Protein AF-0000000083255206 (afdb_homodimer)

Radius of gyration: 26.6 Å; Cα contacts (8 Å, |Δi|>4): 584; chains: 2; bounding box: 67×95×52 Å

Organism: NCBI:txid582686

Sequence (410 aa):
MKLSWRPILSSVIIIAGASLPALPVSAHEHGGDAAAGSGLSPAAIQVSVGSAIFVVLIIAAFLWQTRAEGRRAGEMFGMMAAMTVAMGSSLVVGTIGGLFLNHLFFATAIGVLFGMLVGYAAGVNFSLLAAMDGMLAGLMGGMMGAMLGVMTIHEYPALTILFMDAVFAVCMFVLYRALDQELVAADRGVVTEQEDTLSIGQTMTMKLSWRPILSSVIIIAGASLPALPVSAHEHGGDAAAGSGLSPAAIQVSVGSAIFVVLIIAAFLWQTRAEGRRAGEMFGMMAAMTVAMGSSLVVGTIGGLFLNHLFFATAIGVLFGMLVGYAAGVNFSLLAAMDGMLAGLMGGMMGAMLGVMTIHEYPALTILFMDAVFAVCMFVLYRALDQELVAADRGVVTEQEDTLSIGQTMT

pLDDT: mean 75.15, std 25.18, range [20.83, 96.94]

Secondary structure (DSSP, 8-state):
------GGGGGGSTT--------------------------HHHHHHHHHHHHHHHHHHHHHHHHHHHHGGGS-HHHHHHHHHHHHHHHHHHHHHHHHHHH--HHHHHHHHHHHHHHHHHHHHHTT-HHHHHHHHHHHHHHHHHHHHHHHHTTTS-HHHHHHHHHHHHHHHHHHHHHHHHHHHHHHHHHHHHHHHHHHHHHHH--/-------GGGGGG----------------------------HHHHHHHHHHHHHHHHHHHHHHHHHHHHGGGS-HHHHHHHHHHHHHHHHHHHHHHHHHHH--HHHHHHHHHHHHHHHHHHHHHTT-HHHHHHHHHHHHHHHHHHHHHHHHTTTS-HHHHHHHHHHHHHHHHHHHHHHHHHHHHHHHHHHHHHHHHHHHHHHH--

Foldseek 3Di:
DPPPPPDPDPPDPDPDPPDPPDPPPPPPPPPPPPPPPLDDPPLLVVLLVVLLVVLVVLLVVLLVVCLVCVQLFDLVLLLVQLLLSLLLSLLLQLLSLLLGVLDLVVSLVVSLVSSLVSSLSSRVSHPVNSSVSSSVSSNVSNNNSNVNNNVCNPPCSSVVSVVSSVVSVVSSVVSVVVVVVRNVVSVVVVVVVVVVVVVVVVVVD/DPPCPPDPPPPPPDDDPDDPPDPPPDDDPPPDPPPPPLDDDPLLVVLLVVLLVVLVVLLVVLLVVCLVCVQLFDLVLLLVQLLLSLLLSLLLQLLSLLLVVLDLVVSLVVSLVSSLVSSQSSRVSHHVNSSVSSSVSSNVSNNNSNVNNNVCNPPCSSVVSVVSSVVSVVSSVVSVVVVVVRNVVSVVVVVVVVVVVVVVVVVVD

Nearest PDB structures (foldseek):
  2nq2-assembly1_B  TM=3.305E-01  e=1.427E+00  Haemophilus influenzae
  5f3q-assembly1_B  TM=2.620E-01  e=1.994E+00  Entamoeba histolytica
  2nq2-assembly1_B  TM=3.302E-01  e=1.355E+00  Haemophilus influenzae
  5f3q-assembly1_B  TM=2.709E-01  e=2.393E+00  Entamoeba histolytica
  8auw-assembly1_D  TM=2.451E-01  e=5.886E+00  Homo sapiens

Structure (mmCIF, N/CA/C/O backbone):
data_AF-0000000083255206-model_v1
#
loop_
_entity.id
_entity.type
_entity.pdbx_description
1 polymer 'Uncharacterized protein'
#
loop_
_atom_site.group_PDB
_atom_site.id
_atom_site.type_symbol
_atom_site.label_atom_id
_atom_site.label_alt_id
_atom_site.label_comp_id
_atom_site.label_asym_id
_atom_site.label_entity_id
_atom_site.label_seq_id
_atom_site.pdbx_PDB_ins_code
_atom_site.Cartn_x
_atom_site.Cartn_y
_atom_site.Cartn_z
_atom_site.occupancy
_atom_site.B_iso_or_equiv
_atom_site.auth_seq_id
_atom_site.auth_comp_id
_atom_site.auth_asym_id
_atom_site.auth_atom_id
_atom_site.pdbx_PDB_model_num
ATOM 1 N N . MET A 1 1 ? 38.562 -26.281 -17 1 22.3 1 MET A N 1
ATOM 2 C CA . MET A 1 1 ? 38.969 -25.453 -15.867 1 22.3 1 MET A CA 1
ATOM 3 C C . MET A 1 1 ? 37.812 -24.531 -15.445 1 22.3 1 MET A C 1
ATOM 5 O O . MET A 1 1 ? 37.375 -23.672 -16.219 1 22.3 1 MET A O 1
ATOM 9 N N . LYS A 1 2 ? 36.844 -24.984 -14.578 1 28.75 2 LYS A N 1
ATOM 10 C CA . LYS A 1 2 ? 35.562 -24.484 -14.156 1 28.75 2 LYS A CA 1
ATOM 11 C C . LYS A 1 2 ? 35.719 -23.188 -13.352 1 28.75 2 LYS A C 1
ATOM 13 O O . LYS A 1 2 ? 36.344 -23.188 -12.289 1 28.75 2 LYS A O 1
ATOM 18 N N . LEU A 1 3 ? 35.969 -21.984 -13.992 1 27.47 3 LEU A N 1
ATOM 19 C CA . LEU A 1 3 ? 36.188 -20.641 -13.484 1 27.47 3 LEU A CA 1
ATOM 20 C C . LEU A 1 3 ? 35.156 -20.266 -12.438 1 27.47 3 LEU A C 1
ATOM 22 O O . LEU A 1 3 ? 33.938 -20.188 -12.742 1 27.47 3 LEU A O 1
ATOM 26 N N . SER A 1 4 ? 35.438 -20.625 -11.102 1 24.45 4 SER A N 1
ATOM 27 C CA . SER A 1 4 ? 34.812 -20.375 -9.812 1 24.45 4 SER A CA 1
ATOM 28 C C . SER A 1 4 ? 34.594 -18.875 -9.586 1 24.45 4 SER A C 1
ATOM 30 O O . SER A 1 4 ? 35.562 -18.125 -9.453 1 24.45 4 SER A O 1
ATOM 32 N N . TRP A 1 5 ? 33.625 -18.109 -10.25 1 26.48 5 TRP A N 1
ATOM 33 C CA . TRP A 1 5 ? 33.188 -16.719 -10.234 1 26.48 5 TRP A CA 1
ATOM 34 C C . TRP A 1 5 ? 32.75 -16.312 -8.836 1 26.48 5 TRP A C 1
ATOM 36 O O . TRP A 1 5 ? 31.594 -15.914 -8.617 1 26.48 5 TRP A O 1
ATOM 46 N N . ARG A 1 6 ? 33.094 -16.969 -7.656 1 26.08 6 ARG A N 1
ATOM 47 C CA . ARG A 1 6 ? 32.375 -16.766 -6.41 1 26.08 6 ARG A CA 1
ATOM 48 C C . ARG A 1 6 ? 32.656 -15.391 -5.828 1 26.08 6 ARG A C 1
ATOM 50 O O . ARG A 1 6 ? 31.828 -14.836 -5.105 1 26.08 6 ARG A O 1
ATOM 57 N N . PRO A 1 7 ? 33.906 -14.68 -5.762 1 27.56 7 PRO A N 1
ATOM 58 C CA . PRO A 1 7 ? 34.281 -13.906 -4.574 1 27.56 7 PRO A CA 1
ATOM 59 C C . PRO A 1 7 ? 33.625 -12.531 -4.531 1 27.56 7 PRO A C 1
ATOM 61 O O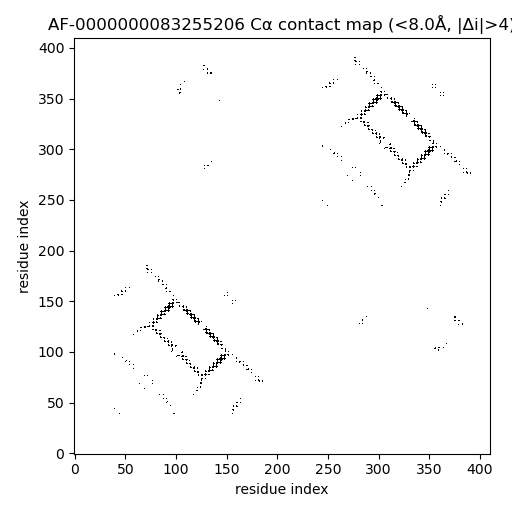 . PRO A 1 7 ? 33.938 -11.727 -3.65 1 27.56 7 PRO A O 1
ATOM 64 N N . ILE A 1 8 ? 33.031 -11.891 -5.527 1 27.33 8 ILE A N 1
ATOM 65 C CA . ILE A 1 8 ? 33.125 -10.438 -5.641 1 27.33 8 ILE A CA 1
ATOM 66 C C . ILE A 1 8 ? 32.312 -9.781 -4.531 1 27.33 8 ILE A C 1
ATOM 68 O O . ILE A 1 8 ? 32.375 -8.562 -4.352 1 27.33 8 ILE A O 1
ATOM 72 N N . LEU A 1 9 ? 31.312 -10.383 -3.855 1 28.17 9 LEU A N 1
ATOM 73 C CA . LEU A 1 9 ? 30.266 -9.555 -3.273 1 28.17 9 LEU A CA 1
ATOM 74 C C . LEU A 1 9 ? 30.734 -8.898 -1.979 1 28.17 9 LEU A C 1
ATOM 76 O O . LEU A 1 9 ? 30.016 -8.117 -1.37 1 28.17 9 LEU A O 1
ATOM 80 N N . SER A 1 10 ? 31.906 -9.281 -1.311 1 24.86 10 SER A N 1
ATOM 81 C CA . SER A 1 10 ? 32.031 -8.914 0.098 1 24.86 10 SER A CA 1
ATOM 82 C C . SER A 1 10 ? 32.406 -7.449 0.261 1 24.86 10 SER A C 1
ATOM 84 O O . SER A 1 10 ? 32.531 -6.949 1.384 1 24.86 10 SER A O 1
ATOM 86 N N . SER A 1 11 ? 33.031 -6.727 -0.704 1 26.27 11 SER A N 1
ATOM 87 C CA . SER A 1 11 ? 33.969 -5.676 -0.315 1 26.27 11 SER A CA 1
ATOM 88 C C . SER A 1 11 ? 33.219 -4.445 0.213 1 26.27 11 SER A C 1
ATOM 90 O O . SER A 1 11 ? 33.844 -3.404 0.449 1 26.27 11 SER A O 1
ATOM 92 N N . VAL A 1 12 ? 31.922 -4.266 0.159 1 25.33 12 VAL A N 1
ATOM 93 C CA . VAL A 1 12 ? 31.516 -2.861 0.141 1 25.33 12 VAL A CA 1
ATOM 94 C C . VAL A 1 12 ? 31.641 -2.271 1.545 1 25.33 12 VAL A C 1
ATOM 96 O O . VAL A 1 12 ? 31.359 -1.09 1.755 1 25.33 12 VAL A O 1
ATOM 99 N N . ILE A 1 13 ? 32.031 -3.027 2.664 1 24.89 13 ILE A N 1
ATOM 100 C CA . ILE A 1 13 ? 31.516 -2.482 3.92 1 24.89 13 ILE A CA 1
ATOM 101 C C . ILE A 1 13 ? 32.375 -1.287 4.344 1 24.89 13 ILE A C 1
ATOM 103 O O . ILE A 1 13 ? 31.859 -0.35 4.969 1 24.89 13 ILE A O 1
ATOM 107 N N . ILE A 1 14 ? 33.719 -1.177 4.156 1 24.77 14 ILE A N 1
ATOM 108 C CA . ILE A 1 14 ? 34.469 -0.683 5.305 1 24.77 14 ILE A CA 1
ATOM 109 C C . ILE A 1 14 ? 34.375 0.841 5.363 1 24.77 14 ILE A C 1
ATOM 111 O O . ILE A 1 14 ? 34.875 1.46 6.32 1 24.77 14 ILE A O 1
ATOM 115 N N . ILE A 1 15 ? 33.938 1.64 4.438 1 23.09 15 ILE A N 1
ATOM 116 C CA . ILE A 1 15 ? 34.688 2.883 4.348 1 23.09 15 ILE A CA 1
ATOM 117 C C . ILE A 1 15 ? 34.344 3.789 5.523 1 23.09 15 ILE A C 1
ATOM 119 O O . ILE A 1 15 ? 35.125 4.664 5.898 1 23.09 15 ILE A O 1
ATOM 123 N N . ALA A 1 16 ? 33.156 3.896 6.184 1 24.45 16 ALA A N 1
ATOM 124 C CA . ALA A 1 16 ? 32.75 5.242 6.555 1 24.45 16 ALA A CA 1
ATOM 125 C C . ALA A 1 16 ? 33.375 5.672 7.879 1 24.45 16 ALA A C 1
ATOM 127 O O . ALA A 1 16 ? 32.688 5.68 8.914 1 24.45 16 ALA A O 1
ATOM 128 N N . GLY A 1 17 ? 34.531 5.223 8.344 1 25.77 17 GLY A N 1
ATOM 129 C CA . GLY A 1 17 ? 34.906 5.617 9.695 1 25.77 17 GLY A CA 1
ATOM 130 C C . GLY A 1 17 ? 35.188 7.102 9.82 1 25.77 17 GLY A C 1
ATOM 131 O O . GLY A 1 17 ? 36.344 7.527 9.68 1 25.77 17 GLY A O 1
ATOM 132 N N . ALA A 1 18 ? 34.562 8.078 9.086 1 26 18 ALA A N 1
ATOM 133 C CA . ALA A 1 18 ? 35.062 9.445 9.234 1 26 18 ALA A CA 1
ATOM 134 C C . ALA A 1 18 ? 35.031 9.883 10.695 1 26 18 ALA A C 1
ATOM 136 O O . ALA A 1 18 ? 34.156 9.477 11.453 1 26 18 ALA A O 1
ATOM 137 N N . SER A 1 19 ? 36.156 10.398 11.25 1 24.64 19 SER A N 1
ATOM 138 C CA . SER A 1 19 ? 36.562 10.977 12.516 1 24.64 19 SER A CA 1
ATOM 139 C C . SER A 1 19 ? 35.625 12.094 12.969 1 24.64 19 SER A C 1
ATOM 141 O O . SER A 1 19 ? 35.438 13.07 12.242 1 24.64 19 SER A O 1
ATOM 143 N N . LEU A 1 20 ? 34.562 11.859 13.688 1 24.84 20 LEU A N 1
ATOM 144 C CA . LEU A 1 20 ? 33.75 12.859 14.367 1 24.84 20 LEU A CA 1
ATOM 145 C C . LEU A 1 20 ? 34.594 13.781 15.219 1 24.84 20 LEU A C 1
ATOM 147 O O . LEU A 1 20 ? 35.25 13.336 16.156 1 24.84 20 LEU A O 1
ATOM 151 N N . PRO A 1 21 ? 35.312 14.75 14.609 1 26.64 21 PRO A N 1
ATOM 152 C CA . PRO A 1 21 ? 36.062 15.656 15.492 1 26.64 21 PRO A CA 1
ATOM 153 C C . PRO A 1 21 ? 35.219 16.188 16.641 1 26.64 21 PRO A C 1
ATOM 155 O O . PRO A 1 21 ? 33.969 16.203 16.531 1 26.64 21 PRO A O 1
ATOM 158 N N . ALA A 1 22 ? 35.688 16.25 17.828 1 26.95 22 ALA A N 1
ATOM 159 C CA . ALA A 1 22 ? 35.25 16.75 19.125 1 26.95 22 ALA A CA 1
ATOM 160 C C . ALA A 1 22 ? 34.781 18.203 19.031 1 26.95 22 ALA A C 1
ATOM 162 O O . ALA A 1 22 ? 35.5 19.047 18.484 1 26.95 22 ALA A O 1
ATOM 163 N N . LEU A 1 23 ? 33.5 18.484 18.828 1 25.25 23 LEU A N 1
ATOM 164 C CA . LEU A 1 23 ? 32.875 19.797 18.828 1 25.25 23 LEU A CA 1
ATOM 165 C C . LEU A 1 23 ? 33.281 20.594 20.078 1 25.25 23 LEU A C 1
ATOM 167 O O . LEU A 1 23 ? 33.094 20.125 21.203 1 25.25 23 LEU A O 1
ATOM 171 N N . PRO A 1 24 ? 34.438 21.203 20.094 1 27.73 24 PRO A N 1
ATOM 172 C CA . PRO A 1 24 ? 34.656 22.094 21.234 1 27.73 24 PRO A CA 1
ATOM 173 C C . PRO A 1 24 ? 33.5 23.031 21.516 1 27.73 24 PRO A C 1
ATOM 175 O O . PRO A 1 24 ? 32.719 23.344 20.609 1 27.73 24 PRO A O 1
ATOM 178 N N . VAL A 1 25 ? 32.875 23.016 22.703 1 29.84 25 VAL A N 1
ATOM 179 C CA . VAL A 1 25 ? 31.812 23.766 23.344 1 29.84 25 VAL A CA 1
ATOM 180 C C . VAL A 1 25 ? 32.188 25.25 23.422 1 29.84 25 VAL A C 1
ATOM 182 O O . VAL A 1 25 ? 31.719 25.969 24.297 1 29.84 25 VAL A O 1
ATOM 185 N N . SER A 1 26 ? 33.125 25.844 22.625 1 28.62 26 SER A N 1
ATOM 186 C CA . SER A 1 26 ? 33.438 27.219 23.031 1 28.62 26 SER A CA 1
ATOM 187 C C . SER A 1 26 ? 32.156 28.062 23.047 1 28.62 26 SER A C 1
ATOM 189 O O . SER A 1 26 ? 31.344 28 22.125 1 28.62 26 SER A O 1
ATOM 191 N N . ALA A 1 27 ? 31.766 28.75 24.266 1 30.02 27 ALA A N 1
ATOM 192 C CA . ALA A 1 27 ? 30.75 29.656 24.781 1 30.02 27 ALA A CA 1
ATOM 193 C C . ALA A 1 27 ? 30.719 30.969 23.984 1 30.02 27 ALA A C 1
ATOM 195 O O . ALA A 1 27 ? 30.094 31.938 24.406 1 30.02 27 ALA A O 1
ATOM 196 N N . HIS A 1 28 ? 31.562 31.234 22.938 1 27.91 28 HIS A N 1
ATOM 197 C CA . HIS A 1 28 ? 31.562 32.625 22.531 1 27.91 28 HIS A CA 1
ATOM 198 C C . HIS A 1 28 ? 30.141 33.125 22.234 1 27.91 28 HIS A C 1
ATOM 200 O O . HIS A 1 28 ? 29.359 32.406 21.594 1 27.91 28 HIS A O 1
ATOM 206 N N . GLU A 1 29 ? 29.578 34.219 22.922 1 28.89 29 GLU A N 1
ATOM 207 C CA . GLU A 1 29 ? 28.344 35 22.969 1 28.89 29 GLU A CA 1
ATOM 208 C C . GLU A 1 29 ? 27.953 35.469 21.578 1 28.89 29 GLU A C 1
ATOM 210 O O . GLU A 1 29 ? 27.141 36.375 21.438 1 28.89 29 GLU A O 1
ATOM 215 N N . HIS A 1 30 ? 28.703 35.219 20.484 1 28.72 30 HIS A N 1
ATOM 216 C CA . HIS A 1 30 ? 28.422 36.031 19.297 1 28.72 30 HIS A CA 1
ATOM 217 C C . HIS A 1 30 ? 26.922 36.094 19.016 1 28.72 30 HIS A C 1
ATOM 219 O O . HIS A 1 30 ? 26.219 35.094 19.156 1 28.72 30 HIS A O 1
ATOM 225 N N . GLY A 1 31 ? 26.219 37.344 19.25 1 28.97 31 GLY A N 1
ATOM 226 C CA . GLY A 1 31 ? 24.906 37.844 18.844 1 28.97 31 GLY A CA 1
ATOM 227 C C . GLY A 1 31 ? 24.484 37.375 17.469 1 28.97 31 GLY A C 1
ATOM 228 O O . GLY A 1 31 ? 24.547 38.156 16.516 1 28.97 31 GLY A O 1
ATOM 229 N N . GLY A 1 32 ? 25 36.438 17 1 28.78 32 GLY A N 1
ATOM 230 C CA . GLY A 1 32 ? 24.844 36.062 15.602 1 28.78 32 GLY A CA 1
ATOM 231 C C . GLY A 1 32 ? 23.406 36.094 15.117 1 28.78 32 GLY A C 1
ATOM 232 O O . GLY A 1 32 ? 22.469 35.969 15.914 1 28.78 32 GLY A O 1
ATOM 233 N N . ASP A 1 33 ? 23.125 37.062 14.086 1 30 33 ASP A N 1
ATOM 234 C CA . ASP A 1 33 ? 21.938 37.344 13.281 1 30 33 ASP A CA 1
ATOM 235 C C . ASP A 1 33 ? 21.109 36.062 13.07 1 30 33 ASP A C 1
ATOM 237 O O . ASP A 1 33 ? 21.578 35.094 12.492 1 30 33 ASP A O 1
ATOM 241 N N . ALA A 1 34 ? 20.312 35.781 13.992 1 32.25 34 ALA A N 1
ATOM 242 C CA . ALA A 1 34 ? 19.219 34.812 13.922 1 32.25 34 ALA A CA 1
ATOM 243 C C . ALA A 1 34 ? 18.453 34.938 12.609 1 32.25 34 ALA A C 1
ATOM 245 O O . ALA A 1 34 ? 17.516 35.75 12.508 1 32.25 34 ALA A O 1
ATOM 246 N N . ALA A 1 35 ? 18.969 35.406 11.547 1 31.45 35 ALA A N 1
ATOM 247 C CA . ALA A 1 35 ? 18.156 35.406 10.328 1 31.45 35 ALA A CA 1
ATOM 248 C C . ALA A 1 35 ? 17.125 34.312 10.344 1 31.45 35 ALA A C 1
ATOM 250 O O . ALA A 1 35 ? 17.422 33.156 10.727 1 31.45 35 ALA A O 1
ATOM 251 N N . ALA A 1 36 ? 15.805 34.531 10.352 1 35.03 36 ALA A N 1
ATOM 252 C CA . ALA A 1 36 ? 14.438 34.031 10.273 1 35.03 36 ALA A CA 1
ATOM 253 C C . ALA A 1 36 ? 14.344 32.812 9.336 1 35.03 36 ALA A C 1
ATOM 255 O O . ALA A 1 36 ? 13.25 32.438 8.898 1 35.03 36 ALA A O 1
ATOM 256 N N . GLY A 1 37 ? 15.234 32.438 8.516 1 34.38 37 GLY A N 1
ATOM 257 C CA . GLY A 1 37 ? 15.031 31.422 7.492 1 34.38 37 GLY A CA 1
ATOM 258 C C . GLY A 1 37 ? 14.508 30.109 8.047 1 34.38 37 GLY A C 1
ATOM 259 O O . GLY A 1 37 ? 15.086 29.547 8.984 1 34.38 37 GLY A O 1
ATOM 260 N N . SER A 1 38 ? 13.258 29.797 8.336 1 43.97 38 SER A N 1
ATOM 261 C CA . SER A 1 38 ? 12.5 28.578 8.633 1 43.97 38 SER A CA 1
ATOM 262 C C . SER A 1 38 ? 13.289 27.328 8.25 1 43.97 38 SER A C 1
ATOM 264 O O . SER A 1 38 ? 12.734 26.234 8.219 1 43.97 38 SER A O 1
ATOM 266 N N . GLY A 1 39 ? 14.477 27.172 7.594 1 49.91 39 GLY A N 1
ATOM 267 C CA . GLY A 1 39 ? 15.445 26.438 6.789 1 49.91 39 GLY A CA 1
ATOM 268 C C . GLY A 1 39 ? 16.141 25.344 7.559 1 49.91 39 GLY A C 1
ATOM 269 O O . GLY A 1 39 ? 16.391 25.469 8.758 1 49.91 39 GLY A O 1
ATOM 270 N N . LEU A 1 40 ? 15.797 24.062 7.238 1 64.5 40 LEU A N 1
ATOM 271 C CA . LEU A 1 40 ? 16.562 22.906 7.711 1 64.5 40 LEU A CA 1
ATOM 272 C C . LEU A 1 40 ? 18.031 23.266 7.867 1 64.5 40 LEU A C 1
ATOM 274 O O . LEU A 1 40 ? 18.562 24.094 7.113 1 64.5 40 LEU A O 1
ATOM 278 N N . SER A 1 41 ? 18.688 23.156 9.109 1 71.94 41 SER A N 1
ATOM 279 C CA . SER A 1 41 ? 20.125 23.266 9.375 1 71.94 41 SER A CA 1
ATOM 280 C C . SER A 1 41 ? 20.938 22.641 8.25 1 71.94 41 SER A C 1
ATOM 282 O O . SER A 1 41 ? 20.484 21.703 7.586 1 71.94 41 SER A O 1
ATOM 284 N N . PRO A 1 42 ? 22.031 23.297 7.816 1 74.5 42 PRO A N 1
ATOM 285 C CA . PRO A 1 42 ? 22.906 22.719 6.793 1 74.5 42 PRO A CA 1
ATOM 286 C C . PRO A 1 42 ? 23.156 21.219 7.008 1 74.5 42 PRO A C 1
ATOM 288 O O . PRO A 1 42 ? 23.219 20.469 6.043 1 74.5 42 PRO A O 1
ATOM 291 N N . ALA A 1 43 ? 23.219 20.844 8.25 1 74.38 43 ALA A N 1
ATOM 292 C CA . ALA A 1 43 ? 23.391 19.422 8.547 1 74.38 43 ALA A CA 1
ATOM 293 C C . ALA A 1 43 ? 22.188 18.609 8.078 1 74.38 43 ALA A C 1
ATOM 295 O O . ALA A 1 43 ? 22.344 17.531 7.527 1 74.38 43 ALA A O 1
ATOM 296 N N . ALA A 1 44 ? 21.062 19.203 8.273 1 78.44 44 ALA A N 1
ATOM 297 C CA . ALA A 1 44 ? 19.844 18.516 7.871 1 78.44 44 ALA A CA 1
ATOM 298 C C . ALA A 1 44 ? 19.75 18.391 6.352 1 78.44 44 ALA A C 1
ATOM 300 O O . ALA A 1 44 ? 19.281 17.375 5.828 1 78.44 44 ALA A O 1
ATOM 301 N N . ILE A 1 45 ? 20.234 19.312 5.707 1 82.69 45 ILE A N 1
ATOM 302 C CA . ILE A 1 45 ? 20.203 19.312 4.25 1 82.69 45 ILE A CA 1
ATOM 303 C C . ILE A 1 45 ? 21.188 18.281 3.715 1 82.69 45 ILE A C 1
ATOM 305 O O . ILE A 1 45 ? 20.859 17.5 2.814 1 82.69 45 ILE A O 1
ATOM 309 N N . GLN A 1 46 ? 22.328 18.203 4.254 1 83.25 46 GLN A N 1
ATOM 310 C CA . GLN A 1 46 ? 23.344 17.25 3.814 1 83.25 46 GLN A CA 1
ATOM 311 C C . GLN A 1 46 ? 22.906 15.812 4.086 1 83.25 46 GLN A C 1
ATOM 313 O O . GLN A 1 46 ? 23.062 14.938 3.234 1 83.25 46 GLN A O 1
ATOM 318 N N . VAL A 1 47 ? 22.359 15.648 5.234 1 85.06 47 VAL A N 1
ATOM 319 C CA . VAL A 1 47 ? 21.906 14.32 5.621 1 85.06 47 VAL A CA 1
ATOM 320 C C . VAL A 1 47 ? 20.734 13.891 4.734 1 85.06 47 VAL A C 1
ATOM 322 O O . VAL A 1 47 ? 20.641 12.719 4.344 1 85.06 47 VAL A O 1
ATOM 325 N N . SER A 1 48 ? 19.906 14.766 4.418 1 89.69 48 SER A N 1
ATOM 326 C CA . SER A 1 48 ? 18.75 14.453 3.592 1 89.69 48 SER A CA 1
ATOM 327 C C . SER A 1 48 ? 19.172 14.055 2.178 1 89.69 48 SER A C 1
ATOM 329 O O . SER A 1 48 ? 18.625 13.109 1.608 1 89.69 48 SER A O 1
ATOM 331 N N . VAL A 1 49 ? 20.078 14.781 1.632 1 86.81 49 VAL A N 1
ATOM 332 C CA . VAL A 1 49 ? 20.562 14.469 0.29 1 86.81 49 VAL A CA 1
ATOM 333 C C . VAL A 1 49 ? 21.25 13.102 0.29 1 86.81 49 VAL A C 1
ATOM 335 O O . VAL A 1 49 ? 21.016 12.281 -0.599 1 86.81 49 VAL A O 1
ATOM 338 N N . GLY A 1 50 ? 22.078 12.953 1.276 1 89.12 50 GLY A N 1
ATOM 339 C CA . GLY A 1 50 ? 22.734 11.656 1.41 1 89.12 50 GLY A CA 1
ATOM 340 C C . GLY A 1 50 ? 21.75 10.508 1.559 1 89.12 50 GLY A C 1
ATOM 341 O O . GLY A 1 50 ? 21.953 9.445 0.96 1 89.12 50 GLY A O 1
ATOM 342 N N . SER A 1 51 ? 20.812 10.703 2.35 1 92 51 SER A N 1
ATOM 343 C CA . SER A 1 51 ? 19.797 9.688 2.574 1 92 51 SER A CA 1
ATOM 344 C C . SER A 1 51 ? 19.031 9.391 1.295 1 92 51 SER A C 1
ATOM 346 O O . SER A 1 51 ? 18.734 8.227 0.994 1 92 51 SER A O 1
ATOM 348 N N . ALA A 1 52 ? 18.656 10.422 0.565 1 90.69 52 ALA A N 1
ATOM 349 C CA . ALA A 1 52 ? 17.922 10.227 -0.683 1 90.69 52 ALA A CA 1
ATOM 350 C C . ALA A 1 52 ? 18.734 9.383 -1.666 1 90.69 52 ALA A C 1
ATOM 352 O O . ALA A 1 52 ? 18.188 8.461 -2.291 1 90.69 52 ALA A O 1
ATOM 353 N N . ILE A 1 53 ? 19.969 9.688 -1.767 1 91 53 ILE A N 1
ATOM 354 C CA . ILE A 1 53 ? 20.859 8.945 -2.652 1 91 53 ILE A CA 1
ATOM 355 C C . ILE A 1 53 ? 20.953 7.496 -2.174 1 91 53 ILE A C 1
ATOM 357 O O . ILE A 1 53 ? 20.875 6.562 -2.975 1 91 53 ILE A O 1
ATOM 361 N N . PHE A 1 54 ? 21.141 7.379 -0.913 1 91.06 54 PHE A N 1
ATOM 362 C CA . PHE A 1 54 ? 21.25 6.066 -0.292 1 91.06 54 PHE A CA 1
ATOM 363 C C . PHE A 1 54 ? 20 5.223 -0.589 1 91.06 54 PHE A C 1
ATOM 365 O O . PHE A 1 54 ? 20.125 4.074 -1.016 1 91.06 54 PHE A O 1
ATOM 372 N N . VAL A 1 55 ? 18.859 5.77 -0.436 1 91.5 55 VAL A N 1
ATOM 373 C CA . VAL A 1 55 ? 17.594 5.059 -0.635 1 91.5 55 VAL A CA 1
ATOM 374 C C . VAL A 1 55 ? 17.453 4.684 -2.107 1 91.5 55 VAL A C 1
ATOM 376 O O . VAL A 1 55 ? 17.094 3.547 -2.43 1 91.5 55 VAL A O 1
ATOM 379 N N . VAL A 1 56 ? 17.688 5.566 -2.992 1 91.44 56 VAL A N 1
ATOM 380 C CA . VAL A 1 56 ? 17.531 5.324 -4.422 1 91.44 56 VAL A CA 1
ATOM 381 C C . VAL A 1 56 ? 18.484 4.23 -4.879 1 91.44 56 VAL A C 1
ATOM 383 O O . VAL A 1 56 ? 18.109 3.355 -5.664 1 91.44 56 VAL A O 1
ATOM 386 N N . LEU A 1 57 ? 19.672 4.254 -4.363 1 91.75 57 LEU A N 1
ATOM 387 C CA . LEU A 1 57 ? 20.656 3.252 -4.734 1 91.75 57 LEU A CA 1
ATOM 388 C C . LEU A 1 57 ? 20.234 1.863 -4.27 1 91.75 57 LEU A C 1
ATOM 390 O O . LEU A 1 57 ? 20.344 0.893 -5.023 1 91.75 57 LEU A O 1
ATOM 394 N N . ILE A 1 58 ? 19.781 1.809 -3.082 1 92.19 58 ILE A N 1
ATOM 395 C CA . ILE A 1 58 ? 19.391 0.525 -2.514 1 92.19 58 ILE A CA 1
ATOM 396 C C . ILE A 1 58 ? 18.188 -0.028 -3.277 1 92.19 58 ILE A C 1
ATOM 398 O O . ILE A 1 58 ? 18.125 -1.223 -3.58 1 92.19 58 ILE A O 1
ATOM 402 N N . ILE A 1 59 ? 17.25 0.847 -3.646 1 92.69 59 ILE A N 1
ATOM 403 C CA . ILE A 1 59 ? 16.062 0.431 -4.395 1 92.69 59 ILE A CA 1
ATOM 404 C C . ILE A 1 59 ? 16.484 -0.07 -5.777 1 92.69 59 ILE A C 1
ATOM 406 O O . ILE A 1 59 ? 16.016 -1.123 -6.227 1 92.69 59 ILE A O 1
ATOM 410 N N . ALA A 1 60 ? 17.312 0.663 -6.434 1 91.25 60 ALA A N 1
ATOM 411 C CA . ALA A 1 60 ? 17.766 0.298 -7.773 1 91.25 60 ALA A CA 1
ATOM 412 C C . ALA A 1 60 ? 18.484 -1.043 -7.762 1 91.25 60 ALA A C 1
ATOM 414 O O . ALA A 1 60 ? 18.266 -1.886 -8.633 1 91.25 60 ALA A O 1
ATOM 415 N N . ALA A 1 61 ? 19.328 -1.19 -6.824 1 89.62 61 ALA A N 1
ATOM 416 C CA . ALA A 1 61 ? 20.062 -2.447 -6.695 1 89.62 61 ALA A CA 1
ATOM 417 C C . ALA A 1 61 ? 19.109 -3.617 -6.473 1 89.62 61 ALA A C 1
ATOM 419 O O . ALA A 1 61 ? 19.266 -4.68 -7.082 1 89.62 61 ALA A O 1
ATOM 420 N N . PHE A 1 62 ? 18.188 -3.365 -5.617 1 89.75 62 PHE A N 1
ATOM 421 C CA . PHE A 1 62 ? 17.234 -4.418 -5.309 1 89.75 62 PHE A CA 1
ATOM 422 C C . PHE A 1 62 ? 16.375 -4.746 -6.527 1 89.75 62 PHE A C 1
ATOM 424 O O . PHE A 1 62 ? 16.125 -5.918 -6.816 1 89.75 62 PHE A O 1
ATOM 431 N N . LEU A 1 63 ? 15.883 -3.729 -7.219 1 88.06 63 LEU A N 1
ATOM 432 C CA . LEU A 1 63 ? 15.055 -3.939 -8.398 1 88.06 63 LEU A CA 1
ATOM 433 C C . LEU A 1 63 ? 15.828 -4.68 -9.484 1 88.06 63 LEU A C 1
ATOM 435 O O . LEU A 1 63 ? 15.273 -5.539 -10.172 1 88.06 63 LEU A O 1
ATOM 439 N N . TRP A 1 64 ? 17.031 -4.359 -9.641 1 87.31 64 TRP A N 1
ATOM 440 C CA . TRP A 1 64 ? 17.875 -5.016 -10.633 1 87.31 64 TRP A CA 1
ATOM 441 C C . TRP A 1 64 ? 18.062 -6.492 -10.305 1 87.31 64 TRP A C 1
ATOM 443 O O . TRP A 1 64 ? 17.969 -7.348 -11.18 1 87.31 64 TRP A O 1
ATOM 453 N N . GLN A 1 65 ? 18.312 -6.77 -9.125 1 84.19 65 GLN A N 1
ATOM 454 C CA . GLN A 1 65 ? 18.547 -8.141 -8.688 1 84.19 65 GLN A CA 1
ATOM 455 C C . GLN A 1 65 ? 17.281 -8.977 -8.781 1 84.19 65 GLN A C 1
ATOM 457 O O . GLN A 1 65 ? 17.328 -10.141 -9.18 1 84.19 65 GLN A O 1
ATOM 462 N N . THR A 1 66 ? 16.219 -8.422 -8.406 1 84 66 THR A N 1
ATOM 463 C CA . THR A 1 66 ? 14.984 -9.18 -8.383 1 84 66 THR A CA 1
ATOM 464 C C . THR A 1 66 ? 14.438 -9.375 -9.797 1 84 66 THR A C 1
ATOM 466 O O . THR A 1 66 ? 13.672 -10.305 -10.055 1 84 66 THR A O 1
ATOM 469 N N . ARG A 1 67 ? 14.719 -8.531 -10.688 1 81.88 67 ARG A N 1
ATOM 470 C CA . ARG A 1 67 ? 14.312 -8.727 -12.078 1 81.88 67 ARG A CA 1
ATOM 471 C C . ARG A 1 67 ? 14.984 -9.953 -12.68 1 81.88 67 ARG A C 1
ATOM 473 O O . ARG A 1 67 ? 14.398 -10.641 -13.516 1 81.88 67 ARG A O 1
ATOM 480 N N . ALA A 1 68 ? 16.047 -10.242 -12.258 1 78.88 68 ALA A N 1
ATOM 481 C CA . ALA A 1 68 ? 16.828 -11.359 -12.781 1 78.88 68 ALA A CA 1
ATOM 482 C C . ALA A 1 68 ? 16.438 -12.672 -12.117 1 78.88 68 ALA A C 1
ATOM 484 O O . ALA A 1 68 ? 16.328 -13.703 -12.773 1 78.88 68 ALA A O 1
ATOM 485 N N . GLU A 1 69 ? 16.188 -12.484 -10.852 1 76.5 69 GLU A N 1
ATOM 486 C CA . GLU A 1 69 ? 16 -13.711 -10.086 1 76.5 69 GLU A CA 1
ATOM 487 C C . GLU A 1 69 ? 14.57 -13.852 -9.594 1 76.5 69 GLU A C 1
ATOM 489 O O . GLU A 1 69 ? 14.211 -14.852 -8.969 1 76.5 69 GLU A O 1
ATOM 494 N N . GLY A 1 70 ? 13.758 -12.891 -9.781 1 71.94 70 GLY A N 1
ATOM 495 C CA . GLY A 1 70 ? 12.43 -12.82 -9.203 1 71.94 70 GLY A CA 1
ATOM 496 C C . GLY A 1 70 ? 11.531 -13.977 -9.617 1 71.94 70 GLY A C 1
ATOM 497 O O . GLY A 1 70 ? 10.703 -14.438 -8.836 1 71.94 70 GLY A O 1
ATOM 498 N N . ARG A 1 71 ? 11.719 -14.547 -10.68 1 73.44 71 ARG A N 1
ATOM 499 C CA . ARG A 1 71 ? 10.867 -15.617 -11.18 1 73.44 71 ARG A CA 1
ATOM 500 C C . ARG A 1 71 ? 11.148 -16.922 -10.453 1 73.44 71 ARG A C 1
ATOM 502 O O . ARG A 1 71 ? 10.281 -17.797 -10.383 1 73.44 71 ARG A O 1
ATOM 509 N N . ARG A 1 72 ? 12.281 -16.953 -9.859 1 78.25 72 ARG A N 1
ATOM 510 C CA . ARG A 1 72 ? 12.672 -18.172 -9.156 1 78.25 72 ARG A CA 1
ATOM 511 C C . ARG A 1 72 ? 12.266 -18.094 -7.688 1 78.25 72 ARG A C 1
ATOM 513 O O . ARG A 1 72 ? 12.172 -19.125 -7.02 1 78.25 72 ARG A O 1
ATOM 520 N N . ALA A 1 73 ? 11.93 -16.859 -7.305 1 77.75 73 ALA A N 1
ATOM 521 C CA . ALA A 1 73 ? 11.586 -16.672 -5.898 1 77.75 73 ALA A CA 1
ATOM 522 C C . ALA A 1 73 ? 10.094 -16.906 -5.656 1 77.75 73 ALA A C 1
ATOM 524 O O . ALA A 1 73 ? 9.273 -16.672 -6.543 1 77.75 73 ALA A O 1
ATOM 525 N N . GLY A 1 74 ? 9.75 -17.484 -4.609 1 81.25 74 GLY A N 1
ATOM 526 C CA . GLY A 1 74 ? 8.367 -17.781 -4.258 1 81.25 74 GLY A CA 1
ATOM 527 C C . GLY A 1 74 ? 7.488 -16.547 -4.18 1 81.25 74 GLY A C 1
ATOM 528 O O . GLY A 1 74 ? 7.984 -15.438 -3.99 1 81.25 74 GLY A O 1
ATOM 529 N N . GLU A 1 75 ? 6.277 -16.766 -4.379 1 80.75 75 GLU A N 1
ATOM 530 C CA . GLU A 1 75 ? 5.293 -15.68 -4.371 1 80.75 75 GLU A CA 1
ATOM 531 C C . GLU A 1 75 ? 5.246 -14.984 -3.016 1 80.75 75 GLU A C 1
ATOM 533 O O . GLU A 1 75 ? 5.145 -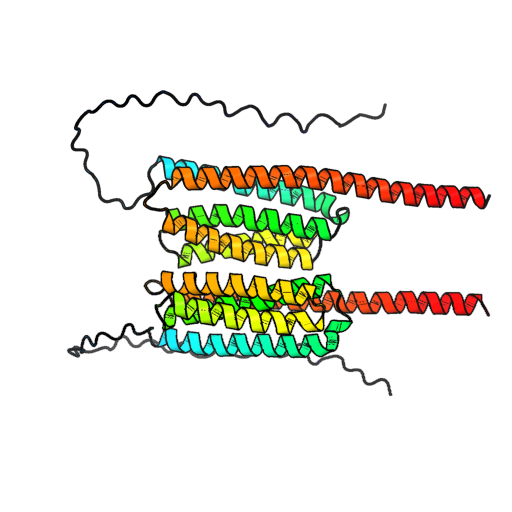13.758 -2.945 1 80.75 75 GLU A O 1
ATOM 538 N N . MET A 1 76 ? 5.316 -15.82 -1.981 1 83.19 76 MET A N 1
ATOM 539 C CA . MET A 1 76 ? 5.258 -15.258 -0.638 1 83.19 76 MET A CA 1
ATOM 540 C C . MET A 1 76 ? 6.457 -14.359 -0.372 1 83.19 76 MET A C 1
ATOM 542 O O . MET A 1 76 ? 6.32 -13.289 0.233 1 83.19 76 MET A O 1
ATOM 546 N N . PHE A 1 77 ? 7.594 -14.75 -0.776 1 84.81 77 PHE A N 1
ATOM 547 C CA . PHE A 1 77 ? 8.805 -13.945 -0.656 1 84.81 77 PHE A CA 1
ATOM 548 C C . PHE A 1 77 ? 8.664 -12.648 -1.44 1 84.81 77 PHE A C 1
ATOM 550 O O . PHE A 1 77 ? 9.055 -11.578 -0.957 1 84.81 77 PHE A O 1
ATOM 557 N N . GLY A 1 78 ? 8.109 -12.82 -2.598 1 88.31 78 GLY A N 1
ATOM 558 C CA . GLY A 1 78 ? 7.914 -11.633 -3.414 1 88.31 78 GLY A CA 1
ATOM 559 C C . GLY A 1 78 ? 7.043 -10.586 -2.746 1 88.31 78 GLY A C 1
ATOM 560 O O . GLY A 1 78 ? 7.336 -9.391 -2.811 1 88.31 78 GLY A O 1
ATOM 561 N N . MET A 1 79 ? 6.039 -11.008 -2.053 1 88.94 79 MET A N 1
ATOM 562 C CA . MET A 1 79 ? 5.141 -10.086 -1.356 1 88.94 79 MET A CA 1
ATOM 563 C C . MET A 1 79 ? 5.863 -9.383 -0.214 1 88.94 79 MET A C 1
ATOM 565 O O . MET A 1 79 ? 5.734 -8.164 -0.05 1 88.94 79 MET A O 1
ATOM 569 N N . MET A 1 80 ? 6.617 -10.117 0.545 1 90.19 80 MET A N 1
ATOM 570 C CA . MET A 1 80 ? 7.352 -9.555 1.677 1 90.19 80 MET A CA 1
ATOM 571 C C . MET A 1 80 ? 8.438 -8.602 1.2 1 90.19 80 MET A C 1
ATOM 573 O O . MET A 1 80 ? 8.672 -7.559 1.817 1 90.19 80 MET A O 1
ATOM 577 N N . ALA A 1 81 ? 9.039 -9.008 0.141 1 92.56 81 ALA A N 1
ATOM 578 C CA . ALA A 1 81 ? 10.094 -8.172 -0.427 1 92.56 81 ALA A CA 1
ATOM 579 C C . ALA A 1 81 ? 9.531 -6.844 -0.925 1 92.56 81 ALA A C 1
ATOM 581 O O . ALA A 1 81 ? 10.078 -5.781 -0.634 1 92.56 81 ALA A O 1
ATOM 582 N N . ALA A 1 82 ? 8.453 -6.953 -1.616 1 94.06 82 ALA A N 1
ATOM 583 C CA . ALA A 1 82 ? 7.797 -5.754 -2.135 1 94.06 82 ALA A CA 1
ATOM 584 C C . ALA A 1 82 ? 7.348 -4.84 -0.997 1 94.06 82 ALA A C 1
ATOM 586 O O . ALA A 1 82 ? 7.559 -3.625 -1.049 1 94.06 82 ALA A O 1
ATOM 587 N N . MET A 1 83 ? 6.766 -5.391 0.045 1 93.62 83 MET A N 1
ATOM 588 C CA . MET A 1 83 ? 6.305 -4.625 1.2 1 93.62 83 MET A CA 1
ATOM 589 C C . MET A 1 83 ? 7.477 -3.943 1.904 1 93.62 83 MET A C 1
ATOM 591 O O . MET A 1 83 ? 7.387 -2.773 2.277 1 93.62 83 MET A O 1
ATOM 595 N N . THR A 1 84 ? 8.57 -4.648 2.09 1 94.69 84 THR A N 1
ATOM 596 C CA . THR A 1 84 ? 9.734 -4.145 2.82 1 94.69 84 THR A CA 1
ATOM 597 C C . THR A 1 84 ? 10.383 -2.982 2.074 1 94.69 84 THR A C 1
ATOM 599 O O . THR A 1 84 ? 10.609 -1.919 2.652 1 94.69 84 THR A O 1
ATOM 602 N N . VAL A 1 85 ? 10.578 -3.172 0.845 1 95.06 85 VAL A N 1
ATOM 603 C CA . VAL A 1 85 ? 11.25 -2.152 0.043 1 95.06 85 VAL A CA 1
ATOM 604 C C . VAL A 1 85 ? 10.352 -0.925 -0.088 1 95.06 85 VAL A C 1
ATOM 606 O O . VAL A 1 85 ? 10.812 0.207 0.078 1 95.06 85 VAL A O 1
ATOM 609 N N . ALA A 1 86 ? 9.148 -1.155 -0.344 1 96.44 86 ALA A N 1
ATOM 610 C CA . ALA A 1 86 ? 8.203 -0.061 -0.543 1 96.44 86 ALA A CA 1
ATOM 611 C C . ALA A 1 86 ? 7.992 0.727 0.747 1 96.44 86 ALA A C 1
ATOM 613 O O . ALA A 1 86 ? 8.117 1.954 0.76 1 96.44 86 ALA A O 1
ATOM 614 N N . MET A 1 87 ? 7.645 0.034 1.825 1 95.12 87 MET A N 1
ATOM 615 C CA . MET A 1 87 ? 7.375 0.702 3.096 1 95.12 87 MET A CA 1
ATOM 616 C C . MET A 1 87 ? 8.633 1.384 3.629 1 95.12 87 MET A C 1
ATOM 618 O O . MET A 1 87 ? 8.586 2.543 4.043 1 95.12 87 MET A O 1
ATOM 622 N N . GLY A 1 88 ? 9.742 0.649 3.562 1 95.06 88 GLY A N 1
ATOM 623 C CA . GLY A 1 88 ? 10.984 1.211 4.062 1 95.06 88 GLY A CA 1
ATOM 624 C C . GLY A 1 88 ? 11.422 2.455 3.312 1 95.06 88 GLY A C 1
ATOM 625 O O . GLY A 1 88 ? 11.734 3.477 3.926 1 95.06 88 GLY A O 1
ATOM 626 N N . SER A 1 89 ? 11.422 2.402 2.021 1 95.81 89 SER A N 1
ATOM 627 C CA . SER A 1 89 ? 11.883 3.523 1.205 1 95.81 89 SER A CA 1
ATOM 628 C C . SER A 1 89 ? 10.922 4.703 1.303 1 95.81 89 SER A C 1
ATOM 630 O O . SER A 1 89 ? 11.352 5.855 1.403 1 95.81 89 SER A O 1
ATOM 632 N N . SER A 1 90 ? 9.68 4.434 1.246 1 96.88 90 SER A N 1
ATOM 633 C CA . SER A 1 90 ? 8.703 5.52 1.281 1 96.88 90 SER A CA 1
ATOM 634 C C . SER A 1 90 ? 8.672 6.188 2.652 1 96.88 90 SER A C 1
ATOM 636 O O . SER A 1 90 ? 8.383 7.379 2.76 1 96.88 90 SER A O 1
ATOM 638 N N . LEU A 1 91 ? 8.938 5.445 3.738 1 95.19 91 LEU A N 1
ATOM 639 C CA . LEU A 1 91 ? 9.055 6.035 5.066 1 95.19 91 LEU A CA 1
ATOM 640 C C . LEU A 1 91 ? 10.172 7.074 5.105 1 95.19 91 LEU A C 1
ATOM 642 O O . LEU A 1 91 ? 9.977 8.18 5.613 1 95.19 91 LEU A O 1
ATOM 646 N N . VAL A 1 92 ? 11.258 6.711 4.535 1 95.62 92 VAL A N 1
ATOM 647 C CA . VAL A 1 92 ? 12.406 7.613 4.52 1 95.62 92 VAL A CA 1
ATOM 648 C C . VAL A 1 92 ? 12.102 8.82 3.641 1 95.62 92 VAL A C 1
ATOM 650 O O . VAL A 1 92 ? 12.289 9.969 4.062 1 95.62 92 VAL A O 1
ATOM 653 N N . VAL A 1 93 ? 11.617 8.562 2.449 1 95.75 93 VAL A N 1
ATOM 654 C CA . VAL A 1 93 ? 11.32 9.633 1.501 1 95.75 93 VAL A CA 1
ATOM 655 C C . VAL A 1 93 ? 10.227 10.539 2.068 1 95.75 93 VAL A C 1
ATOM 657 O O . VAL A 1 93 ? 10.297 11.758 1.935 1 95.75 93 VAL A O 1
ATOM 660 N N . GLY A 1 94 ? 9.242 9.961 2.662 1 95.69 94 GLY A N 1
ATOM 661 C CA . GLY A 1 94 ? 8.203 10.742 3.316 1 95.69 94 GLY A CA 1
ATOM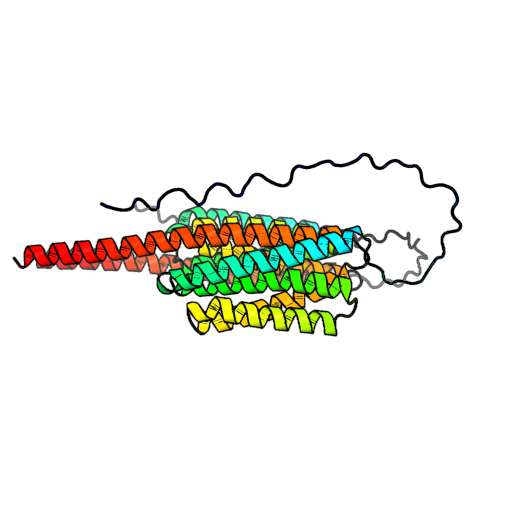 662 C C . GLY A 1 94 ? 8.734 11.617 4.438 1 95.69 94 GLY A C 1
ATOM 663 O O . GLY A 1 94 ? 8.312 12.766 4.59 1 95.69 94 GLY A O 1
ATOM 664 N N . THR A 1 95 ? 9.594 11.039 5.227 1 94.19 95 THR A N 1
ATOM 665 C CA . THR A 1 95 ? 10.18 11.789 6.328 1 94.19 95 THR A CA 1
ATOM 666 C C . THR A 1 95 ? 10.969 12.984 5.801 1 94.19 95 THR A C 1
ATOM 668 O O . THR A 1 95 ? 10.836 14.102 6.312 1 94.19 95 THR A O 1
ATOM 671 N N . ILE A 1 96 ? 11.75 12.75 4.793 1 93.94 96 ILE A N 1
ATOM 672 C CA . ILE A 1 96 ? 12.516 13.828 4.172 1 93.94 96 ILE A CA 1
ATOM 673 C C . ILE A 1 96 ? 11.57 14.883 3.621 1 93.94 96 ILE A C 1
ATOM 675 O O . ILE A 1 96 ? 11.797 16.078 3.799 1 93.94 96 ILE A O 1
ATOM 679 N N . GLY A 1 97 ? 10.523 14.438 2.949 1 93.12 97 GLY A N 1
ATOM 680 C CA . GLY A 1 97 ? 9.531 15.359 2.42 1 93.12 97 GLY A CA 1
ATOM 681 C C . GLY A 1 97 ? 8.867 16.203 3.492 1 93.12 97 GLY A C 1
ATOM 682 O O . GLY A 1 97 ? 8.68 17.406 3.318 1 93.12 97 GLY A O 1
ATOM 683 N N . GLY A 1 98 ? 8.469 15.57 4.582 1 92.75 98 GLY A N 1
ATOM 684 C CA . GLY A 1 98 ? 7.859 16.297 5.688 1 92.75 98 GLY A CA 1
ATOM 685 C C . GLY A 1 98 ? 8.773 17.328 6.301 1 92.75 98 GLY A C 1
ATOM 686 O O . GLY A 1 98 ? 8.32 18.422 6.668 1 92.75 98 GLY A O 1
ATOM 687 N N . LEU A 1 99 ? 10.008 17.078 6.375 1 89.81 99 LEU A N 1
ATOM 688 C CA . LEU A 1 99 ? 10.977 17.984 6.98 1 89.81 99 LEU A CA 1
ATOM 689 C C . LEU A 1 99 ? 11.258 19.156 6.062 1 89.81 99 LEU A C 1
ATOM 691 O O . LEU A 1 99 ? 11.422 20.297 6.531 1 89.81 99 LEU A O 1
ATOM 695 N N . PHE A 1 100 ? 11.242 18.875 4.793 1 89.25 100 PHE A N 1
ATOM 696 C CA . PHE A 1 100 ? 11.633 19.906 3.832 1 89.25 100 PHE A CA 1
ATOM 697 C C . PHE A 1 100 ? 10.43 20.766 3.443 1 89.25 100 PHE A C 1
ATOM 699 O O . PHE A 1 100 ? 10.547 21.969 3.275 1 89.25 100 PHE A O 1
ATOM 706 N N . LEU A 1 101 ? 9.336 20.219 3.25 1 87.25 101 LEU A N 1
ATOM 707 C CA . LEU A 1 101 ? 8.18 20.938 2.725 1 87.25 101 LEU A CA 1
ATOM 708 C C . LEU A 1 101 ? 7.371 21.562 3.854 1 87.25 101 LEU A C 1
ATOM 710 O O . LEU A 1 101 ? 6.688 22.562 3.646 1 87.25 101 LEU A O 1
ATOM 714 N N . ASN A 1 102 ? 7.496 21.141 5.031 1 82.5 102 ASN A N 1
ATOM 715 C CA . ASN A 1 102 ? 6.766 21.609 6.199 1 82.5 102 ASN A CA 1
ATOM 716 C C . ASN A 1 102 ? 5.258 21.609 5.961 1 82.5 102 ASN A C 1
ATOM 718 O O . ASN A 1 102 ? 4.523 22.359 6.598 1 82.5 102 ASN A O 1
ATOM 722 N N . HIS A 1 103 ? 4.812 21.078 4.852 1 87.62 103 HIS A N 1
ATOM 723 C CA . HIS A 1 103 ? 3.412 20.844 4.52 1 87.62 103 HIS A CA 1
ATOM 724 C C . HIS A 1 103 ? 3.123 19.344 4.391 1 87.62 103 HIS A C 1
ATOM 726 O O . HIS A 1 103 ? 3.795 18.641 3.635 1 87.62 103 HIS A O 1
ATOM 732 N N . LEU A 1 104 ? 2.143 19.031 5.227 1 90 104 LEU A N 1
ATOM 733 C CA . LEU A 1 104 ? 1.853 17.609 5.305 1 90 104 LEU A CA 1
ATOM 734 C C . LEU A 1 104 ? 1.285 17.094 3.986 1 90 104 LEU A C 1
ATOM 736 O O . LEU A 1 104 ? 1.596 15.977 3.564 1 90 104 LEU A O 1
ATOM 740 N N . PHE A 1 105 ? 0.457 17.875 3.359 1 90.19 105 PHE A N 1
ATOM 741 C CA . PHE A 1 105 ? -0.2 17.406 2.143 1 90.19 105 PHE A CA 1
ATOM 742 C C . PHE A 1 105 ? 0.827 17.078 1.066 1 90.19 105 PHE A C 1
ATOM 744 O O . PHE A 1 105 ? 0.814 15.977 0.509 1 90.19 105 PHE A O 1
ATOM 751 N N . PHE A 1 106 ? 1.647 18.016 0.763 1 91.44 106 PHE A N 1
ATOM 752 C CA . PHE A 1 106 ? 2.619 17.797 -0.305 1 91.44 106 PHE A CA 1
ATOM 753 C C . PHE A 1 106 ? 3.602 16.703 0.064 1 91.44 106 PHE A C 1
ATOM 755 O O . PHE A 1 106 ? 3.982 15.891 -0.786 1 91.44 106 PHE A O 1
ATOM 762 N N . ALA A 1 107 ? 3.994 16.656 1.341 1 93.81 107 ALA A N 1
ATOM 763 C CA . ALA A 1 107 ? 4.895 15.609 1.807 1 93.81 107 ALA A CA 1
ATOM 764 C C . ALA A 1 107 ? 4.25 14.234 1.662 1 93.81 107 ALA A C 1
ATOM 766 O O . ALA A 1 107 ? 4.902 13.273 1.24 1 93.81 107 ALA A O 1
ATOM 767 N N . THR A 1 108 ? 2.998 14.156 2.01 1 94.62 108 THR A N 1
ATOM 768 C CA . THR A 1 108 ? 2.268 12.898 1.896 1 94.62 108 THR A CA 1
ATOM 769 C C . THR A 1 108 ? 2.105 12.5 0.433 1 94.62 108 THR A C 1
ATOM 771 O O . THR A 1 108 ? 2.293 11.336 0.078 1 94.62 108 THR A O 1
ATOM 774 N N . ALA A 1 109 ? 1.742 13.43 -0.387 1 94.56 109 ALA A N 1
ATOM 775 C CA . ALA A 1 109 ? 1.547 13.148 -1.808 1 94.56 109 ALA A CA 1
ATOM 776 C C . ALA A 1 109 ? 2.818 12.586 -2.436 1 94.56 109 ALA A C 1
ATOM 778 O O . ALA A 1 109 ? 2.773 11.57 -3.139 1 94.56 109 ALA A O 1
ATOM 779 N N . ILE A 1 110 ? 3.924 13.148 -2.109 1 93.81 110 ILE A N 1
ATOM 780 C CA . ILE A 1 110 ? 5.199 12.719 -2.672 1 93.81 110 ILE A CA 1
ATOM 781 C C . ILE A 1 110 ? 5.574 11.352 -2.104 1 93.81 110 ILE A C 1
ATOM 783 O O . ILE A 1 110 ? 5.965 10.445 -2.85 1 93.81 110 ILE A O 1
ATOM 787 N N . GLY A 1 111 ? 5.469 11.281 -0.798 1 96.06 111 GLY A N 1
ATOM 788 C CA . GLY A 1 111 ? 5.812 10.023 -0.159 1 96.06 111 GLY A CA 1
ATOM 789 C C . GLY A 1 111 ? 4.961 8.859 -0.641 1 96.06 111 GLY A C 1
ATOM 790 O O . GLY A 1 111 ? 5.484 7.785 -0.935 1 96.06 111 GLY A O 1
ATOM 791 N N . VAL A 1 112 ? 3.705 9.055 -0.762 1 95.62 112 VAL A N 1
ATOM 792 C CA . VAL A 1 112 ? 2.764 8.008 -1.154 1 95.62 112 VAL A CA 1
ATOM 793 C C . VAL A 1 112 ? 2.988 7.637 -2.617 1 95.62 112 VAL A C 1
ATOM 795 O O . VAL A 1 112 ? 3.061 6.453 -2.957 1 95.62 112 VAL A O 1
ATOM 798 N N . LEU A 1 113 ? 3.084 8.625 -3.492 1 96.19 113 LEU A N 1
ATOM 799 C CA . LEU A 1 113 ? 3.279 8.359 -4.914 1 96.19 113 LEU A CA 1
ATOM 800 C C . LEU A 1 113 ? 4.598 7.629 -5.152 1 96.19 113 LEU A C 1
ATOM 802 O O . LEU A 1 113 ? 4.641 6.648 -5.898 1 96.19 113 LEU A O 1
ATOM 806 N N . PHE A 1 114 ? 5.625 8.109 -4.508 1 95.94 114 PHE A N 1
ATOM 807 C CA . PHE A 1 114 ? 6.914 7.434 -4.59 1 95.94 114 PHE A CA 1
ATOM 808 C C . PHE A 1 114 ? 6.805 5.996 -4.098 1 95.94 114 PHE A C 1
ATOM 810 O O . PHE A 1 114 ? 7.27 5.07 -4.762 1 95.94 114 PHE A O 1
ATOM 817 N N . GLY A 1 115 ? 6.215 5.879 -2.934 1 96.38 115 GLY A N 1
ATOM 818 C CA . GLY A 1 115 ? 6.055 4.555 -2.357 1 96.38 115 GLY A CA 1
ATOM 819 C C . GLY A 1 115 ? 5.238 3.617 -3.229 1 96.38 115 GLY A C 1
ATOM 820 O O . GLY A 1 115 ? 5.586 2.445 -3.383 1 96.38 115 GLY A O 1
ATOM 821 N N . MET A 1 116 ? 4.176 4.09 -3.752 1 96.31 116 MET A N 1
ATOM 822 C CA . MET A 1 116 ? 3.324 3.264 -4.605 1 96.31 116 MET A CA 1
ATOM 823 C C . MET A 1 116 ? 4.062 2.846 -5.871 1 96.31 116 MET A C 1
ATOM 825 O O . MET A 1 116 ? 3.941 1.703 -6.316 1 96.31 116 MET A O 1
ATOM 829 N N . LEU A 1 117 ? 4.793 3.717 -6.453 1 96.12 117 LEU A N 1
ATOM 830 C CA . LEU A 1 117 ? 5.547 3.414 -7.664 1 96.12 117 LEU A CA 1
ATOM 831 C C . LEU A 1 117 ? 6.621 2.369 -7.387 1 96.12 117 LEU A C 1
ATOM 833 O O . LEU A 1 117 ? 6.762 1.402 -8.141 1 96.12 117 LEU A O 1
ATOM 837 N N . VAL A 1 118 ? 7.348 2.588 -6.332 1 95.44 118 VAL A N 1
ATOM 838 C CA . VAL A 1 118 ? 8.398 1.65 -5.961 1 95.44 118 VAL A CA 1
ATOM 839 C C . VAL A 1 118 ? 7.789 0.295 -5.617 1 95.44 118 VAL A C 1
ATOM 841 O O . VAL A 1 118 ? 8.32 -0.75 -6.004 1 95.44 118 VAL A O 1
ATOM 844 N N . GLY A 1 119 ? 6.758 0.403 -4.84 1 95.81 119 GLY A N 1
ATOM 845 C CA . GLY A 1 119 ? 6.074 -0.831 -4.484 1 95.81 119 GLY A CA 1
ATOM 846 C C . GLY A 1 119 ? 5.59 -1.613 -5.691 1 95.81 119 GLY A C 1
ATOM 847 O O . GLY A 1 119 ? 5.754 -2.834 -5.754 1 95.81 119 GLY A O 1
ATOM 848 N N . TYR A 1 120 ? 5 -0.985 -6.609 1 94.94 120 TYR A N 1
ATOM 849 C CA . TYR A 1 120 ? 4.535 -1.638 -7.828 1 94.94 120 TYR A CA 1
ATOM 850 C C . TYR A 1 120 ? 5.703 -2.234 -8.609 1 94.94 120 TYR A C 1
ATOM 852 O O . TYR A 1 120 ? 5.637 -3.385 -9.047 1 94.94 120 TYR A O 1
ATOM 860 N N . ALA A 1 121 ? 6.688 -1.484 -8.75 1 93.69 121 ALA A N 1
ATOM 861 C CA . ALA A 1 121 ? 7.852 -1.931 -9.508 1 93.69 121 ALA A CA 1
ATOM 862 C C . ALA A 1 121 ? 8.516 -3.129 -8.836 1 93.69 121 ALA A C 1
ATOM 864 O O . ALA A 1 121 ? 8.969 -4.059 -9.516 1 93.69 121 ALA A O 1
ATOM 865 N N . ALA A 1 122 ? 8.57 -3.109 -7.582 1 92.75 122 ALA A N 1
ATOM 866 C CA . ALA A 1 122 ? 9.234 -4.176 -6.832 1 92.75 122 ALA A CA 1
ATOM 867 C C . ALA A 1 122 ? 8.383 -5.445 -6.824 1 92.75 122 ALA A C 1
ATOM 869 O O . ALA A 1 122 ? 8.922 -6.555 -6.754 1 92.75 122 ALA A O 1
ATOM 870 N N . GLY A 1 123 ? 7.133 -5.215 -6.871 1 92.56 123 GLY A N 1
ATOM 871 C CA . GLY A 1 123 ? 6.25 -6.359 -6.711 1 92.56 123 GLY A CA 1
ATOM 872 C C . GLY A 1 123 ? 5.844 -6.992 -8.031 1 92.56 123 GLY A C 1
ATOM 873 O O . GLY A 1 123 ? 5.543 -8.188 -8.086 1 92.56 123 GLY A O 1
ATOM 874 N N . VAL A 1 124 ? 5.875 -6.289 -9.102 1 89.44 124 VAL A N 1
ATOM 875 C CA . VAL A 1 124 ? 5.328 -6.746 -10.375 1 89.44 124 VAL A CA 1
ATOM 876 C C . VAL A 1 124 ? 6.199 -7.863 -10.945 1 89.44 124 VAL A C 1
ATOM 878 O O . VAL A 1 124 ? 5.719 -8.719 -11.695 1 89.44 124 VAL A O 1
ATOM 881 N N . ASN A 1 125 ? 7.426 -7.891 -10.641 1 85.75 125 ASN A N 1
ATOM 882 C CA . ASN A 1 125 ? 8.328 -8.93 -11.109 1 85.75 125 ASN A CA 1
ATOM 883 C C . ASN A 1 125 ? 8.008 -10.281 -10.484 1 85.75 125 ASN A C 1
ATOM 885 O O . ASN A 1 125 ? 8.453 -11.32 -10.977 1 85.75 125 ASN A O 1
ATOM 889 N N . PHE A 1 126 ? 7.242 -10.273 -9.422 1 86.5 126 PHE A N 1
ATOM 890 C CA . PHE A 1 126 ? 6.879 -11.516 -8.75 1 86.5 126 PHE A CA 1
ATOM 891 C C . PHE A 1 126 ? 5.43 -11.891 -9.039 1 86.5 126 PHE A C 1
ATOM 893 O O . PHE A 1 126 ? 5.152 -12.977 -9.547 1 86.5 126 PHE A O 1
ATOM 900 N N . SER A 1 127 ? 4.547 -11.102 -8.688 1 85.69 127 SER A N 1
ATOM 901 C CA . SER A 1 127 ? 3.117 -11.289 -8.914 1 85.69 127 SER A CA 1
ATOM 902 C C . SER A 1 127 ? 2.357 -9.977 -8.781 1 85.69 127 SER A C 1
ATOM 904 O O . SER A 1 127 ? 2.873 -9.008 -8.219 1 85.69 127 SER A O 1
ATOM 906 N N . LEU A 1 128 ? 1.182 -9.977 -9.25 1 87.62 128 LEU A N 1
ATOM 907 C CA . LEU A 1 128 ? 0.344 -8.789 -9.125 1 87.62 128 LEU A CA 1
ATOM 908 C C . LEU A 1 128 ? -0.084 -8.57 -7.68 1 87.62 128 LEU A C 1
ATOM 910 O O . LEU A 1 128 ? -0.27 -7.43 -7.25 1 87.62 128 LEU A O 1
ATOM 914 N N . LEU A 1 129 ? -0.24 -9.688 -6.988 1 87.56 129 LEU A N 1
ATOM 915 C CA . LEU A 1 129 ? -0.568 -9.586 -5.57 1 87.56 129 LEU A CA 1
ATOM 916 C C . LEU A 1 129 ? 0.571 -8.93 -4.793 1 87.56 129 LEU A C 1
ATOM 918 O O . LEU A 1 129 ? 0.332 -8.109 -3.904 1 87.56 129 LEU A O 1
ATOM 922 N N . ALA A 1 130 ? 1.706 -9.312 -5.207 1 90.75 130 ALA A N 1
ATOM 923 C CA . ALA A 1 130 ? 2.883 -8.703 -4.59 1 90.75 130 ALA A CA 1
ATOM 924 C C . ALA A 1 130 ? 2.979 -7.219 -4.926 1 90.75 130 ALA A C 1
ATOM 926 O O . ALA A 1 130 ? 3.336 -6.402 -4.074 1 90.75 130 ALA A O 1
ATOM 927 N N . ALA A 1 131 ? 2.637 -6.914 -6.102 1 92.94 131 ALA A N 1
ATOM 928 C CA . ALA A 1 131 ? 2.635 -5.52 -6.539 1 92.94 131 ALA A CA 1
ATOM 929 C C . ALA A 1 131 ? 1.613 -4.703 -5.754 1 92.94 131 ALA A C 1
ATOM 931 O O . ALA A 1 131 ? 1.906 -3.588 -5.316 1 92.94 131 ALA A O 1
ATOM 932 N N . MET A 1 132 ? 0.527 -5.238 -5.562 1 92.31 132 MET A N 1
ATOM 933 C CA . MET A 1 132 ? -0.518 -4.551 -4.809 1 92.31 132 MET A CA 1
ATOM 934 C C . MET A 1 132 ? -0.106 -4.363 -3.352 1 92.31 132 MET A C 1
ATOM 936 O O . MET A 1 132 ? -0.289 -3.285 -2.785 1 92.31 132 MET A O 1
ATOM 940 N N . ASP A 1 133 ? 0.392 -5.391 -2.807 1 92.94 133 ASP A N 1
ATOM 941 C CA . ASP A 1 133 ? 0.874 -5.32 -1.432 1 92.94 133 ASP A CA 1
ATOM 942 C C . ASP A 1 133 ? 1.941 -4.238 -1.278 1 92.94 133 ASP A C 1
ATOM 944 O O . ASP A 1 133 ? 1.931 -3.48 -0.306 1 92.94 133 ASP A O 1
ATOM 948 N N . GLY A 1 134 ? 2.869 -4.25 -2.227 1 94.88 134 GLY A N 1
ATOM 949 C CA . GLY A 1 134 ? 3.891 -3.215 -2.234 1 94.88 134 GLY A CA 1
ATOM 950 C C . GLY A 1 134 ? 3.318 -1.814 -2.346 1 94.88 134 GLY A C 1
ATOM 951 O O . GLY A 1 134 ? 3.764 -0.898 -1.651 1 94.88 134 GLY A O 1
ATOM 952 N N . MET A 1 135 ? 2.383 -1.644 -3.152 1 94.81 135 MET A N 1
ATOM 953 C CA . MET A 1 135 ? 1.755 -0.338 -3.332 1 94.81 135 MET A CA 1
ATOM 954 C C . MET A 1 135 ? 1.073 0.121 -2.047 1 94.81 135 MET A C 1
ATOM 956 O O . MET A 1 135 ? 1.22 1.275 -1.641 1 94.81 135 MET A O 1
ATOM 960 N N . LEU A 1 136 ? 0.363 -0.738 -1.394 1 94.44 136 LEU A N 1
ATOM 961 C CA . LEU A 1 136 ? -0.327 -0.413 -0.15 1 94.44 136 LEU A CA 1
ATOM 962 C C . LEU A 1 136 ? 0.672 -0.101 0.96 1 94.44 136 LEU A C 1
ATOM 964 O O . LEU A 1 136 ? 0.478 0.844 1.728 1 94.44 136 LEU A O 1
ATOM 968 N N . ALA A 1 137 ? 1.658 -0.949 1.028 1 95 137 ALA A N 1
ATOM 969 C CA . ALA A 1 137 ? 2.719 -0.709 2.004 1 95 137 ALA A CA 1
ATOM 970 C C . ALA A 1 137 ? 3.402 0.632 1.752 1 95 137 ALA A C 1
ATOM 972 O O . ALA A 1 137 ? 3.725 1.358 2.695 1 95 137 ALA A O 1
ATOM 973 N N . GLY A 1 138 ? 3.654 0.849 0.461 1 96.31 138 GLY A N 1
ATOM 974 C CA . GLY A 1 138 ? 4.215 2.137 0.086 1 96.31 138 GLY A CA 1
ATOM 975 C C . GLY A 1 138 ? 3.326 3.307 0.46 1 96.31 138 GLY A C 1
ATOM 976 O O . GLY A 1 138 ? 3.814 4.344 0.912 1 96.31 138 GLY A O 1
ATOM 977 N N . LEU A 1 139 ? 2.084 3.15 0.248 1 94.81 139 LEU A N 1
ATOM 978 C CA . LEU A 1 139 ? 1.104 4.152 0.657 1 94.81 139 LEU A CA 1
ATOM 979 C C . LEU A 1 139 ? 1.197 4.422 2.154 1 94.81 139 LEU A C 1
ATOM 981 O O . LEU A 1 139 ? 1.311 5.574 2.576 1 94.81 139 LEU A O 1
ATOM 985 N N . MET A 1 140 ? 1.182 3.41 2.904 1 94.19 140 MET A N 1
ATOM 986 C CA . MET A 1 140 ? 1.257 3.527 4.359 1 94.19 140 MET A CA 1
ATOM 987 C C . MET A 1 140 ? 2.578 4.156 4.785 1 94.19 140 MET A C 1
ATOM 989 O O . MET A 1 140 ? 2.596 5.062 5.621 1 94.19 140 MET A O 1
ATOM 993 N N . GLY A 1 141 ? 3.652 3.633 4.258 1 94.75 141 GLY A N 1
ATOM 994 C CA . GLY A 1 141 ? 4.961 4.18 4.582 1 94.75 141 GLY A CA 1
ATOM 995 C C . GLY A 1 141 ? 5.098 5.648 4.23 1 94.75 141 GLY A C 1
ATOM 996 O O . GLY A 1 141 ? 5.637 6.434 5.012 1 94.75 141 GLY A O 1
ATOM 997 N N . GLY A 1 142 ? 4.645 5.961 3.033 1 96.06 142 GLY A N 1
ATOM 998 C CA . GLY A 1 142 ? 4.699 7.348 2.6 1 96.06 142 GLY A CA 1
ATOM 999 C C . GLY A 1 142 ? 3.938 8.289 3.514 1 96.06 142 GLY A C 1
ATOM 1000 O O . GLY A 1 142 ? 4.438 9.359 3.871 1 96.06 142 GLY A O 1
ATOM 1001 N N . MET A 1 143 ? 2.752 7.918 3.893 1 93.75 143 MET A N 1
ATOM 1002 C CA . MET A 1 143 ? 1.926 8.734 4.773 1 93.75 143 MET A CA 1
ATOM 1003 C C . MET A 1 143 ? 2.549 8.844 6.16 1 93.75 143 MET A C 1
ATOM 1005 O O . MET A 1 143 ? 2.689 9.938 6.703 1 93.75 143 MET A O 1
ATOM 1009 N N . MET A 1 144 ? 2.949 7.723 6.695 1 93.62 144 MET A N 1
ATOM 1010 C CA . MET A 1 144 ? 3.557 7.699 8.023 1 93.62 144 MET A CA 1
ATOM 1011 C C . MET A 1 144 ? 4.867 8.477 8.031 1 93.62 144 MET A C 1
ATOM 1013 O O . MET A 1 144 ? 5.172 9.18 9 1 93.62 144 MET A O 1
ATOM 1017 N N . GLY A 1 145 ? 5.66 8.312 7.012 1 95.19 145 GLY A N 1
ATOM 1018 C CA . GLY A 1 145 ? 6.898 9.062 6.91 1 95.19 145 GLY A CA 1
ATOM 1019 C C . GLY A 1 145 ? 6.684 10.562 6.895 1 95.19 145 GLY A C 1
ATOM 1020 O O . GLY A 1 145 ? 7.383 11.305 7.59 1 95.19 145 GLY A O 1
ATOM 1021 N N . ALA A 1 146 ? 5.719 10.984 6.07 1 95.12 146 ALA A N 1
ATOM 1022 C CA . ALA A 1 146 ? 5.387 12.406 6 1 95.12 146 ALA A CA 1
ATOM 1023 C C . ALA A 1 146 ? 4.953 12.938 7.363 1 95.12 146 ALA A C 1
ATOM 1025 O O . ALA A 1 146 ? 5.371 14.023 7.77 1 95.12 146 ALA A O 1
ATOM 1026 N N . MET A 1 147 ? 4.133 12.242 8.055 1 92.56 147 MET A N 1
ATOM 1027 C CA . MET A 1 147 ? 3.674 12.641 9.375 1 92.56 147 MET A CA 1
ATOM 1028 C C . MET A 1 147 ? 4.844 12.75 10.352 1 92.56 147 MET A C 1
ATOM 1030 O O . MET A 1 147 ? 4.941 13.727 11.102 1 92.56 147 MET A O 1
ATOM 1034 N N . LEU A 1 148 ? 5.688 11.758 10.305 1 90.38 148 LEU A N 1
ATOM 1035 C CA . LEU A 1 148 ? 6.867 11.781 11.156 1 90.38 148 LEU A CA 1
ATOM 1036 C C . LEU A 1 148 ? 7.73 13 10.852 1 90.38 148 LEU A C 1
ATOM 1038 O O . LEU A 1 148 ? 8.188 13.695 11.766 1 90.38 148 LEU A O 1
ATOM 1042 N N . GLY A 1 149 ? 7.957 13.273 9.586 1 92.88 149 GLY A N 1
ATOM 1043 C CA . GLY A 1 149 ? 8.75 14.422 9.18 1 92.88 149 GLY A CA 1
ATOM 1044 C C . GLY A 1 149 ? 8.203 15.734 9.695 1 92.88 149 GLY A C 1
ATOM 1045 O O . GLY A 1 149 ? 8.93 16.531 10.297 1 92.88 149 GLY A O 1
ATOM 1046 N N . VAL A 1 150 ? 6.961 15.953 9.508 1 90.94 150 VAL A N 1
ATOM 1047 C CA . VAL A 1 150 ? 6.328 17.203 9.914 1 90.94 150 VAL A CA 1
ATOM 1048 C C . VAL A 1 150 ? 6.312 17.312 11.43 1 90.94 150 VAL A C 1
ATOM 1050 O O . VAL A 1 150 ? 6.5 18.406 11.984 1 90.94 150 VAL A O 1
ATOM 1053 N N . MET A 1 151 ? 6.137 16.25 12.117 1 89.38 151 MET A N 1
ATOM 1054 C CA . MET A 1 151 ? 6.055 16.266 13.57 1 89.38 151 MET A CA 1
ATOM 1055 C C . MET A 1 151 ? 7.43 16.469 14.195 1 89.38 151 MET A C 1
ATOM 1057 O O . MET A 1 151 ? 7.539 16.891 15.352 1 89.38 151 MET A O 1
ATOM 1061 N N . THR A 1 152 ? 8.414 16.219 13.477 1 89.25 152 THR A N 1
ATOM 1062 C CA . THR A 1 152 ? 9.742 16.281 14.078 1 89.25 152 THR A CA 1
ATOM 1063 C C . THR A 1 152 ? 10.523 17.484 13.531 1 89.25 152 THR A C 1
ATOM 1065 O O . THR A 1 152 ? 11.734 17.594 13.742 1 89.25 152 THR A O 1
ATOM 1068 N N . ILE A 1 153 ? 9.953 18.344 12.859 1 86.06 153 ILE A N 1
ATOM 1069 C CA . ILE A 1 153 ? 10.609 19.516 12.266 1 86.06 153 ILE A CA 1
ATOM 1070 C C . ILE A 1 153 ? 11.305 20.328 13.359 1 86.06 153 ILE A C 1
ATOM 1072 O O . ILE A 1 153 ? 12.414 20.828 13.156 1 86.06 153 ILE A O 1
ATOM 1076 N N . HIS A 1 154 ? 10.672 20.406 14.484 1 85.44 154 HIS A N 1
ATOM 1077 C CA . HIS A 1 154 ? 11.203 21.266 15.539 1 85.44 154 HIS A CA 1
ATOM 1078 C C . HIS A 1 154 ? 11.93 20.453 16.594 1 85.44 154 HIS A C 1
ATOM 1080 O O . HIS A 1 154 ? 12.172 20.953 17.703 1 85.44 154 HIS A O 1
ATOM 1086 N N . GLU A 1 155 ? 12.312 19.234 16.328 1 89.56 155 GLU A N 1
ATOM 1087 C CA . GLU A 1 155 ? 13.086 18.406 17.266 1 89.56 155 GLU A CA 1
ATOM 1088 C C . GLU A 1 155 ? 14.477 18.109 16.703 1 89.56 155 GLU A C 1
ATOM 1090 O O . GLU A 1 155 ? 15.312 19 16.594 1 89.56 155 GLU A O 1
ATOM 1095 N N . TYR A 1 156 ? 14.711 16.891 16.25 1 88.81 156 TYR A N 1
ATOM 1096 C CA . TYR A 1 156 ? 15.977 16.438 15.695 1 88.81 156 TYR A CA 1
ATOM 1097 C C . TYR A 1 156 ? 15.789 15.891 14.289 1 88.81 156 TYR A C 1
ATOM 1099 O O . TYR A 1 156 ? 15.812 14.672 14.086 1 88.81 156 TYR A O 1
ATOM 1107 N N . PRO A 1 157 ? 15.695 16.859 13.367 1 88.81 157 PRO A N 1
ATOM 1108 C CA . PRO A 1 157 ? 15.406 16.438 11.992 1 88.81 157 PRO A CA 1
ATOM 1109 C C . PRO A 1 157 ? 16.516 15.547 11.414 1 88.81 157 PRO A C 1
ATOM 1111 O O . PRO A 1 157 ? 16.219 14.531 10.781 1 88.81 157 PRO A O 1
ATOM 1114 N N . ALA A 1 158 ? 17.766 15.977 11.656 1 88.44 158 ALA A N 1
ATOM 1115 C CA . ALA A 1 158 ? 18.875 15.227 11.086 1 88.44 158 ALA A CA 1
ATOM 1116 C C . ALA A 1 158 ? 18.953 13.82 11.695 1 88.44 158 ALA A C 1
ATOM 1118 O O . ALA A 1 158 ? 19.172 12.844 10.977 1 88.44 158 ALA A O 1
ATOM 1119 N N . LEU A 1 159 ? 18.766 13.75 12.961 1 90.06 159 LEU A N 1
ATOM 1120 C CA . LEU A 1 159 ? 18.828 12.461 13.648 1 90.06 159 LEU A CA 1
ATOM 1121 C C . LEU A 1 159 ? 17.672 11.562 13.227 1 90.06 159 LEU A C 1
ATOM 1123 O O . LEU A 1 159 ? 17.828 10.344 13.148 1 90.06 159 LEU A O 1
ATOM 1127 N N . THR A 1 160 ? 16.531 12.188 13.016 1 92.06 160 THR A N 1
ATOM 1128 C CA . THR A 1 160 ? 15.375 11.414 12.586 1 92.06 160 THR A CA 1
ATOM 1129 C C . THR A 1 160 ? 15.633 10.75 11.234 1 92.06 160 THR A C 1
ATOM 1131 O O . THR A 1 160 ? 15.344 9.562 11.055 1 92.06 160 THR A O 1
ATOM 1134 N N . ILE A 1 161 ? 16.172 11.445 10.32 1 93 161 ILE A N 1
ATOM 1135 C CA . ILE A 1 161 ? 16.469 10.914 9 1 93 161 ILE A CA 1
ATOM 1136 C C . ILE A 1 161 ? 17.516 9.805 9.117 1 93 161 ILE A C 1
ATOM 1138 O O . ILE A 1 161 ? 17.375 8.742 8.508 1 93 161 ILE A O 1
ATOM 1142 N N . LEU A 1 162 ? 18.516 10.055 9.898 1 92.31 162 LEU A N 1
ATOM 1143 C CA . LEU A 1 162 ? 19.578 9.078 10.07 1 92.31 162 LEU A CA 1
ATOM 1144 C C . LEU A 1 162 ? 19.047 7.793 10.695 1 92.31 162 LEU A C 1
ATOM 1146 O O . LEU A 1 162 ? 19.438 6.695 10.297 1 92.31 162 LEU A O 1
ATOM 1150 N N . PHE A 1 163 ? 18.25 7.93 11.656 1 92.75 163 PHE A N 1
ATOM 1151 C CA . PHE A 1 163 ? 17.641 6.777 12.305 1 92.75 163 PHE A CA 1
ATOM 1152 C C . PHE A 1 163 ? 16.812 5.965 11.312 1 92.75 163 PHE A C 1
ATOM 1154 O O . PHE A 1 163 ? 16.922 4.738 11.273 1 92.75 163 PHE A O 1
ATOM 1161 N N . MET A 1 164 ? 15.969 6.625 10.57 1 94.44 164 MET A N 1
ATOM 1162 C CA . MET A 1 164 ? 15.125 5.938 9.594 1 94.44 164 MET A CA 1
ATOM 1163 C C . MET A 1 164 ? 15.977 5.234 8.547 1 94.44 164 MET A C 1
ATOM 1165 O O . MET A 1 164 ? 15.633 4.141 8.094 1 94.44 164 MET A O 1
ATOM 1169 N N . ASP A 1 165 ? 17.047 5.867 8.172 1 95 165 ASP A N 1
ATOM 1170 C CA . ASP A 1 165 ? 17.953 5.238 7.219 1 95 165 ASP A CA 1
ATOM 1171 C C . ASP A 1 165 ? 18.562 3.963 7.805 1 95 165 ASP A C 1
ATOM 1173 O O . ASP A 1 165 ? 18.719 2.965 7.098 1 95 165 ASP A O 1
ATOM 1177 N N . ALA A 1 166 ? 18.953 4.051 9.047 1 93.69 166 ALA A N 1
ATOM 1178 C CA . ALA A 1 166 ? 19.516 2.879 9.711 1 93.69 166 ALA A CA 1
ATOM 1179 C C . ALA A 1 166 ? 18.516 1.729 9.75 1 93.69 166 ALA A C 1
ATOM 1181 O O . ALA A 1 166 ? 18.875 0.581 9.469 1 93.69 166 ALA A O 1
ATOM 1182 N N . VAL A 1 167 ? 17.328 2.045 10.117 1 94.06 167 VAL A N 1
ATOM 1183 C CA . VAL A 1 167 ? 16.281 1.043 10.156 1 94.06 167 VAL A CA 1
ATOM 1184 C C . VAL A 1 167 ? 16.078 0.433 8.773 1 94.06 167 VAL A C 1
ATOM 1186 O O . VAL A 1 167 ? 15.977 -0.788 8.633 1 94.06 167 VAL A O 1
ATOM 1189 N N . PHE A 1 168 ? 16.031 1.294 7.777 1 96.06 168 PHE A N 1
ATOM 1190 C CA . PHE A 1 168 ? 15.867 0.827 6.406 1 96.06 168 PHE A CA 1
ATOM 1191 C C . PHE A 1 168 ? 17 -0.108 6.016 1 96.06 168 PHE A C 1
ATOM 1193 O O . PHE A 1 168 ? 16.781 -1.15 5.398 1 96.06 168 PHE A O 1
ATOM 1200 N N . ALA A 1 169 ? 18.156 0.228 6.379 1 93.38 169 ALA A N 1
ATOM 1201 C CA . ALA A 1 169 ? 19.328 -0.582 6.055 1 93.38 169 ALA A CA 1
ATOM 1202 C C . ALA A 1 169 ? 19.25 -1.956 6.711 1 93.38 169 ALA A C 1
ATOM 1204 O O . ALA A 1 169 ? 19.578 -2.971 6.086 1 93.38 169 ALA A O 1
ATOM 1205 N N . VAL A 1 170 ? 18.875 -1.972 7.961 1 94.5 170 VAL A N 1
ATOM 1206 C CA . VAL A 1 170 ? 18.766 -3.236 8.68 1 94.5 170 VAL A CA 1
ATOM 1207 C C . VAL A 1 170 ? 17.703 -4.113 8.008 1 94.5 170 VAL A C 1
ATOM 1209 O O . VAL A 1 170 ? 17.922 -5.309 7.801 1 94.5 170 VAL A O 1
ATOM 1212 N N . CYS A 1 171 ? 16.578 -3.518 7.652 1 94.62 171 CYS A N 1
ATOM 1213 C CA . CYS A 1 171 ? 15.516 -4.27 6.996 1 94.62 171 CYS A CA 1
ATOM 1214 C C . CYS A 1 171 ? 15.992 -4.832 5.66 1 94.62 171 CYS A C 1
ATOM 1216 O O . CYS A 1 171 ? 15.695 -5.98 5.328 1 94.62 171 CYS A O 1
ATOM 1218 N N . MET A 1 172 ? 16.703 -4.039 4.941 1 94.12 172 MET A N 1
ATOM 1219 C CA . MET A 1 172 ? 17.188 -4.488 3.641 1 94.12 172 MET A CA 1
ATOM 1220 C C . MET A 1 172 ? 18.219 -5.602 3.799 1 94.12 172 MET A C 1
ATOM 1222 O O . MET A 1 172 ? 18.266 -6.523 2.982 1 94.12 172 MET A O 1
ATOM 1226 N N . PHE A 1 173 ? 19.031 -5.523 4.832 1 92.44 173 PHE A N 1
ATOM 1227 C CA . PHE A 1 173 ? 20 -6.574 5.109 1 92.44 173 PHE A CA 1
ATOM 1228 C C . PHE A 1 173 ? 19.297 -7.906 5.352 1 92.44 173 PHE A C 1
ATOM 1230 O O . PHE A 1 173 ? 19.703 -8.93 4.797 1 92.44 173 PHE A O 1
ATOM 1237 N N . VAL A 1 174 ? 18.297 -7.887 6.168 1 92.81 174 VAL A N 1
ATOM 1238 C CA . VAL A 1 174 ? 17.531 -9.094 6.457 1 92.81 174 VAL A CA 1
ATOM 1239 C C . VAL A 1 174 ? 16.875 -9.602 5.18 1 92.81 174 VAL A C 1
ATOM 1241 O O . VAL A 1 174 ? 16.844 -10.812 4.926 1 92.81 174 VAL A O 1
ATOM 1244 N N . LEU A 1 175 ? 16.344 -8.703 4.363 1 91.88 175 LEU A N 1
ATOM 1245 C CA . LEU A 1 175 ? 15.688 -9.078 3.117 1 91.88 175 LEU A CA 1
ATOM 1246 C C . LEU A 1 175 ? 16.656 -9.766 2.17 1 91.88 175 LEU A C 1
ATOM 1248 O O . LEU A 1 175 ? 16.312 -10.758 1.521 1 91.88 175 LEU A O 1
ATOM 1252 N N . TYR A 1 176 ? 17.844 -9.312 2.047 1 89.69 176 TYR A N 1
ATOM 1253 C CA . TYR A 1 176 ? 18.828 -9.914 1.161 1 89.69 176 TYR A CA 1
ATOM 1254 C C . TYR A 1 176 ? 19.219 -11.305 1.632 1 89.69 176 TYR A C 1
ATOM 1256 O O . TYR A 1 176 ? 19.422 -12.211 0.817 1 89.69 176 TYR A O 1
ATOM 1264 N N . ARG A 1 177 ? 19.359 -11.453 2.906 1 89.5 177 ARG A N 1
ATOM 1265 C CA . ARG A 1 177 ? 19.641 -12.781 3.441 1 89.5 177 ARG A CA 1
ATOM 1266 C C . ARG A 1 177 ? 18.484 -13.742 3.141 1 89.5 177 ARG A C 1
ATOM 1268 O O . ARG A 1 177 ? 18.703 -14.914 2.84 1 89.5 177 ARG A O 1
ATOM 1275 N N . ALA A 1 178 ? 17.312 -13.195 3.275 1 88.56 178 ALA A N 1
ATOM 1276 C CA . ALA A 1 178 ? 16.141 -14.008 2.975 1 88.56 178 ALA A CA 1
ATOM 1277 C C . ALA A 1 178 ? 16.094 -14.375 1.496 1 88.56 178 ALA A C 1
ATOM 1279 O O . ALA A 1 178 ? 15.672 -15.477 1.139 1 88.56 178 ALA A O 1
ATOM 1280 N N . LEU A 1 179 ? 16.438 -13.516 0.627 1 85.19 179 LEU A N 1
ATOM 1281 C CA . LEU A 1 179 ? 16.484 -13.773 -0.809 1 85.19 179 LEU A CA 1
ATOM 1282 C C . LEU A 1 179 ? 17.469 -14.891 -1.133 1 85.19 179 LEU A C 1
ATOM 1284 O O . LEU A 1 179 ? 17.156 -15.781 -1.928 1 85.19 179 LEU A O 1
ATOM 1288 N N . ASP A 1 180 ? 18.531 -14.867 -0.505 1 85.44 180 ASP A N 1
ATOM 1289 C CA . ASP A 1 180 ? 19.547 -15.891 -0.714 1 85.44 180 ASP A CA 1
ATOM 1290 C C . ASP A 1 180 ? 19.016 -17.266 -0.301 1 85.44 180 ASP A C 1
ATOM 1292 O O . ASP A 1 180 ? 19.266 -18.266 -0.994 1 85.44 180 ASP A O 1
ATOM 1296 N N . GLN A 1 181 ? 18.406 -17.25 0.76 1 84.19 181 GLN A N 1
ATOM 1297 C CA . GLN A 1 181 ? 17.844 -18.516 1.243 1 84.19 181 GLN A CA 1
ATOM 1298 C C . GLN A 1 181 ? 16.781 -19.047 0.297 1 84.19 181 GLN A C 1
ATOM 1300 O O . GLN A 1 181 ? 16.688 -20.25 0.074 1 84.19 181 GLN A O 1
ATOM 1305 N N . GLU A 1 182 ? 15.984 -18.156 -0.197 1 82.5 182 GLU A N 1
ATOM 1306 C CA . GLU A 1 182 ? 14.914 -18.547 -1.106 1 82.5 182 GLU A CA 1
ATOM 1307 C C . GLU A 1 182 ? 15.477 -19.094 -2.418 1 82.5 182 GLU A C 1
ATOM 1309 O O . GLU A 1 182 ? 14.938 -20.047 -2.984 1 82.5 182 GLU A O 1
ATOM 1314 N N . LEU A 1 183 ? 16.516 -18.578 -2.912 1 80.06 183 LEU A N 1
ATOM 1315 C CA . LEU A 1 183 ? 17.125 -19.016 -4.164 1 80.06 183 LEU A CA 1
ATOM 1316 C C . LEU A 1 183 ? 17.797 -20.359 -3.99 1 80.06 183 LEU A C 1
ATOM 1318 O O . LEU A 1 183 ? 17.797 -21.188 -4.91 1 80.06 183 LEU A O 1
ATOM 1322 N N . VAL A 1 184 ? 18.344 -20.578 -2.873 1 76.25 184 VAL A N 1
ATOM 1323 C CA . VAL A 1 184 ? 18.953 -21.859 -2.588 1 76.25 184 VAL A CA 1
ATOM 1324 C C . VAL A 1 184 ? 17.875 -22.938 -2.506 1 76.25 184 VAL A C 1
ATOM 1326 O O . VAL A 1 184 ? 18.047 -24.047 -3.014 1 76.25 184 VAL A O 1
ATOM 1329 N N . ALA A 1 185 ? 16.797 -22.578 -1.88 1 76.56 185 ALA A N 1
ATOM 1330 C CA . ALA A 1 185 ? 15.68 -23.5 -1.77 1 76.56 185 ALA A CA 1
ATOM 1331 C C . ALA A 1 185 ? 15.109 -23.828 -3.143 1 76.56 185 ALA A C 1
ATOM 1333 O O . ALA A 1 185 ? 14.711 -24.969 -3.4 1 76.56 185 ALA A O 1
ATOM 1334 N N . ALA A 1 186 ? 14.992 -22.859 -3.982 1 74.25 186 ALA A N 1
ATOM 1335 C CA . ALA A 1 186 ? 14.484 -23.062 -5.336 1 74.25 186 ALA A CA 1
ATOM 1336 C C . ALA A 1 186 ? 15.414 -23.969 -6.145 1 74.25 186 ALA A C 1
ATOM 1338 O O . ALA A 1 186 ? 14.945 -24.781 -6.949 1 74.25 186 ALA A O 1
ATOM 1339 N N . ASP A 1 187 ? 16.656 -23.844 -5.977 1 74.5 187 ASP A N 1
ATOM 1340 C CA . ASP A 1 187 ? 17.625 -24.672 -6.664 1 74.5 187 ASP A CA 1
ATOM 1341 C C . ASP A 1 187 ? 17.562 -26.125 -6.184 1 74.5 187 ASP A C 1
ATOM 1343 O O . ASP A 1 187 ? 17.703 -27.047 -6.977 1 74.5 187 ASP A O 1
ATOM 1347 N N . ARG A 1 188 ? 17.266 -26.203 -4.938 1 68.31 188 ARG A N 1
ATOM 1348 C CA . ARG A 1 188 ? 17.188 -27.547 -4.371 1 68.31 188 ARG A CA 1
ATOM 1349 C C . ARG A 1 188 ? 15.945 -28.281 -4.887 1 68.31 188 ARG A C 1
ATOM 1351 O O . ARG A 1 188 ? 15.969 -29.5 -5.055 1 68.31 188 ARG A O 1
ATOM 1358 N N . GLY A 1 189 ? 14.82 -27.516 -4.988 1 62.78 189 GLY A N 1
ATOM 1359 C CA . GLY A 1 189 ? 13.625 -28.141 -5.539 1 62.78 189 GLY A CA 1
ATOM 1360 C C . GLY A 1 189 ? 13.805 -28.625 -6.965 1 62.78 189 GLY A C 1
ATOM 1361 O O . GLY A 1 189 ? 13.281 -29.672 -7.336 1 62.78 189 GLY A O 1
ATOM 1362 N N . VAL A 1 190 ? 14.461 -27.984 -7.785 1 60.5 190 VAL A N 1
ATOM 1363 C CA . VAL A 1 190 ? 14.75 -28.375 -9.164 1 60.5 190 VAL A CA 1
ATOM 1364 C C . VAL A 1 190 ? 15.656 -29.609 -9.172 1 60.5 190 VAL A C 1
ATOM 1366 O O . VAL A 1 190 ? 15.469 -30.516 -9.984 1 60.5 190 VAL A O 1
ATOM 1369 N N . VAL A 1 191 ? 16.516 -29.719 -8.258 1 59.22 191 VAL A N 1
ATOM 1370 C CA . VAL A 1 191 ? 17.438 -30.844 -8.203 1 59.22 191 VAL A CA 1
ATOM 1371 C C . VAL A 1 191 ? 16.703 -32.094 -7.766 1 59.22 191 VAL A C 1
ATOM 1373 O O . VAL A 1 191 ? 16.922 -33.188 -8.312 1 59.22 191 VAL A O 1
ATOM 1376 N N . THR A 1 192 ? 15.859 -31.828 -6.77 1 57.56 192 THR A N 1
ATOM 1377 C CA . THR A 1 192 ? 15.109 -33 -6.305 1 57.56 192 THR A CA 1
ATOM 1378 C C . THR A 1 192 ? 14.172 -33.5 -7.395 1 57.56 192 THR A C 1
ATOM 1380 O O . THR A 1 192 ? 13.969 -34.719 -7.539 1 57.56 192 THR A O 1
ATOM 1383 N N . GLU A 1 193 ? 13.562 -32.562 -8.117 1 57.94 193 GLU A N 1
ATOM 1384 C CA . GLU A 1 193 ? 12.711 -32.969 -9.227 1 57.94 193 GLU A CA 1
ATOM 1385 C C . GLU A 1 193 ? 13.523 -33.688 -10.312 1 57.94 193 GLU A C 1
ATOM 1387 O O . GLU A 1 193 ? 13.086 -34.688 -10.875 1 57.94 193 GLU A O 1
ATOM 1392 N N . GLN A 1 194 ? 14.625 -33.188 -10.516 1 57.28 194 GLN A N 1
ATOM 1393 C CA . GLN A 1 194 ? 15.516 -33.812 -11.5 1 57.28 194 GLN A CA 1
ATOM 1394 C C . GLN A 1 194 ? 16.016 -35.156 -11.016 1 57.28 194 GLN A C 1
ATOM 1396 O O . GLN A 1 194 ? 16.109 -36.125 -11.805 1 57.28 194 GLN A O 1
ATOM 1401 N N . GLU A 1 195 ? 16.344 -35.156 -9.797 1 58.84 195 GLU A N 1
ATOM 1402 C CA . GLU A 1 195 ? 16.812 -36.438 -9.234 1 58.84 195 GLU A CA 1
ATOM 1403 C C . GLU A 1 195 ? 15.68 -37.469 -9.227 1 58.84 195 GLU A C 1
ATOM 1405 O O . GLU A 1 195 ? 15.922 -38.656 -9.469 1 58.84 195 GLU A O 1
ATOM 1410 N N . ASP A 1 196 ? 14.562 -36.938 -8.914 1 58.47 196 ASP A N 1
ATOM 1411 C CA . ASP A 1 196 ? 13.422 -37.844 -8.953 1 58.47 196 ASP A CA 1
ATOM 1412 C C . ASP A 1 196 ? 13.164 -38.344 -10.375 1 58.47 196 ASP A C 1
ATOM 1414 O O . ASP A 1 196 ? 12.828 -39.5 -10.586 1 58.47 196 ASP A O 1
ATOM 1418 N N . THR A 1 197 ? 13.266 -37.469 -11.328 1 59.41 197 THR A N 1
ATOM 1419 C CA . THR A 1 197 ? 13.109 -37.844 -12.727 1 59.41 197 THR A CA 1
ATOM 1420 C C . THR A 1 197 ? 14.211 -38.812 -13.156 1 59.41 197 THR A C 1
ATOM 1422 O O . THR A 1 197 ? 13.953 -39.781 -13.883 1 59.41 197 THR A O 1
ATOM 1425 N N . LEU A 1 198 ? 15.297 -38.594 -12.672 1 60.91 198 LEU A N 1
ATOM 1426 C CA . LEU A 1 198 ? 16.422 -39.469 -12.984 1 60.91 198 LEU A CA 1
ATOM 1427 C C . LEU A 1 198 ? 16.25 -40.812 -12.289 1 60.91 198 LEU A C 1
ATOM 1429 O O . LEU A 1 198 ? 16.578 -41.875 -12.859 1 60.91 198 LEU A O 1
ATOM 1433 N N . SER A 1 199 ? 15.797 -40.719 -11.086 1 61.09 199 SER A N 1
ATOM 1434 C CA . SER A 1 199 ? 15.57 -41.969 -10.352 1 61.09 199 SER A CA 1
ATOM 1435 C C . SER A 1 199 ? 14.461 -42.781 -10.984 1 61.09 199 SER A C 1
ATOM 1437 O O . SER A 1 199 ? 14.562 -44 -11.086 1 61.09 199 SER A O 1
ATOM 1439 N N . ILE A 1 200 ? 13.445 -42.156 -11.438 1 59 200 ILE A N 1
ATOM 1440 C CA . ILE A 1 200 ? 12.375 -42.875 -12.148 1 59 200 ILE A CA 1
ATOM 1441 C C . ILE A 1 200 ? 12.891 -43.375 -13.492 1 59 200 ILE A C 1
ATOM 1443 O O . ILE A 1 200 ? 12.531 -44.469 -13.938 1 59 200 ILE A O 1
ATOM 1447 N N . GLY A 1 201 ? 13.672 -42.531 -14.078 1 58.5 201 GLY A N 1
ATOM 1448 C CA . GLY A 1 201 ? 14.281 -42.969 -15.328 1 58.5 201 GLY A CA 1
ATOM 1449 C C . GLY A 1 201 ? 15.148 -44.188 -15.164 1 58.5 201 GLY A C 1
ATOM 1450 O O . GLY A 1 201 ? 15.18 -45.062 -16.047 1 58.5 201 GLY A O 1
ATOM 1451 N N . GLN A 1 202 ? 15.742 -44.312 -14.117 1 59.59 202 GLN A N 1
ATOM 1452 C CA . GLN A 1 202 ? 16.594 -45.469 -13.883 1 59.59 202 GLN A CA 1
ATOM 1453 C C . GLN A 1 202 ? 15.781 -46.688 -13.508 1 59.59 202 GLN A C 1
ATOM 1455 O O . GLN A 1 202 ? 16.188 -47.812 -13.797 1 59.59 202 GLN A O 1
ATOM 1460 N N . THR A 1 203 ? 14.664 -46.375 -12.883 1 56 203 THR A N 1
ATOM 1461 C CA . THR A 1 203 ? 13.852 -47.531 -12.516 1 56 203 THR A CA 1
ATOM 1462 C C . THR A 1 203 ? 13.156 -48.125 -13.742 1 56 203 THR A C 1
ATOM 1464 O O . THR A 1 203 ? 12.766 -49.281 -13.742 1 56 203 THR A O 1
ATOM 1467 N N . MET A 1 204 ? 13.016 -47.219 -14.719 1 53.44 204 MET A N 1
ATOM 1468 C CA . MET A 1 204 ? 12.336 -47.75 -15.906 1 53.44 204 MET A CA 1
ATOM 1469 C C . MET A 1 204 ? 13.328 -48.375 -16.875 1 53.44 204 MET A C 1
ATOM 1471 O O . MET A 1 204 ? 12.938 -48.938 -17.891 1 53.44 204 MET A O 1
ATOM 1475 N N . THR A 1 205 ? 14.594 -48.25 -16.625 1 45.66 205 THR A N 1
ATOM 1476 C CA . THR A 1 205 ? 15.508 -49.062 -17.422 1 45.66 205 THR A CA 1
ATOM 1477 C C . THR A 1 205 ? 15.898 -50.344 -16.672 1 45.66 205 THR A C 1
ATOM 1479 O O . THR A 1 205 ? 16.125 -50.312 -15.461 1 45.66 205 THR A O 1
ATOM 1482 N N . MET B 1 1 ? -28.031 -24.203 -26.875 1 22.33 1 MET B N 1
ATOM 1483 C CA . MET B 1 1 ? -27.781 -22.828 -27.281 1 22.33 1 MET B CA 1
ATOM 1484 C C . MET B 1 1 ? -26.922 -22.109 -26.25 1 22.33 1 MET B C 1
ATOM 1486 O O . MET B 1 1 ? -27.328 -21.969 -25.094 1 22.33 1 MET B O 1
ATOM 1490 N N . LYS B 1 2 ? -25.547 -22.172 -26.312 1 29.58 2 LYS B N 1
ATOM 1491 C CA . LYS B 1 2 ? -24.422 -21.812 -25.438 1 29.58 2 LYS B CA 1
ATOM 1492 C C . LYS B 1 2 ? -24.344 -20.312 -25.234 1 29.58 2 LYS B C 1
ATOM 1494 O O . LYS B 1 2 ? -24.156 -19.562 -26.203 1 29.58 2 LYS B O 1
ATOM 1499 N N . LEU B 1 3 ? -25.188 -19.625 -24.344 1 27.03 3 LEU B N 1
ATOM 1500 C CA . LEU B 1 3 ? -25.391 -18.234 -23.984 1 27.03 3 LEU B CA 1
ATOM 1501 C C . LEU B 1 3 ? -24.062 -17.562 -23.672 1 27.03 3 LEU B C 1
ATOM 1503 O O . LEU B 1 3 ? -23.391 -17.922 -22.703 1 27.03 3 LEU B O 1
ATOM 1507 N N . SER B 1 4 ? -23.312 -17.016 -24.766 1 23.53 4 SER B N 1
ATOM 1508 C CA . SER B 1 4 ? -22.094 -16.234 -24.875 1 23.53 4 SER B CA 1
ATOM 1509 C C . SER B 1 4 ? -22.156 -14.961 -24.047 1 23.53 4 SER B C 1
ATOM 1511 O O . SER B 1 4 ? -22.922 -14.047 -24.375 1 23.53 4 SER B O 1
ATOM 1513 N N . TRP B 1 5 ? -22.141 -14.906 -22.672 1 25.88 5 TRP B N 1
ATOM 1514 C CA . TRP B 1 5 ? -22.172 -13.891 -21.625 1 25.88 5 TRP B CA 1
ATOM 1515 C C . TRP B 1 5 ? -20.984 -12.945 -21.75 1 25.88 5 TRP B C 1
ATOM 1517 O O . TRP B 1 5 ? -20 -13.07 -21.031 1 25.88 5 TRP B O 1
ATOM 1527 N N . ARG B 1 6 ? -20.391 -12.641 -22.984 1 25.08 6 ARG B N 1
ATOM 1528 C CA . ARG B 1 6 ? -19.094 -11.984 -23.062 1 25.08 6 ARG B CA 1
ATOM 1529 C C . ARG B 1 6 ? -19.172 -10.562 -22.516 1 25.08 6 ARG B C 1
ATOM 1531 O O . ARG B 1 6 ? -18.312 -10.156 -21.719 1 25.08 6 ARG B O 1
ATOM 1538 N N . PRO B 1 7 ? -19.719 -9.312 -23.219 1 26.84 7 PRO B N 1
ATOM 1539 C CA . PRO B 1 7 ? -19.047 -8.039 -23.484 1 26.84 7 PRO B CA 1
ATOM 1540 C C . PRO B 1 7 ? -19.234 -7.027 -22.359 1 26.84 7 PRO B C 1
ATOM 1542 O O . PRO B 1 7 ? -18.859 -5.859 -22.5 1 26.84 7 PRO B O 1
ATOM 1545 N N . ILE B 1 8 ? -19.984 -7.129 -21.281 1 27.19 8 ILE B N 1
ATOM 1546 C CA . ILE B 1 8 ? -20.594 -5.934 -20.703 1 27.19 8 ILE B CA 1
ATOM 1547 C C . ILE B 1 8 ? -19.516 -5.051 -20.094 1 27.19 8 ILE B C 1
ATOM 1549 O O . ILE B 1 8 ? -19.812 -3.967 -19.578 1 27.19 8 ILE B O 1
ATOM 1553 N N . LEU B 1 9 ? -18.266 -5.426 -19.797 1 27.73 9 LEU B N 1
ATOM 1554 C CA . LEU B 1 9 ? -17.531 -4.723 -18.75 1 27.73 9 LEU B CA 1
ATOM 1555 C C . LEU B 1 9 ? -17.031 -3.379 -19.25 1 27.73 9 LEU B C 1
ATOM 1557 O O . LEU B 1 9 ? -16.375 -2.637 -18.516 1 27.73 9 LEU B O 1
ATOM 1561 N N . SER B 1 10 ? -16.953 -2.986 -20.641 1 24.16 10 SER B N 1
ATOM 1562 C CA . SER B 1 10 ? -16.031 -1.917 -21 1 24.16 10 SER B CA 1
ATOM 1563 C C . SER B 1 10 ? -16.609 -0.548 -20.656 1 24.16 10 SER B C 1
ATOM 1565 O O . SER B 1 10 ? -15.945 0.473 -20.828 1 24.16 10 SER B O 1
ATOM 1567 N N . SER B 1 11 ? -17.922 -0.244 -20.547 1 24.52 11 SER B N 1
ATOM 1568 C CA . SER B 1 11 ? -18.422 1.052 -20.984 1 24.52 11 SER B CA 1
ATOM 1569 C C . SER B 1 11 ? -18.109 2.143 -19.969 1 24.52 11 SER B C 1
ATOM 1571 O O . SER B 1 11 ? -18.562 3.281 -20.109 1 24.52 11 SER B O 1
ATOM 1573 N N . VAL B 1 12 ? -17.641 1.95 -18.75 1 24.61 12 VAL B N 1
ATOM 1574 C CA . VAL B 1 12 ? -18.031 2.998 -17.828 1 24.61 12 VAL B CA 1
ATOM 1575 C C . VAL B 1 12 ? -17.172 4.242 -18.047 1 24.61 12 VAL B C 1
ATOM 1577 O O . VAL B 1 12 ? -17.156 5.145 -17.203 1 24.61 12 VAL B O 1
ATOM 1580 N N . ILE B 1 13 ? -16.391 4.473 -19.188 1 24.11 13 ILE B N 1
ATOM 1581 C CA . ILE B 1 13 ? -15.375 5.504 -19.062 1 24.11 13 ILE B CA 1
ATOM 1582 C C . ILE B 1 13 ? -16.016 6.883 -19.188 1 24.11 13 ILE B C 1
ATOM 1584 O O . ILE B 1 13 ? -15.406 7.895 -18.828 1 24.11 13 ILE B O 1
ATOM 1588 N N . ILE B 1 14 ? -17.219 7.168 -19.75 1 22.92 14 ILE B N 1
ATOM 1589 C CA . ILE B 1 14 ? -17.281 8.391 -20.547 1 22.92 14 ILE B CA 1
ATOM 1590 C C . ILE B 1 14 ? -17.344 9.602 -19.609 1 22.92 14 ILE B C 1
ATOM 1592 O O . ILE B 1 14 ? -17.062 10.727 -20.031 1 22.92 14 ILE B O 1
ATOM 1596 N N . ILE B 1 15 ? -17.766 9.625 -18.375 1 20.83 15 ILE B N 1
ATOM 1597 C CA . ILE B 1 15 ? -18.672 10.742 -18.109 1 20.83 15 ILE B CA 1
ATOM 1598 C C . ILE B 1 15 ? -17.891 12.047 -18.094 1 20.83 15 ILE B C 1
ATOM 1600 O O . ILE B 1 15 ? -18.312 13.039 -18.703 1 20.83 15 ILE B O 1
ATOM 1604 N N . ALA B 1 16 ? -16.938 12.477 -17.156 1 23.47 16 ALA B N 1
ATOM 1605 C CA . ALA B 1 16 ? -17.109 13.695 -16.359 1 23.47 16 ALA B CA 1
ATOM 1606 C C . ALA B 1 16 ? -16.438 14.883 -17.031 1 23.47 16 ALA B C 1
ATOM 1608 O O . ALA B 1 16 ? -15.297 15.227 -16.703 1 23.47 16 ALA B O 1
ATOM 1609 N N . GLY B 1 17 ? -16.391 15.086 -18.344 1 24.36 17 GLY B N 1
ATOM 1610 C CA . GLY B 1 17 ? -15.555 16.172 -18.828 1 24.36 17 GLY B CA 1
ATOM 1611 C C . GLY B 1 17 ? -16.094 17.547 -18.453 1 24.36 17 GLY B C 1
ATOM 1612 O O . GLY B 1 17 ? -15.602 18.562 -18.938 1 24.36 17 GLY B O 1
ATOM 1613 N N . ALA B 1 18 ? -17.344 17.734 -17.922 1 21.81 18 ALA B N 1
ATOM 1614 C CA . ALA B 1 18 ? -17.953 19 -18.328 1 21.81 18 ALA B CA 1
ATOM 1615 C C . ALA B 1 18 ? -17.078 20.188 -17.938 1 21.81 18 ALA B C 1
ATOM 1617 O O . ALA B 1 18 ? -16.172 20.047 -17.109 1 21.81 18 ALA B O 1
ATOM 1618 N N . SER B 1 19 ? -17.656 21.609 -17.828 1 22.64 19 SER B N 1
ATOM 1619 C CA . SER B 1 19 ? -17.594 23.016 -18.172 1 22.64 19 SER B CA 1
ATOM 1620 C C . SER B 1 19 ? -16.891 23.812 -17.078 1 22.64 19 SER B C 1
ATOM 1622 O O . SER B 1 19 ? -17.344 23.844 -15.938 1 22.64 19 SER B O 1
ATOM 1624 N N . LEU B 1 20 ? -15.617 23.953 -17.016 1 23.47 20 LEU B N 1
ATOM 1625 C CA . LEU B 1 20 ? -14.898 24.875 -16.141 1 23.47 20 LEU B CA 1
ATOM 1626 C C . LEU B 1 20 ? -15.406 26.297 -16.312 1 23.47 20 LEU B C 1
ATOM 1628 O O . LEU B 1 20 ? -15.25 26.891 -17.375 1 23.47 20 LEU B O 1
ATOM 1632 N N . PRO B 1 21 ? -16.641 26.656 -15.859 1 24.73 21 PRO B N 1
ATOM 1633 C CA . PRO B 1 21 ? -17.047 28.047 -16.062 1 24.73 21 PRO B CA 1
ATOM 1634 C C . PRO B 1 21 ? -16 29.047 -15.594 1 24.73 21 PRO B C 1
ATOM 1636 O O . PRO B 1 21 ? -15.164 28.719 -14.742 1 24.73 21 PRO B O 1
ATOM 1639 N N . ALA B 1 22 ? -15.758 30.109 -16.312 1 28.11 22 ALA B N 1
ATOM 1640 C CA . ALA B 1 22 ? -14.914 31.297 -16.203 1 28.11 22 ALA B CA 1
ATOM 1641 C C . ALA B 1 22 ? -15.188 32.062 -14.898 1 28.11 22 ALA B C 1
ATOM 1643 O O . ALA B 1 22 ? -16.344 32.281 -14.531 1 28.11 22 ALA B O 1
ATOM 1644 N N . LEU B 1 23 ? -14.383 31.953 -13.906 1 25.03 23 LEU B N 1
ATOM 1645 C CA . LEU B 1 23 ? -14.461 32.625 -12.617 1 25.03 23 LEU B CA 1
ATOM 1646 C C . LEU B 1 23 ? -14.555 34.156 -12.805 1 25.03 23 LEU B C 1
ATOM 1648 O O . LEU B 1 23 ? -13.664 34.75 -13.391 1 25.03 23 LEU B O 1
ATOM 1652 N N . PRO B 1 24 ? -15.688 34.656 -13.148 1 26.92 24 PRO B N 1
ATOM 1653 C CA . PRO B 1 24 ? -15.719 36.125 -13.172 1 26.92 24 PRO B CA 1
ATOM 1654 C C . PRO B 1 24 ? -15.227 36.75 -11.867 1 26.92 24 PRO B C 1
ATOM 1656 O O . PRO B 1 24 ? -15.32 36.125 -10.805 1 26.92 24 PRO B O 1
ATOM 1659 N N . VAL B 1 25 ? -14.211 37.594 -11.836 1 29.33 25 VAL B N 1
ATOM 1660 C CA . VAL B 1 25 ? -13.523 38.438 -10.844 1 29.33 25 VAL B CA 1
ATOM 1661 C C . VAL B 1 25 ? -14.484 39.469 -10.258 1 29.33 25 VAL B C 1
ATOM 1663 O O . VAL B 1 25 ? -14.07 40.375 -9.547 1 29.33 25 VAL B O 1
ATOM 1666 N N . SER B 1 26 ? -15.82 39.344 -10.312 1 26.62 26 SER B N 1
ATOM 1667 C CA . SER B 1 26 ? -16.516 40.594 -10 1 26.62 26 SER B CA 1
ATOM 1668 C C . SER B 1 26 ? -16.375 40.938 -8.523 1 26.62 26 SER B C 1
ATOM 1670 O O . SER B 1 26 ? -16.812 42.031 -8.094 1 26.62 26 SER B O 1
ATOM 1672 N N . ALA B 1 27 ? -16.094 40.281 -7.387 1 27 27 ALA B N 1
ATOM 1673 C CA . ALA B 1 27 ? -16.719 40.719 -6.141 1 27 27 ALA B CA 1
ATOM 1674 C C . ALA B 1 27 ? -16.359 42.188 -5.828 1 27 27 ALA B C 1
ATOM 1676 O O . ALA B 1 27 ? -15.211 42.594 -5.984 1 27 27 ALA B O 1
ATOM 1677 N N . HIS B 1 28 ? -17.25 43.188 -5.664 1 26.19 28 HIS B N 1
ATOM 1678 C CA . HIS B 1 28 ? -17.797 44.344 -4.98 1 26.19 28 HIS B CA 1
ATOM 1679 C C . HIS B 1 28 ? -17.375 44.375 -3.518 1 26.19 28 HIS B C 1
ATOM 1681 O O . HIS B 1 28 ? -17.031 43.344 -2.939 1 26.19 28 HIS B O 1
ATOM 1687 N N . GLU B 1 29 ? -17.438 45.562 -2.676 1 28.44 29 GLU B N 1
ATOM 1688 C CA . GLU B 1 29 ? -17.078 46.125 -1.379 1 28.44 29 GLU B CA 1
ATOM 1689 C C . GLU B 1 29 ? -17.719 45.344 -0.238 1 28.44 29 GLU B C 1
ATOM 1691 O O . GLU B 1 29 ? -17.672 45.75 0.917 1 28.44 29 GLU B O 1
ATOM 1696 N N . HIS B 1 30 ? -18.609 44.281 -0.384 1 27.05 30 HIS B N 1
ATOM 1697 C CA . HIS B 1 30 ? -19.5 43.969 0.725 1 27.05 30 HIS B CA 1
ATOM 1698 C C . HIS B 1 30 ? -18.719 43.75 2.02 1 27.05 30 HIS B C 1
ATOM 1700 O O . HIS B 1 30 ? -17.594 43.25 2.002 1 27.05 30 HIS B O 1
ATOM 1706 N N . GLY B 1 31 ? -18.906 44.594 3.193 1 28.77 31 GLY B N 1
ATOM 1707 C CA . GLY B 1 31 ? -18.672 44.531 4.629 1 28.77 31 GLY B CA 1
ATOM 1708 C C . GLY B 1 31 ? -18.812 43.125 5.18 1 28.77 31 GLY B C 1
ATOM 1709 O O . GLY B 1 31 ? -19.891 42.719 5.605 1 28.77 31 GLY B O 1
ATOM 1710 N N . GLY B 1 32 ? -18.469 42.188 4.652 1 27.67 32 GLY B N 1
ATOM 1711 C CA . GLY B 1 32 ? -18.812 40.781 4.77 1 27.67 32 GLY B CA 1
ATOM 1712 C C . GLY B 1 32 ? -18.516 40.188 6.145 1 27.67 32 GLY B C 1
ATOM 1713 O O . GLY B 1 32 ? -17.453 40.406 6.703 1 27.67 32 GLY B O 1
ATOM 1714 N N . ASP B 1 33 ? -19.531 40.094 7.137 1 30.73 33 ASP B N 1
ATOM 1715 C CA . ASP B 1 33 ? -19.656 39.469 8.461 1 30.73 33 ASP B CA 1
ATOM 1716 C C . ASP B 1 33 ? -18.719 38.281 8.617 1 30.73 33 ASP B C 1
ATOM 1718 O O . ASP B 1 33 ? -18.703 37.375 7.781 1 30.73 33 ASP B O 1
ATOM 1722 N N . ALA B 1 34 ? -17.594 38.438 9.273 1 33.94 34 ALA B N 1
ATOM 1723 C CA . ALA B 1 34 ? -16.609 37.531 9.844 1 33.94 34 ALA B CA 1
ATOM 1724 C C . ALA B 1 34 ? -17.297 36.344 10.523 1 33.94 34 ALA B C 1
ATOM 1726 O O . ALA B 1 34 ? -17.484 36.344 11.742 1 33.94 34 ALA B O 1
ATOM 1727 N N . ALA B 1 35 ? -18.531 36 10.5 1 32.69 35 ALA B N 1
ATOM 1728 C CA . ALA B 1 35 ? -19.047 34.844 11.234 1 32.69 35 ALA B CA 1
ATOM 1729 C C . ALA B 1 35 ? -18.031 33.688 11.281 1 32.69 35 ALA B C 1
ATOM 1731 O O . ALA B 1 35 ? -17.391 33.406 10.273 1 32.69 35 ALA B O 1
ATOM 1732 N N . ALA B 1 36 ? -17.484 33.188 12.43 1 35.66 36 ALA B N 1
ATOM 1733 C CA . ALA B 1 36 ? -16.672 32.25 13.18 1 35.66 36 ALA B CA 1
ATOM 1734 C C . ALA B 1 36 ? -16.734 30.844 12.57 1 35.66 36 ALA B C 1
ATOM 1736 O O . ALA B 1 36 ? -16.406 29.859 13.227 1 35.66 36 ALA B O 1
ATOM 1737 N N . GLY B 1 37 ? -17.562 30.344 11.703 1 35.84 37 GLY B N 1
ATOM 1738 C CA . GLY B 1 37 ? -17.859 28.984 11.266 1 35.84 37 GLY B CA 1
ATOM 1739 C C . GLY B 1 37 ? -16.625 28.203 10.836 1 35.84 37 GLY B C 1
ATOM 1740 O O . GLY B 1 37 ? -15.805 28.719 10.07 1 35.84 37 GLY B O 1
ATOM 1741 N N . SER B 1 38 ? -15.82 27.391 11.609 1 44 38 SER B N 1
ATOM 1742 C CA . SER B 1 38 ? -14.742 26.438 11.398 1 44 38 SER B CA 1
ATOM 1743 C C . SER B 1 38 ? -14.734 25.906 9.969 1 44 38 SER B C 1
ATOM 1745 O O . SER B 1 38 ? -15.016 24.734 9.742 1 44 38 SER B O 1
ATOM 1747 N N . GLY B 1 39 ? -15.469 26.188 8.914 1 50.25 39 GLY B N 1
ATOM 1748 C CA . GLY B 1 39 ? -16.312 25.953 7.75 1 50.25 39 GLY B CA 1
ATOM 1749 C C . GLY B 1 39 ? -15.523 25.531 6.52 1 50.25 39 GLY B C 1
ATOM 1750 O O . GLY B 1 39 ? -14.648 26.266 6.059 1 50.25 39 GLY B O 1
ATOM 1751 N N . LEU B 1 40 ? -15.242 24.156 6.352 1 64.25 40 LEU B N 1
ATOM 1752 C CA . LEU B 1 40 ? -14.758 23.656 5.07 1 64.25 40 LEU B CA 1
ATOM 1753 C C . LEU B 1 40 ? -15.344 24.469 3.918 1 64.25 40 LEU B C 1
ATOM 1755 O O . LEU B 1 40 ? -16.469 24.953 4.004 1 64.25 40 LEU B O 1
ATOM 1759 N N . SER B 1 41 ? -14.508 25.125 3.109 1 72.62 41 SER B N 1
ATOM 1760 C CA . SER B 1 41 ? -14.898 25.781 1.864 1 72.62 41 SER B CA 1
ATOM 1761 C C . SER B 1 41 ? -15.961 24.969 1.125 1 72.62 41 SER B C 1
ATOM 1763 O O . SER B 1 41 ? -16.031 23.734 1.266 1 72.62 41 SER B O 1
ATOM 1765 N N . PRO B 1 42 ? -16.984 25.625 0.56 1 74.94 42 PRO B N 1
ATOM 1766 C CA . PRO B 1 42 ? -17.984 24.906 -0.23 1 74.94 42 PRO B CA 1
ATOM 1767 C C . PRO B 1 42 ? -17.375 23.844 -1.143 1 74.94 42 PRO B C 1
ATOM 1769 O O . PRO B 1 42 ? -17.969 22.781 -1.322 1 74.94 42 PRO B O 1
ATOM 1772 N N . ALA B 1 43 ? -16.203 24.109 -1.619 1 76.31 43 ALA B N 1
ATOM 1773 C CA . ALA B 1 43 ? -15.523 23.125 -2.455 1 76.31 43 ALA B CA 1
ATOM 1774 C C . ALA B 1 43 ? -15.172 21.875 -1.656 1 76.31 43 ALA B C 1
ATOM 1776 O O . ALA B 1 43 ? -15.328 20.75 -2.148 1 76.31 43 ALA B O 1
ATOM 1777 N N . ALA B 1 44 ? -14.789 22.125 -0.42 1 80.06 44 ALA B N 1
ATOM 1778 C CA . ALA B 1 44 ? -14.438 21 0.429 1 80.06 44 ALA B CA 1
ATOM 1779 C C . ALA B 1 44 ? -15.664 20.156 0.769 1 80.06 44 ALA B C 1
ATOM 1781 O O . ALA B 1 44 ? -15.586 18.922 0.839 1 80.06 44 ALA B O 1
ATOM 1782 N N . ILE B 1 45 ? -16.766 20.797 0.874 1 82.56 45 ILE B N 1
ATOM 1783 C CA . ILE B 1 45 ? -18 20.094 1.212 1 82.56 45 ILE B CA 1
ATOM 1784 C C . ILE B 1 45 ? -18.469 19.281 0.01 1 82.56 45 ILE B C 1
ATOM 1786 O O . ILE B 1 45 ? -18.828 18.109 0.148 1 82.56 45 ILE B O 1
ATOM 1790 N N . GLN B 1 46 ? -18.438 19.797 -1.154 1 84.62 46 GLN B N 1
ATOM 1791 C CA . GLN B 1 46 ? -18.844 19.094 -2.367 1 84.62 46 GLN B CA 1
ATOM 1792 C C . GLN B 1 46 ? -17.938 17.906 -2.662 1 84.62 46 GLN B C 1
ATOM 1794 O O . GLN B 1 46 ? -18.406 16.828 -3.016 1 84.62 46 GLN B O 1
ATOM 1799 N N . VAL B 1 47 ? -16.672 18.172 -2.488 1 86.19 47 VAL B N 1
ATOM 1800 C CA . VAL B 1 47 ? -15.703 17.109 -2.762 1 86.19 47 VAL B CA 1
ATOM 1801 C C . VAL B 1 47 ? -15.859 15.984 -1.748 1 86.19 47 VAL B C 1
ATOM 1803 O O . VAL B 1 47 ? -15.734 14.805 -2.096 1 86.19 47 VAL B O 1
ATOM 1806 N N . SER B 1 48 ? -16.141 16.344 -0.53 1 90 48 SER B N 1
ATOM 1807 C CA . SER B 1 48 ? -16.297 15.336 0.517 1 90 48 SER B CA 1
ATOM 1808 C C . SER B 1 48 ? -17.516 14.461 0.271 1 90 48 SER B C 1
ATOM 1810 O O . SER B 1 48 ? -17.453 13.242 0.447 1 90 48 SER B O 1
ATOM 1812 N N . VAL B 1 49 ? -18.578 15.102 -0.11 1 87.19 49 VAL B N 1
ATOM 1813 C CA . VAL B 1 49 ? -19.797 14.352 -0.396 1 87.19 49 VAL B CA 1
ATOM 1814 C C . VAL B 1 49 ? -19.578 13.438 -1.599 1 87.19 49 VAL B C 1
ATOM 1816 O O . VAL B 1 49 ? -19.938 12.266 -1.571 1 87.19 49 VAL B O 1
ATOM 1819 N N . GLY B 1 50 ? -19.016 14 -2.623 1 89.75 50 GLY B N 1
ATOM 1820 C CA . GLY B 1 50 ? -18.688 13.203 -3.795 1 89.75 50 GLY B CA 1
ATOM 1821 C C . GLY B 1 50 ? -17.766 12.039 -3.484 1 89.75 50 GLY B C 1
ATOM 1822 O O . GLY B 1 50 ? -17.969 10.938 -4.004 1 89.75 50 GLY B O 1
ATOM 1823 N N . SER B 1 51 ? -16.859 12.289 -2.678 1 91.94 51 SER B N 1
ATOM 1824 C CA . SER B 1 51 ? -15.906 11.25 -2.287 1 91.94 51 SER B CA 1
ATOM 1825 C C . SER B 1 51 ? -16.594 10.148 -1.479 1 91.94 51 SER B C 1
ATOM 1827 O O . SER B 1 51 ? -16.328 8.961 -1.679 1 91.94 51 SER B O 1
ATOM 1829 N N . ALA B 1 52 ? -17.438 10.547 -0.534 1 90.56 52 ALA B N 1
ATOM 1830 C CA . ALA B 1 52 ? -18.156 9.57 0.277 1 90.56 52 ALA B CA 1
ATOM 1831 C C . ALA B 1 52 ? -19 8.641 -0.599 1 90.56 52 ALA B C 1
ATOM 1833 O O . ALA B 1 52 ? -19 7.422 -0.408 1 90.56 52 ALA B O 1
ATOM 1834 N N . ILE B 1 53 ? -19.656 9.234 -1.53 1 91.5 53 ILE B N 1
ATOM 1835 C CA . ILE B 1 53 ? -20.484 8.453 -2.451 1 91.5 53 ILE B CA 1
ATOM 1836 C C . ILE B 1 53 ? -19.594 7.535 -3.283 1 91.5 53 ILE B C 1
ATOM 1838 O O . ILE B 1 53 ? -19.922 6.359 -3.475 1 91.5 53 ILE B O 1
ATOM 1842 N N . PHE B 1 54 ? -18.531 8.109 -3.76 1 91.94 54 PHE B N 1
ATOM 1843 C CA . PHE B 1 54 ? -17.562 7.359 -4.566 1 91.94 54 PHE B CA 1
ATOM 1844 C C . PHE B 1 54 ? -17.047 6.148 -3.801 1 91.94 54 PHE B C 1
ATOM 1846 O O . PHE B 1 54 ? -17.031 5.035 -4.324 1 91.94 54 PHE B O 1
ATOM 1853 N N . VAL B 1 55 ? -16.688 6.297 -2.539 1 91.75 55 VAL B N 1
ATOM 1854 C CA . VAL B 1 55 ? -16.109 5.234 -1.719 1 91.75 55 VAL B CA 1
ATOM 1855 C C . VAL B 1 55 ? -17.172 4.168 -1.44 1 91.75 55 VAL B C 1
ATOM 1857 O O . VAL B 1 55 ? -16.906 2.971 -1.571 1 91.75 55 VAL B O 1
ATOM 1860 N N . VAL B 1 56 ? -18.359 4.574 -1.095 1 91.25 56 VAL B N 1
ATOM 1861 C CA . VAL B 1 56 ? -19.438 3.637 -0.761 1 91.25 56 VAL B CA 1
ATOM 1862 C C . VAL B 1 56 ? -19.797 2.814 -1.993 1 91.25 56 VAL B C 1
ATOM 1864 O O . VAL B 1 56 ? -20.016 1.604 -1.899 1 91.25 56 VAL B O 1
ATOM 1867 N N . LEU B 1 57 ? -19.828 3.439 -3.129 1 92.31 57 LEU B N 1
ATOM 1868 C CA . LEU B 1 57 ? -20.172 2.744 -4.363 1 92.31 57 LEU B CA 1
ATOM 1869 C C . LEU B 1 57 ? -19.109 1.699 -4.711 1 92.31 57 LEU B C 1
ATOM 1871 O O . LEU B 1 57 ? -19.438 0.578 -5.102 1 92.31 57 LEU B O 1
ATOM 1875 N N . ILE B 1 58 ? -17.891 2.076 -4.574 1 92.12 58 ILE B N 1
ATOM 1876 C CA . ILE B 1 58 ? -16.797 1.178 -4.926 1 92.12 58 ILE B CA 1
ATOM 1877 C C . ILE B 1 58 ? -16.797 -0.018 -3.975 1 92.12 58 ILE B C 1
ATOM 1879 O O . ILE B 1 58 ? -16.609 -1.158 -4.402 1 92.12 58 ILE B O 1
ATOM 1883 N N . ILE B 1 59 ? -17.047 0.251 -2.662 1 92.31 59 ILE B N 1
ATOM 1884 C CA . ILE B 1 59 ? -17.094 -0.817 -1.67 1 92.31 59 ILE B CA 1
ATOM 1885 C C . ILE B 1 59 ? -18.25 -1.766 -1.979 1 92.31 59 ILE B C 1
ATOM 1887 O O . ILE B 1 59 ? -18.078 -2.986 -1.964 1 92.31 59 ILE B O 1
ATOM 1891 N N . ALA B 1 60 ? -19.406 -1.236 -2.24 1 91.44 60 ALA B N 1
ATOM 1892 C CA . ALA B 1 60 ? -20.594 -2.043 -2.525 1 91.44 60 ALA B CA 1
ATOM 1893 C C . ALA B 1 60 ? -20.375 -2.906 -3.766 1 91.44 60 ALA B C 1
ATOM 1895 O O . ALA B 1 60 ? -20.734 -4.09 -3.773 1 91.44 60 ALA B O 1
ATOM 1896 N N . ALA B 1 61 ? -19.844 -2.295 -4.773 1 89.88 61 ALA B N 1
ATOM 1897 C CA . ALA B 1 61 ? -19.562 -3.029 -6.004 1 89.88 61 ALA B CA 1
ATOM 1898 C C . ALA B 1 61 ? -18.594 -4.172 -5.754 1 89.88 61 ALA B C 1
ATOM 1900 O O . ALA B 1 61 ? -18.781 -5.281 -6.258 1 89.88 61 ALA B O 1
ATOM 1901 N N . PHE B 1 62 ? -17.609 -3.877 -5.027 1 89.44 62 PHE B N 1
ATOM 1902 C CA . PHE B 1 62 ? -16.594 -4.887 -4.738 1 89.44 62 PHE B CA 1
ATOM 1903 C C . PHE B 1 62 ? -17.172 -6.016 -3.898 1 89.44 62 PHE B C 1
ATOM 1905 O O . PHE B 1 62 ? -16.906 -7.191 -4.156 1 89.44 62 PHE B O 1
ATOM 1912 N N . LEU B 1 63 ? -17.922 -5.688 -2.852 1 87.94 63 LEU B N 1
ATOM 1913 C CA . LEU B 1 63 ? -18.516 -6.695 -1.986 1 87.94 63 LEU B CA 1
ATOM 1914 C C . LEU B 1 63 ? -19.484 -7.578 -2.77 1 87.94 63 LEU B C 1
ATOM 1916 O O . LEU B 1 63 ? -19.547 -8.789 -2.549 1 87.94 63 LEU B O 1
ATOM 1920 N N . TRP B 1 64 ? -20.219 -6.973 -3.635 1 87.06 64 TRP B N 1
ATOM 1921 C CA . TRP B 1 64 ? -21.156 -7.727 -4.449 1 87.06 64 TRP B CA 1
ATOM 1922 C C . TRP B 1 64 ? -20.422 -8.711 -5.363 1 87.06 64 TRP B C 1
ATOM 1924 O O . TRP B 1 64 ? -20.828 -9.867 -5.484 1 87.06 64 TRP B O 1
ATOM 1934 N N . GLN B 1 65 ? -19.391 -8.273 -5.973 1 84.88 65 GLN B N 1
ATOM 1935 C CA . GLN B 1 65 ? -18.625 -9.094 -6.902 1 84.88 65 GLN B CA 1
ATOM 1936 C C . GLN B 1 65 ? -17.906 -10.227 -6.168 1 84.88 65 GLN B C 1
ATOM 1938 O O . GLN B 1 65 ? -17.844 -11.352 -6.668 1 84.88 65 GLN B O 1
ATOM 1943 N N . THR B 1 66 ? -17.375 -9.953 -5.07 1 83.25 66 THR B N 1
ATOM 1944 C CA . THR B 1 66 ? -16.609 -10.953 -4.348 1 83.25 66 THR B CA 1
ATOM 1945 C C . THR B 1 66 ? -17.516 -11.977 -3.691 1 83.25 66 THR B C 1
ATOM 1947 O O . THR B 1 66 ? -17.109 -13.109 -3.42 1 83.25 66 THR B O 1
ATOM 1950 N N . ARG B 1 67 ? -18.703 -11.664 -3.365 1 81.06 67 ARG B N 1
ATOM 1951 C CA . ARG B 1 67 ? -19.656 -12.633 -2.836 1 81.06 67 ARG B CA 1
ATOM 1952 C C . ARG B 1 67 ? -20 -13.695 -3.877 1 81.06 67 ARG B C 1
ATOM 1954 O O . ARG B 1 67 ? -20.219 -14.859 -3.535 1 81.06 67 ARG B O 1
ATOM 1961 N N . ALA B 1 68 ? -19.906 -13.336 -5.031 1 78.12 68 ALA B N 1
ATOM 1962 C CA . ALA B 1 68 ? -20.25 -14.242 -6.125 1 78.12 68 ALA B CA 1
ATOM 1963 C C . ALA B 1 68 ? -19.062 -15.109 -6.523 1 78.12 68 ALA B C 1
ATOM 1965 O O . ALA B 1 68 ? -19.219 -16.297 -6.797 1 78.12 68 ALA B O 1
ATOM 1966 N N . GLU B 1 69 ? -17.969 -14.422 -6.477 1 76.56 69 GLU B N 1
ATOM 1967 C CA . GLU B 1 69 ? -16.812 -15.109 -7.027 1 76.56 69 GLU B CA 1
ATOM 1968 C C . GLU B 1 69 ? -15.789 -15.43 -5.941 1 76.56 69 GLU B C 1
ATOM 1970 O O . GLU B 1 69 ? -14.75 -16.031 -6.215 1 76.56 69 GLU B O 1
ATOM 1975 N N . GLY B 1 70 ? -16.016 -14.992 -4.754 1 70.94 70 GLY B N 1
ATOM 1976 C CA . GLY B 1 70 ? -15.039 -15.086 -3.68 1 70.94 70 GLY B CA 1
ATOM 1977 C C . GLY B 1 70 ? -14.609 -16.5 -3.377 1 70.94 70 GLY B C 1
ATOM 1978 O O . GLY B 1 70 ? -13.453 -16.75 -3.021 1 70.94 70 GLY B O 1
ATOM 1979 N N . ARG B 1 71 ? -15.352 -17.453 -3.564 1 72.44 71 ARG B N 1
ATOM 1980 C CA . ARG B 1 71 ? -15.039 -18.844 -3.232 1 72.44 71 ARG B CA 1
ATOM 1981 C C . ARG B 1 71 ? -14.055 -19.438 -4.23 1 72.44 71 ARG B C 1
ATOM 1983 O O . ARG B 1 71 ? -13.336 -20.391 -3.906 1 72.44 71 ARG B O 1
ATOM 1990 N N . ARG B 1 72 ? -14.016 -18.812 -5.32 1 78.06 72 ARG B N 1
ATOM 1991 C CA . ARG B 1 72 ? -13.125 -19.312 -6.363 1 78.06 72 ARG B CA 1
ATOM 1992 C C . ARG B 1 72 ? -11.75 -18.656 -6.281 1 78.06 72 ARG B C 1
ATOM 1994 O O . ARG B 1 72 ? -10.773 -19.188 -6.801 1 78.06 72 ARG B O 1
ATOM 2001 N N . ALA B 1 73 ? -11.805 -17.562 -5.52 1 79.06 73 ALA B N 1
ATOM 2002 C CA . ALA B 1 73 ? -10.547 -16.828 -5.418 1 79.06 73 ALA B CA 1
ATOM 2003 C C . ALA B 1 73 ? -9.672 -17.375 -4.297 1 79.06 73 ALA B C 1
ATOM 2005 O O . ALA B 1 73 ? -10.18 -17.891 -3.303 1 79.06 73 ALA B O 1
ATOM 2006 N N . GLY B 1 74 ? -8.422 -17.438 -4.402 1 82.19 74 GLY B N 1
ATOM 2007 C CA . GLY B 1 74 ? -7.488 -17.953 -3.416 1 82.19 74 GLY B CA 1
ATOM 2008 C C . GLY B 1 74 ? -7.523 -17.188 -2.105 1 82.19 74 GLY B C 1
ATOM 2009 O O . GLY B 1 74 ? -7.938 -16.031 -2.07 1 82.19 74 GLY B O 1
ATOM 2010 N N . GLU B 1 75 ? -7.176 -17.859 -1.093 1 82.56 75 GLU B N 1
ATOM 2011 C CA . GLU B 1 75 ? -7.172 -17.281 0.249 1 82.56 75 GLU B CA 1
ATOM 2012 C C . GLU B 1 75 ? -6.238 -16.078 0.328 1 82.56 75 GLU B C 1
ATOM 2014 O O . GLU B 1 75 ? -6.559 -15.07 0.974 1 82.56 75 GLU B O 1
ATOM 2019 N N . MET B 1 76 ? -5.082 -16.219 -0.364 1 83.88 76 MET B N 1
ATOM 2020 C CA . MET B 1 76 ? -4.109 -15.133 -0.327 1 83.88 76 MET B CA 1
ATOM 2021 C C . MET B 1 76 ? -4.664 -13.891 -1.011 1 83.88 76 MET B C 1
ATOM 2023 O O . MET B 1 76 ? -4.465 -12.773 -0.53 1 83.88 76 MET B O 1
ATOM 2027 N N . PHE B 1 77 ? -5.348 -14.07 -2.018 1 85.81 77 PHE B N 1
ATOM 2028 C CA . PHE B 1 77 ? -6 -12.977 -2.719 1 85.81 77 PHE B CA 1
ATOM 2029 C C . PHE B 1 77 ? -7.074 -12.336 -1.845 1 85.81 77 PHE B C 1
ATOM 2031 O O . PHE B 1 77 ? -7.188 -11.109 -1.788 1 85.81 77 PHE B O 1
ATOM 2038 N N . GLY B 1 78 ? -7.809 -13.234 -1.199 1 88.25 78 GLY B N 1
ATOM 2039 C CA . GLY B 1 78 ? -8.844 -12.719 -0.316 1 88.25 78 GLY B CA 1
ATOM 2040 C C . GLY B 1 78 ? -8.305 -11.82 0.778 1 88.25 78 GLY B C 1
ATOM 2041 O O . GLY B 1 78 ? -8.891 -10.781 1.084 1 88.25 78 GLY B O 1
ATOM 2042 N N . MET B 1 79 ? -7.191 -12.156 1.338 1 89 79 MET B N 1
ATOM 2043 C CA . MET B 1 79 ? -6.574 -11.375 2.4 1 89 79 MET B CA 1
ATOM 2044 C C . MET B 1 79 ? -6.145 -10 1.882 1 89 79 MET B C 1
ATOM 2046 O O . MET B 1 79 ? -6.395 -8.984 2.527 1 89 79 MET B O 1
ATOM 2050 N N . MET B 1 80 ? -5.57 -9.984 0.755 1 90.62 80 MET B N 1
ATOM 2051 C CA . MET B 1 80 ? -5.09 -8.742 0.159 1 90.62 80 MET B CA 1
ATOM 2052 C C . MET B 1 80 ? -6.254 -7.859 -0.273 1 90.62 80 MET B C 1
ATOM 2054 O O . MET B 1 80 ? -6.195 -6.637 -0.141 1 90.62 80 MET B O 1
ATOM 2058 N N . ALA B 1 81 ? -7.23 -8.5 -0.779 1 92.31 81 ALA B N 1
ATOM 2059 C CA . ALA B 1 81 ? -8.422 -7.762 -1.197 1 92.31 81 ALA B CA 1
ATOM 2060 C C . ALA B 1 81 ? -9.094 -7.09 -0.006 1 92.31 81 ALA B C 1
ATOM 2062 O O . ALA B 1 81 ? -9.445 -5.91 -0.066 1 92.31 81 ALA B O 1
ATOM 2063 N N . ALA B 1 82 ? -9.195 -7.844 1.03 1 94 82 ALA B N 1
ATOM 2064 C CA . ALA B 1 82 ? -9.789 -7.312 2.254 1 94 82 ALA B CA 1
ATOM 2065 C C . ALA B 1 82 ? -8.961 -6.156 2.811 1 94 82 ALA B C 1
ATOM 2067 O O . ALA B 1 82 ? -9.516 -5.121 3.195 1 94 82 ALA B O 1
ATOM 2068 N N . MET B 1 83 ? -7.695 -6.316 2.842 1 93.88 83 MET B N 1
ATOM 2069 C CA . MET B 1 83 ? -6.797 -5.281 3.346 1 93.88 83 MET B CA 1
ATOM 2070 C C . MET B 1 83 ? -6.887 -4.023 2.492 1 93.88 83 MET B C 1
ATOM 2072 O O . MET B 1 83 ? -6.949 -2.912 3.021 1 93.88 83 MET B O 1
ATOM 2076 N N . THR B 1 84 ? -6.949 -4.164 1.208 1 95 84 THR B N 1
ATOM 2077 C CA . THR B 1 84 ? -6.953 -3.039 0.28 1 95 84 THR B CA 1
ATOM 2078 C C . THR B 1 84 ? -8.25 -2.242 0.4 1 95 84 THR B C 1
ATOM 2080 O O . THR B 1 84 ? -8.219 -1.019 0.558 1 95 84 THR B O 1
ATOM 2083 N N . VAL B 1 85 ? -9.312 -2.926 0.392 1 94.81 85 VAL B N 1
ATOM 2084 C CA . VAL B 1 85 ? -10.617 -2.27 0.434 1 94.81 85 VAL B CA 1
ATOM 2085 C C . VAL B 1 85 ? -10.812 -1.604 1.793 1 94.81 85 VAL B C 1
ATOM 2087 O O . VAL B 1 85 ? -11.25 -0.454 1.87 1 94.81 85 VAL B O 1
ATOM 2090 N N . ALA B 1 86 ? -10.445 -2.293 2.816 1 96 86 ALA B N 1
ATOM 2091 C CA . ALA B 1 86 ? -10.625 -1.773 4.168 1 96 86 ALA B CA 1
ATOM 2092 C C . ALA B 1 86 ? -9.711 -0.574 4.422 1 96 86 ALA B C 1
ATOM 2094 O O . ALA B 1 86 ? -10.18 0.48 4.863 1 96 86 ALA B O 1
ATOM 2095 N N . MET B 1 87 ? -8.445 -0.754 4.16 1 94.75 87 MET B N 1
ATOM 2096 C CA . MET B 1 87 ? -7.48 0.312 4.414 1 94.75 87 MET B CA 1
ATOM 2097 C C . MET B 1 87 ? -7.758 1.521 3.525 1 94.75 87 MET B C 1
ATOM 2099 O O . MET B 1 87 ? -7.793 2.654 4.004 1 94.75 87 MET B O 1
ATOM 2103 N N . GLY B 1 88 ? -8.023 1.249 2.268 1 95.56 88 GLY B N 1
ATOM 2104 C CA . GLY B 1 88 ? -8.281 2.336 1.335 1 95.56 88 GLY B CA 1
ATOM 2105 C C . GLY B 1 88 ? -9.531 3.127 1.671 1 95.56 88 GLY B C 1
ATOM 2106 O O . GLY B 1 88 ? -9.5 4.359 1.712 1 95.56 88 GLY B O 1
ATOM 2107 N N . SER B 1 89 ? -10.602 2.451 1.919 1 95.62 89 SER B N 1
ATOM 2108 C CA . SER B 1 89 ? -11.875 3.119 2.193 1 95.62 89 SER B CA 1
ATOM 2109 C C . SER B 1 89 ? -11.836 3.852 3.529 1 95.62 89 SER B C 1
ATOM 2111 O O . SER B 1 89 ? -12.32 4.98 3.641 1 95.62 89 SER B O 1
ATOM 2113 N N . SER B 1 90 ? -11.281 3.207 4.496 1 96.31 90 SER B N 1
ATOM 2114 C CA . SER B 1 90 ? -11.258 3.828 5.816 1 96.31 90 SER B CA 1
ATOM 2115 C C . SER B 1 90 ? -10.297 5.016 5.852 1 96.31 90 SER B C 1
ATOM 2117 O O . SER B 1 90 ? -10.508 5.965 6.609 1 96.31 90 SER B O 1
ATOM 2119 N N . LEU B 1 91 ? -9.242 5 5.086 1 95.38 91 LEU B N 1
ATOM 2120 C CA . LEU B 1 91 ? -8.359 6.152 4.957 1 95.38 91 LEU B CA 1
ATOM 2121 C C . LEU B 1 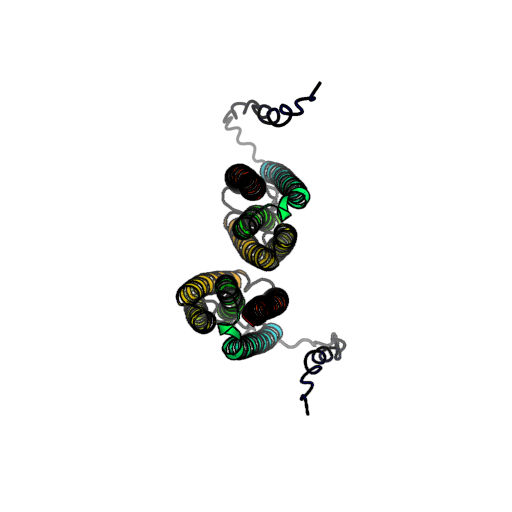91 ? -9.117 7.367 4.445 1 95.38 91 LEU B C 1
ATOM 2123 O O . LEU B 1 91 ? -8.992 8.461 5.004 1 95.38 91 LEU B O 1
ATOM 2127 N N . VAL B 1 92 ? -9.945 7.152 3.438 1 95.56 92 VAL B N 1
ATOM 2128 C CA . VAL B 1 92 ? -10.711 8.242 2.838 1 95.56 92 VAL B CA 1
ATOM 2129 C C . VAL B 1 92 ? -11.773 8.734 3.824 1 95.56 92 VAL B C 1
ATOM 2131 O O . VAL B 1 92 ? -11.883 9.93 4.078 1 95.56 92 VAL B O 1
ATOM 2134 N N . VAL B 1 93 ? -12.484 7.801 4.391 1 95.62 93 VAL B N 1
ATOM 2135 C CA . VAL B 1 93 ? -13.547 8.141 5.324 1 95.62 93 VAL B CA 1
ATOM 2136 C C . VAL B 1 93 ? -12.961 8.828 6.555 1 95.62 93 VAL B C 1
ATOM 2138 O O . VAL B 1 93 ? -13.523 9.797 7.062 1 95.62 93 VAL B O 1
ATOM 2141 N N . GLY B 1 94 ? -11.875 8.297 7.027 1 95.25 94 GLY B N 1
ATOM 2142 C CA . GLY B 1 94 ? -11.195 8.945 8.141 1 95.25 94 GLY B CA 1
ATOM 2143 C C . GLY B 1 94 ? -10.734 10.352 7.824 1 95.25 94 GLY B C 1
ATOM 2144 O O . GLY B 1 94 ? -10.836 11.25 8.664 1 95.25 94 GLY B O 1
ATOM 2145 N N . THR B 1 95 ? -10.18 10.516 6.672 1 94.88 95 THR B N 1
ATOM 2146 C CA . THR B 1 95 ? -9.727 11.836 6.25 1 94.88 95 THR B CA 1
ATOM 2147 C C . THR B 1 95 ? -10.898 12.82 6.203 1 94.88 95 THR B C 1
ATOM 2149 O O . THR B 1 95 ? -10.789 13.945 6.695 1 94.88 95 THR B O 1
ATOM 2152 N N . ILE B 1 96 ? -12.016 12.398 5.609 1 93.81 96 ILE B N 1
ATOM 2153 C CA . ILE B 1 96 ? -13.211 13.227 5.543 1 93.81 96 ILE B CA 1
ATOM 2154 C C . ILE B 1 96 ? -13.688 13.555 6.953 1 93.81 96 ILE B C 1
ATOM 2156 O O . ILE B 1 96 ? -14.031 14.703 7.25 1 93.81 96 ILE B O 1
ATOM 2160 N N . GLY B 1 97 ? -13.703 12.539 7.805 1 92.94 97 GLY B N 1
ATOM 2161 C CA . GLY B 1 97 ? -14.086 12.758 9.188 1 92.94 97 GLY B CA 1
ATOM 2162 C C . GLY B 1 97 ? -13.195 13.758 9.906 1 92.94 97 GLY B C 1
ATOM 2163 O O . GLY B 1 97 ? -13.688 14.617 10.648 1 92.94 97 GLY B O 1
ATOM 2164 N N . GLY B 1 98 ? -11.898 13.609 9.742 1 92.69 98 GLY B N 1
ATOM 2165 C CA . GLY B 1 98 ? -10.961 14.539 10.359 1 92.69 98 GLY B CA 1
ATOM 2166 C C . GLY B 1 98 ? -11.148 15.969 9.891 1 92.69 98 GLY B C 1
ATOM 2167 O O . GLY B 1 98 ? -11.047 16.906 10.688 1 92.69 98 GLY B O 1
ATOM 2168 N N . LEU B 1 99 ? -11.445 16.156 8.672 1 90.38 99 LEU B N 1
ATOM 2169 C CA . LEU B 1 99 ? -11.617 17.484 8.094 1 90.38 99 LEU B CA 1
ATOM 2170 C C . LEU B 1 99 ? -12.922 18.125 8.57 1 90.38 99 LEU B C 1
ATOM 2172 O O . LEU B 1 99 ? -12.969 19.328 8.812 1 90.38 99 LEU B O 1
ATOM 2176 N N . PHE B 1 100 ? -13.953 17.312 8.758 1 89.38 100 PHE B N 1
ATOM 2177 C CA . PHE B 1 100 ? -15.273 17.828 9.086 1 89.38 100 PHE B CA 1
ATOM 2178 C C . PHE B 1 100 ? -15.43 17.984 10.594 1 89.38 100 PHE B C 1
ATOM 2180 O O . PHE B 1 100 ? -16.031 18.953 11.062 1 89.38 100 PHE B O 1
ATOM 2187 N N . LEU B 1 101 ? -14.992 17.094 11.281 1 87.81 101 LEU B N 1
ATOM 2188 C CA . LEU B 1 101 ? -15.219 17.094 12.727 1 87.81 101 LEU B CA 1
ATOM 2189 C C . LEU B 1 101 ? -14.148 17.906 13.445 1 87.81 101 LEU B C 1
ATOM 2191 O O . LEU B 1 101 ? -14.391 18.453 14.531 1 87.81 101 LEU B O 1
ATOM 2195 N N . ASN B 1 102 ? -13.047 18.109 12.844 1 84.88 102 ASN B N 1
ATOM 2196 C CA . ASN B 1 102 ? -11.914 18.844 13.414 1 84.88 102 ASN B CA 1
ATOM 2197 C C . ASN B 1 102 ? -11.523 18.281 14.781 1 84.88 102 ASN B C 1
ATOM 2199 O O . ASN B 1 102 ? -10.977 19.016 15.617 1 84.88 102 ASN B O 1
ATOM 2203 N N . HIS B 1 103 ? -12.086 17.234 15.203 1 88.12 103 HIS B N 1
ATOM 2204 C CA . HIS B 1 103 ? -11.727 16.5 16.406 1 88.12 103 HIS B CA 1
ATOM 2205 C C . HIS B 1 103 ? -11.195 15.109 16.078 1 88.12 103 HIS B C 1
ATOM 2207 O O . HIS B 1 103 ? -11.891 14.32 15.422 1 88.12 103 HIS B O 1
ATOM 2213 N N . LEU B 1 104 ? -9.984 14.859 16.641 1 90.94 104 LEU B N 1
ATOM 2214 C CA . LEU B 1 104 ? -9.281 13.641 16.25 1 90.94 104 LEU B CA 1
ATOM 2215 C C . LEU B 1 104 ? -10 12.406 16.797 1 90.94 104 LEU B C 1
ATOM 2217 O O . LEU B 1 104 ? -10.102 11.391 16.109 1 90.94 104 LEU B O 1
ATOM 2221 N N . PHE B 1 105 ? -10.453 12.484 18.047 1 92.19 105 PHE B N 1
ATOM 2222 C CA . PHE B 1 105 ? -11.062 11.312 18.672 1 92.19 105 PHE B CA 1
ATOM 2223 C C . PHE B 1 105 ? -12.281 10.852 17.891 1 92.19 105 PHE B C 1
ATOM 2225 O O . PHE B 1 105 ? -12.375 9.68 17.516 1 92.19 105 PHE B O 1
ATOM 2232 N N . PHE B 1 106 ? -13.195 11.758 17.656 1 92.56 106 PHE B N 1
ATOM 2233 C CA . PHE B 1 106 ? -14.422 11.383 16.969 1 92.56 106 PHE B CA 1
ATOM 2234 C C . PHE B 1 106 ? -14.141 10.969 15.531 1 92.56 106 PHE B C 1
ATOM 2236 O O . PHE B 1 106 ? -14.742 10.016 15.031 1 92.56 106 PHE B O 1
ATOM 2243 N N . ALA B 1 107 ? -13.281 11.633 14.867 1 94.25 107 ALA B N 1
ATOM 2244 C CA . ALA B 1 107 ? -12.891 11.266 13.516 1 94.25 107 ALA B CA 1
ATOM 2245 C C . ALA B 1 107 ? -12.273 9.875 13.477 1 94.25 107 ALA B C 1
ATOM 2247 O O . ALA B 1 107 ? -12.562 9.086 12.578 1 94.25 107 ALA B O 1
ATOM 2248 N N . THR B 1 108 ? -11.43 9.586 14.516 1 94.56 108 THR B N 1
ATOM 2249 C CA . THR B 1 108 ? -10.781 8.281 14.586 1 94.56 108 THR B CA 1
ATOM 2250 C C . THR B 1 108 ? -11.812 7.188 14.883 1 94.56 108 THR B C 1
ATOM 2252 O O . THR B 1 108 ? -11.773 6.117 14.273 1 94.56 108 THR B O 1
ATOM 2255 N N . ALA B 1 109 ? -12.656 7.492 15.766 1 95.56 109 ALA B N 1
ATOM 2256 C CA . ALA B 1 109 ? -13.68 6.52 16.141 1 95.56 109 ALA B CA 1
ATOM 2257 C C . ALA B 1 109 ? -14.531 6.141 14.93 1 95.56 109 ALA B C 1
ATOM 2259 O O . ALA B 1 109 ? -14.766 4.957 14.672 1 95.56 109 ALA B O 1
ATOM 2260 N N . ILE B 1 110 ? -14.938 7.055 14.172 1 94.19 110 ILE B N 1
ATOM 2261 C CA . ILE B 1 110 ? -15.773 6.82 13 1 94.19 110 ILE B CA 1
ATOM 2262 C C . ILE B 1 110 ? -14.977 6.078 11.93 1 94.19 110 ILE B C 1
ATOM 2264 O O . ILE B 1 110 ? -15.461 5.102 11.352 1 94.19 110 ILE B O 1
ATOM 2268 N N . GLY B 1 111 ? -13.781 6.598 11.68 1 96.31 111 GLY B N 1
ATOM 2269 C CA . GLY B 1 111 ? -12.945 5.961 10.672 1 96.31 111 GLY B CA 1
ATOM 2270 C C . GLY B 1 111 ? -12.609 4.52 11 1 96.31 111 GLY B C 1
ATOM 2271 O O . GLY B 1 111 ? -12.695 3.645 10.133 1 96.31 111 GLY B O 1
ATOM 2272 N N . VAL B 1 112 ? -12.289 4.242 12.242 1 95.88 112 VAL B N 1
ATOM 2273 C CA . VAL B 1 112 ? -11.875 2.91 12.672 1 95.88 112 VAL B CA 1
ATOM 2274 C C . VAL B 1 112 ? -13.078 1.967 12.648 1 95.88 112 VAL B C 1
ATOM 2276 O O . VAL B 1 112 ? -12.984 0.846 12.141 1 95.88 112 VAL B O 1
ATOM 2279 N N . LEU B 1 113 ? -14.172 2.424 13.148 1 96.88 113 LEU B N 1
ATOM 2280 C CA . LEU B 1 113 ? -15.367 1.582 13.164 1 96.88 113 LEU B CA 1
ATOM 2281 C C . LEU B 1 113 ? -15.828 1.265 11.75 1 96.88 113 LEU B C 1
ATOM 2283 O O . LEU B 1 113 ? -16.141 0.114 11.438 1 96.88 113 LEU B O 1
ATOM 2287 N N . PHE B 1 114 ? -15.898 2.238 10.953 1 95.81 114 PHE B N 1
ATOM 2288 C CA . PHE B 1 114 ? -16.25 2.033 9.547 1 95.81 114 PHE B CA 1
ATOM 2289 C C . PHE B 1 114 ? -15.281 1.053 8.891 1 95.81 114 PHE B C 1
ATOM 2291 O O . PHE B 1 114 ? -15.703 0.116 8.211 1 95.81 114 PHE B O 1
ATOM 2298 N N . GLY B 1 115 ? -14 1.301 9.086 1 96.94 115 GLY B N 1
ATOM 2299 C CA . GLY B 1 115 ? -12.984 0.442 8.5 1 96.94 115 GLY B CA 1
ATOM 2300 C C . GLY B 1 115 ? -13.086 -1 8.961 1 96.94 115 GLY B C 1
ATOM 2301 O O . GLY B 1 115 ? -12.93 -1.925 8.164 1 96.94 115 GLY B O 1
ATOM 2302 N N . MET B 1 116 ? -13.273 -1.165 10.219 1 96.75 116 MET B N 1
ATOM 2303 C CA . MET B 1 116 ? -13.375 -2.518 10.758 1 96.75 116 MET B CA 1
ATOM 2304 C C . MET B 1 116 ? -14.594 -3.244 10.203 1 96.75 116 MET B C 1
ATOM 2306 O O . MET B 1 116 ? -14.516 -4.43 9.875 1 96.75 116 MET B O 1
ATOM 2310 N N . LEU B 1 117 ? -15.656 -2.578 10.062 1 96.62 117 LEU B N 1
ATOM 2311 C CA . LEU B 1 117 ? -16.875 -3.178 9.516 1 96.62 117 LEU B CA 1
ATOM 2312 C C . LEU B 1 117 ? -16.688 -3.561 8.055 1 96.62 117 LEU B C 1
ATOM 2314 O O . LEU B 1 117 ? -17.031 -4.672 7.648 1 96.62 117 LEU B O 1
ATOM 2318 N N . VAL B 1 118 ? -16.156 -2.664 7.289 1 96 118 VAL B N 1
ATOM 2319 C CA . VAL B 1 118 ? -15.922 -2.922 5.875 1 96 118 VAL B CA 1
ATOM 2320 C C . VAL B 1 118 ? -14.914 -4.055 5.719 1 96 118 VAL B C 1
ATOM 2322 O O . VAL B 1 118 ? -15.07 -4.93 4.863 1 96 118 VAL B O 1
ATOM 2325 N N . GLY B 1 119 ? -13.883 -3.932 6.566 1 96 119 GLY B N 1
ATOM 2326 C CA . GLY B 1 119 ? -12.883 -4.988 6.523 1 96 119 GLY B CA 1
ATOM 2327 C C . GLY B 1 119 ? -13.453 -6.359 6.82 1 96 119 GLY B C 1
ATOM 2328 O O . GLY B 1 119 ? -13.117 -7.336 6.145 1 96 119 GLY B O 1
ATOM 2329 N N . TYR B 1 120 ? -14.25 -6.473 7.777 1 95.06 120 TYR B N 1
ATOM 2330 C CA . TYR B 1 120 ? -14.883 -7.742 8.117 1 95.06 120 TYR B CA 1
ATOM 2331 C C . TYR B 1 120 ? -15.766 -8.234 6.973 1 95.06 120 TYR B C 1
ATOM 2333 O O . TYR B 1 120 ? -15.703 -9.398 6.586 1 95.06 120 TYR B O 1
ATOM 2341 N N . ALA B 1 121 ? -16.547 -7.422 6.496 1 94 121 ALA B N 1
ATOM 2342 C CA . ALA B 1 121 ? -17.484 -7.777 5.426 1 94 121 ALA B CA 1
ATOM 2343 C C . ALA B 1 121 ? -16.734 -8.211 4.168 1 94 121 ALA B C 1
ATOM 2345 O O . ALA B 1 121 ? -17.156 -9.141 3.477 1 94 121 ALA B O 1
ATOM 2346 N N . ALA B 1 122 ? -15.656 -7.559 3.855 1 93.25 122 ALA B N 1
ATOM 2347 C CA . ALA B 1 122 ? -14.891 -7.855 2.645 1 93.25 122 ALA B CA 1
ATOM 2348 C C . ALA B 1 122 ? -14.102 -9.148 2.797 1 93.25 122 ALA B C 1
ATOM 2350 O O . ALA B 1 122 ? -13.859 -9.852 1.812 1 93.25 122 ALA B O 1
ATOM 2351 N N . GLY B 1 123 ? -13.742 -9.422 4.023 1 92.5 123 GLY B N 1
ATOM 2352 C CA . GLY B 1 123 ? -12.867 -10.562 4.23 1 92.5 123 GLY B CA 1
ATOM 2353 C C . GLY B 1 123 ? -13.609 -11.836 4.57 1 92.5 123 GLY B C 1
ATOM 2354 O O . GLY B 1 123 ? -13.125 -12.938 4.309 1 92.5 123 GLY B O 1
ATOM 2355 N N . VAL B 1 124 ? -14.797 -11.797 5.062 1 90.62 124 VAL B N 1
ATOM 2356 C CA . VAL B 1 124 ? -15.516 -12.953 5.59 1 90.62 124 VAL B CA 1
ATOM 2357 C C . VAL B 1 124 ? -15.914 -13.883 4.449 1 90.62 124 VAL B C 1
ATOM 2359 O O . VAL B 1 124 ? -16.047 -15.094 4.641 1 90.62 124 VAL B O 1
ATOM 2362 N N . ASN B 1 125 ? -16.109 -13.414 3.309 1 86.75 125 ASN B N 1
ATOM 2363 C CA . ASN B 1 125 ? -16.484 -14.219 2.156 1 86.75 125 ASN B CA 1
ATOM 2364 C C . ASN B 1 125 ? -15.336 -15.109 1.698 1 86.75 125 ASN B C 1
ATOM 2366 O O . ASN B 1 125 ? -15.547 -16.062 0.944 1 86.75 125 ASN B O 1
ATOM 2370 N N . PHE B 1 126 ? -14.156 -14.781 2.137 1 88.44 126 PHE B N 1
ATOM 2371 C CA . PHE B 1 126 ? -13 -15.578 1.74 1 88.44 126 PHE B CA 1
ATOM 2372 C C . PHE B 1 126 ? -12.539 -16.469 2.887 1 88.44 126 PHE B C 1
ATOM 2374 O O . PHE B 1 126 ? -12.453 -17.688 2.734 1 88.44 126 PHE B O 1
ATOM 2381 N N . SER B 1 127 ? -12.195 -15.922 3.996 1 88.38 127 SER B N 1
ATOM 2382 C CA . SER B 1 127 ? -11.742 -16.625 5.191 1 88.38 127 SER B CA 1
ATOM 2383 C C . SER B 1 127 ? -11.805 -15.727 6.422 1 88.38 127 SER B C 1
ATOM 2385 O O . SER B 1 127 ? -11.875 -14.5 6.297 1 88.38 127 SER B O 1
ATOM 2387 N N . LEU B 1 128 ? -11.734 -16.328 7.57 1 90.38 128 LEU B N 1
ATOM 2388 C CA . LEU B 1 128 ? -11.727 -15.578 8.82 1 90.38 128 LEU B CA 1
ATOM 2389 C C . LEU B 1 128 ? -10.414 -14.805 8.969 1 90.38 128 LEU B C 1
ATOM 2391 O O . LEU B 1 128 ? -10.391 -13.719 9.555 1 90.38 128 LEU B O 1
ATOM 2395 N N . LEU B 1 129 ? -9.312 -15.43 8.461 1 89.88 129 LEU B N 1
ATOM 2396 C CA . LEU B 1 129 ? -8.023 -14.742 8.484 1 89.88 129 LEU B CA 1
ATOM 2397 C C . LEU B 1 129 ? -8.062 -13.477 7.641 1 89.88 129 LEU B C 1
ATOM 2399 O O . LEU B 1 129 ? -7.512 -12.445 8.039 1 89.88 129 LEU B O 1
ATOM 2403 N N . ALA B 1 130 ? -8.695 -13.633 6.527 1 91.75 130 ALA B N 1
ATOM 2404 C CA . ALA B 1 130 ? -8.867 -12.477 5.656 1 91.75 130 ALA B CA 1
ATOM 2405 C C . ALA B 1 130 ? -9.727 -11.406 6.324 1 91.75 130 ALA B C 1
ATOM 2407 O O . ALA B 1 130 ? -9.438 -10.211 6.215 1 91.75 130 ALA B O 1
ATOM 2408 N N . ALA B 1 131 ? -10.719 -11.867 7.027 1 93.25 131 ALA B N 1
ATOM 2409 C CA . ALA B 1 131 ? -11.586 -10.945 7.762 1 93.25 131 ALA B CA 1
ATOM 2410 C C . ALA B 1 131 ? -10.812 -10.227 8.859 1 93.25 131 ALA B C 1
ATOM 2412 O O . ALA B 1 131 ? -10.969 -9.016 9.047 1 93.25 131 ALA B O 1
ATOM 2413 N N . MET B 1 132 ? -10.031 -10.898 9.594 1 93.56 132 MET B N 1
ATOM 2414 C CA . MET B 1 132 ? -9.227 -10.305 10.656 1 93.56 132 MET B CA 1
ATOM 2415 C C . MET B 1 132 ? -8.219 -9.305 10.086 1 93.56 132 MET B C 1
ATOM 2417 O O . MET B 1 132 ? -8.062 -8.211 10.625 1 93.56 132 MET B O 1
ATOM 2421 N N . ASP B 1 133 ? -7.59 -9.711 9.055 1 93.94 133 ASP B N 1
ATOM 2422 C CA . ASP B 1 133 ? -6.637 -8.82 8.391 1 93.94 133 ASP B CA 1
ATOM 2423 C C . ASP B 1 133 ? -7.32 -7.543 7.906 1 93.94 133 ASP B C 1
ATOM 2425 O O . ASP B 1 133 ? -6.773 -6.449 8.055 1 93.94 133 ASP B O 1
ATOM 2429 N N . GLY B 1 134 ? -8.492 -7.719 7.324 1 94.69 134 GLY B N 1
ATOM 2430 C CA . GLY B 1 134 ? -9.273 -6.57 6.895 1 94.69 134 GLY B CA 1
ATOM 2431 C C . GLY B 1 134 ? -9.648 -5.645 8.039 1 94.69 134 GLY B C 1
ATOM 2432 O O . GLY B 1 134 ? -9.555 -4.422 7.906 1 94.69 134 GLY B O 1
ATOM 2433 N N . MET B 1 135 ? -9.977 -6.188 9.086 1 95.06 135 MET B N 1
ATOM 2434 C CA . MET B 1 135 ? -10.344 -5.387 10.25 1 95.06 135 MET B CA 1
ATOM 2435 C C . MET B 1 135 ? -9.156 -4.594 10.766 1 95.06 135 MET B C 1
ATOM 2437 O O . MET B 1 135 ? -9.281 -3.406 11.07 1 95.06 135 MET B O 1
ATOM 2441 N N . LEU B 1 136 ? -8.047 -5.184 10.852 1 94.06 136 LEU B N 1
ATOM 2442 C CA . LEU B 1 136 ? -6.836 -4.527 11.328 1 94.06 136 LEU B CA 1
ATOM 2443 C C . LEU B 1 136 ? -6.391 -3.43 10.367 1 94.06 136 LEU B C 1
ATOM 2445 O O . LEU B 1 136 ? -5.992 -2.346 10.797 1 94.06 136 LEU B O 1
ATOM 2449 N N . ALA B 1 137 ? -6.488 -3.779 9.102 1 95.12 137 ALA B N 1
ATOM 2450 C CA . ALA B 1 137 ? -6.152 -2.789 8.086 1 95.12 137 ALA B CA 1
ATOM 2451 C C . ALA B 1 137 ? -7.109 -1.601 8.133 1 95.12 137 ALA B C 1
ATOM 2453 O O . ALA B 1 137 ? -6.691 -0.451 7.977 1 95.12 137 ALA B O 1
ATOM 2454 N N . GLY B 1 138 ? -8.359 -1.948 8.367 1 95.62 138 GLY B N 1
ATOM 2455 C CA . GLY B 1 138 ? -9.352 -0.896 8.539 1 95.62 138 GLY B CA 1
ATOM 2456 C C . GLY B 1 138 ? -9.094 -0.018 9.742 1 95.62 138 GLY B C 1
ATOM 2457 O O . GLY B 1 138 ? -9.266 1.201 9.68 1 95.62 138 GLY B O 1
ATOM 2458 N N . LEU B 1 139 ? -8.648 -0.637 10.773 1 93.88 139 LEU B N 1
ATOM 2459 C CA . LEU B 1 139 ? -8.266 0.09 11.977 1 93.88 139 LEU B CA 1
ATOM 2460 C C . LEU B 1 139 ? -7.121 1.053 11.695 1 93.88 139 LEU B C 1
ATOM 2462 O O . LEU B 1 139 ? -7.211 2.242 12.008 1 93.88 139 LEU B O 1
ATOM 2466 N N . MET B 1 140 ? -6.191 0.575 11.07 1 93.31 140 MET B N 1
ATOM 2467 C CA . MET B 1 140 ? -5.016 1.381 10.758 1 93.31 140 MET B CA 1
ATOM 2468 C C . MET B 1 140 ? -5.371 2.502 9.781 1 93.31 140 MET B C 1
ATOM 2470 O O . MET B 1 140 ? -4.996 3.656 10 1 93.31 140 MET B O 1
ATOM 2474 N N . GLY B 1 141 ? -6.09 2.17 8.781 1 94.88 141 GLY B N 1
ATOM 2475 C CA . GLY B 1 141 ? -6.512 3.164 7.812 1 94.88 141 GLY B CA 1
ATOM 2476 C C . GLY B 1 141 ? -7.387 4.25 8.406 1 94.88 141 GLY B C 1
ATOM 2477 O O . GLY B 1 141 ? -7.215 5.43 8.102 1 94.88 141 GLY B O 1
ATOM 2478 N N . GLY B 1 142 ? -8.273 3.807 9.227 1 95.56 142 GLY B N 1
ATOM 2479 C CA . GLY B 1 142 ? -9.156 4.766 9.867 1 95.56 142 GLY B CA 1
ATOM 2480 C C . GLY B 1 142 ? -8.414 5.762 10.742 1 95.56 142 GLY B C 1
ATOM 2481 O O . GLY B 1 142 ? -8.672 6.965 10.672 1 95.56 142 GLY B O 1
ATOM 2482 N N . MET B 1 143 ? -7.477 5.258 11.484 1 93.38 143 MET B N 1
ATOM 2483 C CA . MET B 1 143 ? -6.699 6.113 12.375 1 93.38 143 MET B CA 1
ATOM 2484 C C . MET B 1 143 ? -5.789 7.043 11.586 1 93.38 143 MET B C 1
ATOM 2486 O O . MET B 1 143 ? -5.758 8.25 11.836 1 93.38 143 MET B O 1
ATOM 2490 N N . MET B 1 144 ? -5.141 6.492 10.609 1 93.94 144 MET B N 1
ATOM 2491 C CA . MET B 1 144 ? -4.223 7.281 9.789 1 93.94 144 MET B CA 1
ATOM 2492 C C . MET B 1 144 ? -4.98 8.328 8.977 1 93.94 144 MET B C 1
ATOM 2494 O O . MET B 1 144 ? -4.504 9.453 8.805 1 93.94 144 MET B O 1
ATOM 2498 N N . GLY B 1 145 ? -6.137 7.934 8.484 1 95.31 145 GLY B N 1
ATOM 2499 C CA . GLY B 1 145 ? -6.961 8.883 7.746 1 95.31 145 GLY B CA 1
ATOM 2500 C C . GLY B 1 145 ? -7.426 10.047 8.594 1 95.31 145 GLY B C 1
ATOM 2501 O O . GLY B 1 145 ? -7.355 11.203 8.164 1 95.31 145 GLY B O 1
ATOM 2502 N N . ALA B 1 146 ? -7.848 9.758 9.773 1 94.31 146 ALA B N 1
ATOM 2503 C CA . ALA B 1 146 ? -8.289 10.797 10.703 1 94.31 146 ALA B CA 1
ATOM 2504 C C . ALA B 1 146 ? -7.156 11.766 11.023 1 94.31 146 ALA B C 1
ATOM 2506 O O . ALA B 1 146 ? -7.352 12.984 11.039 1 94.31 146 ALA B O 1
ATOM 2507 N N . MET B 1 147 ? -6.016 11.188 11.312 1 92.56 147 MET B N 1
ATOM 2508 C CA . MET B 1 147 ? -4.844 12 11.609 1 92.56 147 MET B CA 1
ATOM 2509 C C . MET B 1 147 ? -4.492 12.898 10.43 1 92.56 147 MET B C 1
ATOM 2511 O O . MET B 1 147 ? -4.227 14.094 10.602 1 92.56 147 MET B O 1
ATOM 2515 N N . LEU B 1 148 ? -4.555 12.391 9.242 1 91.94 148 LEU B N 1
ATOM 2516 C CA . LEU B 1 148 ? -4.281 13.172 8.047 1 91.94 148 LEU B CA 1
ATOM 2517 C C . LEU B 1 148 ? -5.297 14.297 7.887 1 91.94 148 LEU B C 1
ATOM 2519 O O . LEU B 1 148 ? -4.93 15.438 7.59 1 91.94 148 LEU B O 1
ATOM 2523 N N . GLY B 1 149 ? -6.531 13.977 8.094 1 93.31 149 GLY B N 1
ATOM 2524 C CA . GLY B 1 149 ? -7.586 14.969 7.973 1 93.31 149 GLY B CA 1
ATOM 2525 C C . GLY B 1 149 ? -7.41 16.141 8.914 1 93.31 149 GLY B C 1
ATOM 2526 O O . GLY B 1 149 ? -7.453 17.297 8.492 1 93.31 149 GLY B O 1
ATOM 2527 N N . VAL B 1 150 ? -7.152 15.867 10.133 1 91 150 VAL B N 1
ATOM 2528 C CA . VAL B 1 150 ? -7.043 16.906 11.141 1 91 150 VAL B CA 1
ATOM 2529 C C . VAL B 1 150 ? -5.781 17.734 10.891 1 91 150 VAL B C 1
ATOM 2531 O O . VAL B 1 150 ? -5.789 18.953 11.078 1 91 150 VAL B O 1
ATOM 2534 N N . MET B 1 151 ? -4.758 17.141 10.43 1 89.31 151 MET B N 1
ATOM 2535 C CA . MET B 1 151 ? -3.486 17.828 10.258 1 89.31 151 MET B CA 1
ATOM 2536 C C . MET B 1 151 ? -3.492 18.656 8.969 1 89.31 151 MET B C 1
ATOM 2538 O O . MET B 1 151 ? -2.668 19.547 8.805 1 89.31 151 MET B O 1
ATOM 2542 N N . THR B 1 152 ? -4.418 18.391 8.172 1 89.56 152 THR B N 1
ATOM 2543 C CA . THR B 1 152 ? -4.414 19.109 6.902 1 89.56 152 THR B CA 1
ATOM 2544 C C . THR B 1 152 ? -5.594 20.062 6.824 1 89.56 152 THR B C 1
ATOM 2546 O O . THR B 1 152 ? -5.902 20.594 5.754 1 89.56 152 THR B O 1
ATOM 2549 N N . ILE B 1 153 ? -6.281 20.312 7.883 1 85.25 153 ILE B N 1
ATOM 2550 C CA . ILE B 1 153 ? -7.449 21.188 7.922 1 85.25 153 ILE B CA 1
ATOM 2551 C C . ILE B 1 153 ? -7.066 22.578 7.438 1 85.25 153 ILE B C 1
ATOM 2553 O O . ILE B 1 153 ? -7.832 23.234 6.719 1 85.25 153 ILE B O 1
ATOM 2557 N N . HIS B 1 154 ? -5.855 23 7.746 1 84.38 154 HIS B N 1
ATOM 2558 C CA . HIS B 1 154 ? -5.445 24.375 7.434 1 84.38 154 HIS B CA 1
ATOM 2559 C C . HIS B 1 154 ? -4.547 24.406 6.203 1 84.38 154 HIS B C 1
ATOM 2561 O O . HIS B 1 154 ? -3.865 25.406 5.957 1 84.38 154 HIS B O 1
ATOM 2567 N N . GLU B 1 155 ? -4.582 23.375 5.422 1 88.38 155 GLU B N 1
ATOM 2568 C CA . GLU B 1 155 ? -3.824 23.328 4.172 1 88.38 155 GLU B CA 1
ATOM 2569 C C . GLU B 1 155 ? -4.754 23.234 2.967 1 88.38 155 GLU B C 1
ATOM 2571 O O . GLU B 1 155 ? -5.52 24.156 2.689 1 88.38 155 GLU B O 1
ATOM 2576 N N . TYR B 1 156 ? -4.738 22.078 2.295 1 86.81 156 TYR B N 1
ATOM 2577 C CA . TYR B 1 156 ? -5.539 21.812 1.105 1 86.81 156 TYR B CA 1
ATOM 2578 C C . TYR B 1 156 ? -6.496 20.656 1.341 1 86.81 156 TYR B C 1
ATOM 2580 O O . TYR B 1 156 ? -6.281 19.547 0.83 1 86.81 156 TYR B O 1
ATOM 2588 N N . PRO B 1 157 ? -7.633 21.062 2.105 1 88 157 PRO B N 1
ATOM 2589 C CA . PRO B 1 157 ? -8.547 19.969 2.463 1 88 157 PRO B CA 1
ATOM 2590 C C . PRO B 1 157 ? -9.164 19.297 1.24 1 88 157 PRO B C 1
ATOM 2592 O O . PRO B 1 157 ? -9.242 18.062 1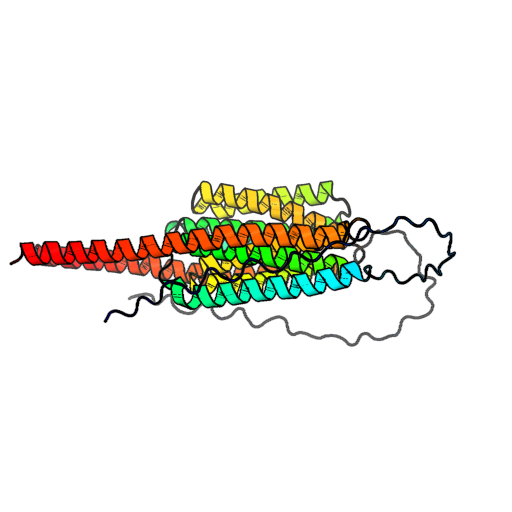.18 1 88 157 PRO B O 1
ATOM 2595 N N . ALA B 1 158 ? -9.602 20.156 0.292 1 87.31 158 ALA B N 1
ATOM 2596 C CA . ALA B 1 158 ? -10.25 19.594 -0.893 1 87.31 158 ALA B CA 1
ATOM 2597 C C . ALA B 1 158 ? -9.273 18.75 -1.701 1 87.31 158 ALA B C 1
ATOM 2599 O O . ALA B 1 158 ? -9.625 17.672 -2.178 1 87.31 158 ALA B O 1
ATOM 2600 N N . LEU B 1 159 ? -8.078 19.234 -1.829 1 89.94 159 LEU B N 1
ATOM 2601 C CA . LEU B 1 159 ? -7.07 18.516 -2.6 1 89.94 159 LEU B CA 1
ATOM 2602 C C . LEU B 1 159 ? -6.664 17.234 -1.893 1 89.94 159 LEU B C 1
ATOM 2604 O O . LEU B 1 159 ? -6.363 16.234 -2.545 1 89.94 159 LEU B O 1
ATOM 2608 N N . THR B 1 160 ? -6.605 17.297 -0.553 1 91.94 160 THR B N 1
ATOM 2609 C CA . THR B 1 160 ? -6.25 16.109 0.215 1 91.94 160 THR B CA 1
ATOM 2610 C C . THR B 1 160 ? -7.266 14.992 -0.015 1 91.94 160 THR B C 1
ATOM 2612 O O . THR B 1 160 ? -6.891 13.844 -0.243 1 91.94 160 THR B O 1
ATOM 2615 N N . ILE B 1 161 ? -8.516 15.297 -0.015 1 92.88 161 ILE B N 1
ATOM 2616 C CA . ILE B 1 161 ? -9.57 14.312 -0.231 1 92.88 161 ILE B CA 1
ATOM 2617 C C . ILE B 1 161 ? -9.484 13.766 -1.654 1 92.88 161 ILE B C 1
ATOM 2619 O O . ILE B 1 161 ? -9.562 12.555 -1.867 1 92.88 161 ILE B O 1
ATOM 2623 N N . LEU B 1 162 ? -9.328 14.648 -2.576 1 92.31 162 LEU B N 1
ATOM 2624 C CA . LEU B 1 162 ? -9.25 14.242 -3.975 1 92.31 162 LEU B CA 1
ATOM 2625 C C . LEU B 1 162 ? -8.047 13.336 -4.207 1 92.31 162 LEU B C 1
ATOM 2627 O O . LEU B 1 162 ? -8.133 12.359 -4.957 1 92.31 162 LEU B O 1
ATOM 2631 N N . PHE B 1 163 ? -7.004 13.672 -3.58 1 93.5 163 PHE B N 1
ATOM 2632 C CA . PHE B 1 163 ? -5.793 12.867 -3.703 1 93.5 163 PHE B CA 1
ATOM 2633 C C . PHE B 1 163 ? -6.008 11.477 -3.127 1 93.5 163 PHE B C 1
ATOM 2635 O O . PHE B 1 163 ? -5.633 10.477 -3.744 1 93.5 163 PHE B O 1
ATOM 2642 N N . MET B 1 164 ? -6.523 11.43 -1.955 1 94.69 164 MET B N 1
ATOM 2643 C CA . MET B 1 164 ? -6.77 10.141 -1.327 1 94.69 164 MET B CA 1
ATOM 2644 C C . MET B 1 164 ? -7.738 9.305 -2.16 1 94.69 164 MET B C 1
ATOM 2646 O O . MET B 1 164 ? -7.598 8.086 -2.246 1 94.69 164 MET B O 1
ATOM 2650 N N . ASP B 1 165 ? -8.734 9.992 -2.74 1 94.75 165 ASP B N 1
ATOM 2651 C CA . ASP B 1 165 ? -9.672 9.297 -3.615 1 94.75 165 ASP B CA 1
ATOM 2652 C C . ASP B 1 165 ? -8.953 8.719 -4.836 1 94.75 165 ASP B C 1
ATOM 2654 O O . ASP B 1 165 ? -9.266 7.613 -5.281 1 94.75 165 ASP B O 1
ATOM 2658 N N . ALA B 1 166 ? -8.047 9.5 -5.387 1 93.56 166 ALA B N 1
ATOM 2659 C CA . ALA B 1 166 ? -7.281 9.039 -6.543 1 93.56 166 ALA B CA 1
ATOM 2660 C C . ALA B 1 166 ? -6.438 7.82 -6.191 1 93.56 166 ALA B C 1
ATOM 2662 O O . ALA B 1 166 ? -6.387 6.852 -6.953 1 93.56 166 ALA B O 1
ATOM 2663 N N . VAL B 1 167 ? -5.797 7.914 -5.07 1 93.69 167 VAL B N 1
ATOM 2664 C CA . VAL B 1 167 ? -4.984 6.801 -4.598 1 93.69 167 VAL B CA 1
ATOM 2665 C C . VAL B 1 167 ? -5.859 5.559 -4.426 1 93.69 167 VAL B C 1
ATOM 2667 O O . VAL B 1 167 ? -5.484 4.465 -4.852 1 93.69 167 VAL B O 1
ATOM 2670 N N . PHE B 1 168 ? -6.996 5.738 -3.768 1 94.75 168 PHE B N 1
ATOM 2671 C CA . PHE B 1 168 ? -7.926 4.633 -3.559 1 94.75 168 PHE B CA 1
ATOM 2672 C C . PHE B 1 168 ? -8.367 4.035 -4.891 1 94.75 168 PHE B C 1
ATOM 2674 O O . PHE B 1 168 ? -8.422 2.812 -5.035 1 94.75 168 PHE B O 1
ATOM 2681 N N . ALA B 1 169 ? -8.648 4.859 -5.844 1 93.56 169 ALA B N 1
ATOM 2682 C CA . ALA B 1 169 ? -9.086 4.398 -7.16 1 93.56 169 ALA B CA 1
ATOM 2683 C C . ALA B 1 169 ? -8 3.578 -7.844 1 93.56 169 ALA B C 1
ATOM 2685 O O . ALA B 1 169 ? -8.281 2.547 -8.461 1 93.56 169 ALA B O 1
ATOM 2686 N N . VAL B 1 170 ? -6.809 4.066 -7.77 1 93.38 170 VAL B N 1
ATOM 2687 C CA . VAL B 1 170 ? -5.691 3.352 -8.383 1 93.38 170 VAL B CA 1
ATOM 2688 C C . VAL B 1 170 ? -5.535 1.98 -7.727 1 93.38 170 VAL B C 1
ATOM 2690 O O . VAL B 1 170 ? -5.367 0.972 -8.414 1 93.38 170 VAL B O 1
ATOM 2693 N N . CYS B 1 171 ? -5.582 1.937 -6.387 1 93.81 171 CYS B N 1
ATOM 2694 C CA . CYS B 1 171 ? -5.461 0.672 -5.668 1 93.81 171 CYS B CA 1
ATOM 2695 C C . CYS B 1 171 ? -6.578 -0.287 -6.062 1 93.81 171 CYS B C 1
ATOM 2697 O O . CYS B 1 171 ? -6.34 -1.483 -6.242 1 93.81 171 CYS B O 1
ATOM 2699 N N . MET B 1 172 ? -7.746 0.245 -6.184 1 93.44 172 MET B N 1
ATOM 2700 C CA . MET B 1 172 ? -8.883 -0.594 -6.559 1 93.44 172 MET B CA 1
ATOM 2701 C C . MET B 1 172 ? -8.727 -1.11 -7.988 1 93.44 172 MET B C 1
ATOM 2703 O O . MET B 1 172 ? -9.117 -2.242 -8.289 1 93.44 172 MET B O 1
ATOM 2707 N N . PHE B 1 173 ? -8.25 -0.25 -8.867 1 92.19 173 PHE B N 1
ATOM 2708 C CA . PHE B 1 173 ? -8.008 -0.668 -10.242 1 92.19 173 PHE B CA 1
ATOM 2709 C C . PHE B 1 173 ? -7.047 -1.85 -10.289 1 92.19 173 PHE B C 1
ATOM 2711 O O . PHE B 1 173 ? -7.297 -2.832 -10.992 1 92.19 173 PHE B O 1
ATOM 2718 N N . VAL B 1 174 ? -5.988 -1.784 -9.516 1 90.75 174 VAL B N 1
ATOM 2719 C CA . VAL B 1 174 ? -5.012 -2.867 -9.477 1 90.75 174 VAL B CA 1
ATOM 2720 C C . VAL B 1 174 ? -5.648 -4.113 -8.859 1 90.75 174 VAL B C 1
ATOM 2722 O O . VAL B 1 174 ? -5.414 -5.23 -9.328 1 90.75 174 VAL B O 1
ATOM 2725 N N . LEU B 1 175 ? -6.453 -3.963 -7.863 1 91.12 175 LEU B N 1
ATOM 2726 C CA . LEU B 1 175 ? -7.133 -5.078 -7.211 1 91.12 175 LEU B CA 1
ATOM 2727 C C . LEU B 1 175 ? -8.047 -5.801 -8.188 1 91.12 175 LEU B C 1
ATOM 2729 O O . LEU B 1 175 ? -8.102 -7.035 -8.203 1 91.12 175 LEU B O 1
ATOM 2733 N N . TYR B 1 176 ? -8.742 -5.074 -9.008 1 89.56 176 TYR B N 1
ATOM 2734 C CA . TYR B 1 176 ? -9.648 -5.688 -9.977 1 89.56 176 TYR B CA 1
ATOM 2735 C C . TYR B 1 176 ? -8.875 -6.469 -11.031 1 89.56 176 TYR B C 1
ATOM 2737 O O . TYR B 1 176 ? -9.32 -7.535 -11.469 1 89.56 176 TYR B O 1
ATOM 2745 N N . ARG B 1 177 ? -7.812 -5.914 -11.422 1 88.25 177 ARG B N 1
ATOM 2746 C CA . ARG B 1 177 ? -6.965 -6.648 -12.359 1 88.25 177 ARG B CA 1
ATOM 2747 C C . ARG B 1 177 ? -6.438 -7.934 -11.734 1 88.25 177 ARG B C 1
ATOM 2749 O O . ARG B 1 177 ? -6.332 -8.961 -12.406 1 88.25 177 ARG B O 1
ATOM 2756 N N . ALA B 1 178 ? -6.094 -7.824 -10.516 1 86.25 178 ALA B N 1
ATO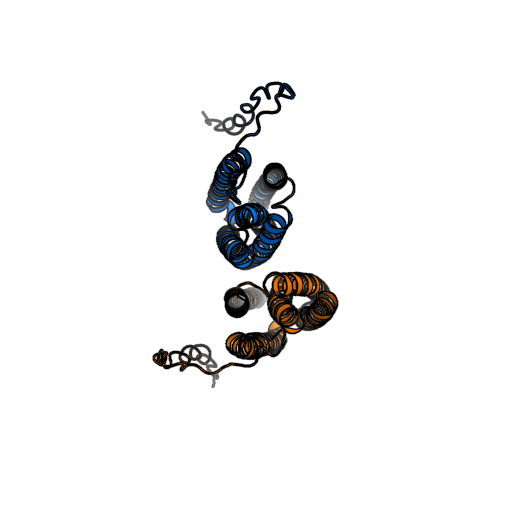M 2757 C CA . ALA B 1 178 ? -5.613 -9 -9.789 1 86.25 178 ALA B CA 1
ATOM 2758 C C . ALA B 1 178 ? -6.723 -10.039 -9.633 1 86.25 178 ALA B C 1
ATOM 2760 O O . ALA B 1 178 ? -6.461 -11.242 -9.68 1 86.25 178 ALA B O 1
ATOM 2761 N N . LEU B 1 179 ? -7.898 -9.617 -9.414 1 84.31 179 LEU B N 1
ATOM 2762 C CA . LEU B 1 179 ? -9.047 -10.516 -9.305 1 84.31 179 LEU B CA 1
ATOM 2763 C C . LEU B 1 179 ? -9.266 -11.281 -10.609 1 84.31 179 LEU B C 1
ATOM 2765 O O . LEU B 1 179 ? -9.508 -12.484 -10.594 1 84.31 179 LEU B O 1
ATOM 2769 N N . ASP B 1 180 ? -9.133 -10.578 -11.656 1 85.25 180 ASP B N 1
ATOM 2770 C CA . ASP B 1 180 ? -9.305 -11.195 -12.969 1 85.25 180 ASP B CA 1
ATOM 2771 C C . ASP B 1 180 ? -8.242 -12.273 -13.203 1 85.25 180 ASP B C 1
ATOM 2773 O O . ASP B 1 180 ? -8.547 -13.344 -13.734 1 85.25 180 ASP B O 1
ATOM 2777 N N . GLN B 1 181 ? -7.082 -11.969 -12.828 1 82.44 181 GLN B N 1
ATOM 2778 C CA . GLN B 1 181 ? -6 -12.93 -13 1 82.44 181 GLN B CA 1
ATOM 2779 C C . GLN B 1 181 ? -6.219 -14.172 -12.133 1 82.44 181 GLN B C 1
ATOM 2781 O O . GLN B 1 181 ? -5.926 -15.289 -12.562 1 82.44 181 GLN B O 1
ATOM 2786 N N . GLU B 1 182 ? -6.664 -13.938 -10.984 1 81.12 182 GLU B N 1
ATOM 2787 C CA . GLU B 1 182 ? -6.895 -15.047 -10.062 1 81.12 182 GLU B CA 1
ATOM 2788 C C . GLU B 1 182 ? -8.031 -15.945 -10.555 1 81.12 182 GLU B C 1
ATOM 2790 O O . GLU B 1 182 ? -7.965 -17.172 -10.406 1 81.12 182 GLU B O 1
ATOM 2795 N N . LEU B 1 183 ? -9.016 -15.391 -11.156 1 79.25 183 LEU B N 1
ATOM 2796 C CA . LEU B 1 183 ? -10.148 -16.156 -11.648 1 79.25 183 LEU B CA 1
ATOM 2797 C C . LEU B 1 183 ? -9.766 -16.969 -12.883 1 79.25 183 LEU B C 1
ATOM 2799 O O . LEU B 1 183 ? -10.258 -18.078 -13.086 1 79.25 183 LEU B O 1
ATOM 2803 N N . VAL B 1 184 ? -8.938 -16.406 -13.633 1 75.88 184 VAL B N 1
ATOM 2804 C CA . VAL B 1 184 ? -8.461 -17.125 -14.805 1 75.88 184 VAL B CA 1
ATOM 2805 C C . VAL B 1 184 ? -7.594 -18.312 -14.375 1 75.88 184 VAL B C 1
ATOM 2807 O O . VAL B 1 184 ? -7.695 -19.406 -14.945 1 75.88 184 VAL B O 1
ATOM 2810 N N . ALA B 1 185 ? -6.82 -18.078 -13.391 1 75 185 ALA B N 1
ATOM 2811 C CA . ALA B 1 185 ? -5.977 -19.141 -12.867 1 75 185 ALA B CA 1
ATOM 2812 C C . ALA B 1 185 ? -6.82 -20.266 -12.266 1 75 185 ALA B C 1
ATOM 2814 O O . ALA B 1 185 ? -6.484 -21.438 -12.398 1 75 185 ALA B O 1
ATOM 2815 N N . ALA B 1 186 ? -7.828 -19.875 -11.57 1 73.56 186 ALA B N 1
ATOM 2816 C CA . ALA B 1 186 ? -8.727 -20.859 -10.961 1 73.56 186 ALA B CA 1
ATOM 2817 C C . ALA B 1 186 ? -9.438 -21.688 -12.023 1 73.56 186 ALA B C 1
ATOM 2819 O O . ALA B 1 186 ? -9.672 -22.891 -11.836 1 73.56 186 ALA B O 1
ATOM 2820 N N . ASP B 1 187 ? -9.766 -21.047 -13.102 1 73.25 187 ASP B N 1
ATOM 2821 C CA . ASP B 1 187 ? -10.43 -21.734 -14.203 1 73.25 187 ASP B CA 1
ATOM 2822 C C . ASP B 1 187 ? -9.477 -22.703 -14.891 1 73.25 187 ASP B C 1
ATOM 2824 O O . ASP B 1 187 ? -9.875 -23.797 -15.297 1 73.25 187 ASP B O 1
ATOM 2828 N N . ARG B 1 188 ? -8.273 -22.281 -14.914 1 67.88 188 ARG B N 1
ATOM 2829 C CA . ARG B 1 188 ? -7.277 -23.141 -15.562 1 67.88 188 ARG B CA 1
ATOM 2830 C C . ARG B 1 188 ? -6.996 -24.375 -14.727 1 67.88 188 ARG B C 1
ATOM 2832 O O . ARG B 1 188 ? -6.715 -25.453 -15.273 1 67.88 188 ARG B O 1
ATOM 2839 N N . GLY B 1 189 ? -6.879 -24.156 -13.461 1 62.12 189 GLY B N 1
ATOM 2840 C CA . GLY B 1 189 ? -6.691 -25.312 -12.609 1 62.12 189 GLY B CA 1
ATOM 2841 C C . GLY B 1 189 ? -7.82 -26.328 -12.727 1 62.12 189 GLY B C 1
ATOM 2842 O O . GLY B 1 189 ? -7.586 -27.531 -12.664 1 62.12 189 GLY B O 1
ATOM 2843 N N . VAL B 1 190 ? -8.984 -25.984 -12.891 1 58.59 190 VAL B N 1
ATOM 2844 C CA . VAL B 1 190 ? -10.141 -26.859 -13.031 1 58.59 190 VAL B CA 1
ATOM 2845 C C . VAL B 1 190 ? -10.07 -27.594 -14.375 1 58.59 190 VAL B C 1
ATOM 2847 O O . VAL B 1 190 ? -10.383 -28.781 -14.461 1 58.59 190 VAL B O 1
ATOM 2850 N N . VAL B 1 191 ? -9.555 -26.891 -15.352 1 57.59 191 VAL B N 1
ATOM 2851 C CA . VAL B 1 191 ? -9.484 -27.5 -16.672 1 57.59 191 VAL B CA 1
ATOM 2852 C C . VAL B 1 191 ? -8.391 -28.578 -16.688 1 57.59 191 VAL B C 1
ATOM 2854 O O 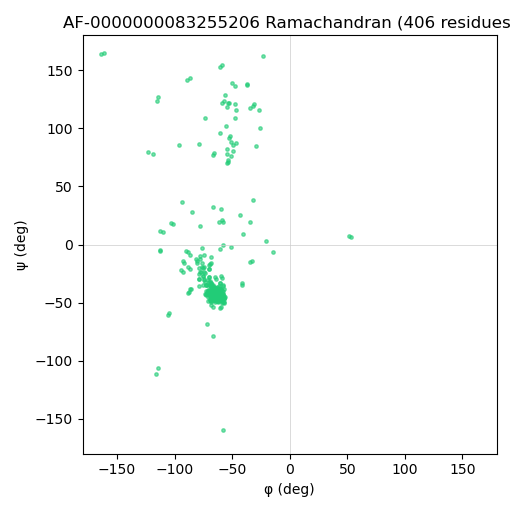. VAL B 1 191 ? -8.578 -29.656 -17.25 1 57.59 191 VAL B O 1
ATOM 2857 N N . THR B 1 192 ? -7.312 -28.203 -16.016 1 57.38 192 THR B N 1
ATOM 2858 C CA . THR B 1 192 ? -6.246 -29.203 -15.977 1 57.38 192 THR B CA 1
ATOM 2859 C C . THR B 1 192 ? -6.668 -30.422 -15.164 1 57.38 192 THR B C 1
ATOM 2861 O O . THR B 1 192 ? -6.324 -31.547 -15.5 1 57.38 192 THR B O 1
ATOM 2864 N N . GLU B 1 193 ? -7.324 -30.141 -14.086 1 57.16 193 GLU B N 1
ATOM 2865 C CA . GLU B 1 193 ? -7.824 -31.25 -13.289 1 57.16 193 GLU B CA 1
ATOM 2866 C C . GLU B 1 193 ? -8.852 -32.062 -14.062 1 57.16 193 GLU B C 1
ATOM 2868 O O . GLU B 1 193 ? -8.844 -33.312 -14.008 1 57.16 193 GLU B O 1
ATOM 2873 N N . GLN B 1 194 ? -9.641 -31.391 -14.766 1 56.38 194 GLN B N 1
ATOM 2874 C CA . GLN B 1 194 ? -10.641 -32.094 -15.57 1 56.38 194 GLN B CA 1
ATOM 2875 C C . GLN B 1 194 ? -9.992 -32.844 -16.719 1 56.38 194 GLN B C 1
ATOM 2877 O O . GLN B 1 194 ? -10.406 -33.969 -17.031 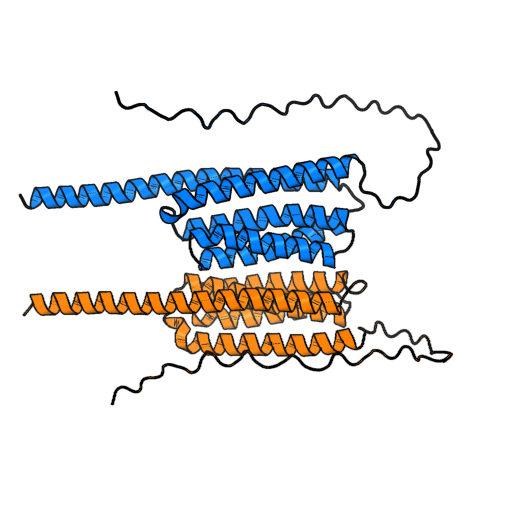1 56.38 194 GLN B O 1
ATOM 2882 N N . GLU B 1 195 ? -9.039 -32.125 -17.281 1 57.56 195 GLU B N 1
ATOM 2883 C CA . GLU B 1 195 ? -8.336 -32.812 -18.359 1 57.56 195 GLU B CA 1
ATOM 2884 C C . GLU B 1 195 ? -7.574 -34.031 -17.828 1 57.56 195 GLU B C 1
ATOM 2886 O O . GLU B 1 195 ? -7.508 -35.062 -18.516 1 57.56 195 GLU B O 1
ATOM 2891 N N . ASP B 1 196 ? -7.047 -33.844 -16.703 1 58.16 196 ASP B N 1
ATOM 2892 C CA . ASP B 1 196 ? -6.371 -35 -16.094 1 58.16 196 ASP B CA 1
ATOM 2893 C C . ASP B 1 196 ? -7.367 -36.094 -15.766 1 58.16 196 ASP B C 1
ATOM 2895 O O . ASP B 1 196 ? -7.062 -37.281 -15.945 1 58.16 196 ASP B O 1
ATOM 2899 N N . THR B 1 197 ? -8.492 -35.75 -15.273 1 58.62 197 THR B N 1
ATOM 2900 C CA . THR B 1 197 ? -9.531 -36.719 -14.969 1 58.62 197 THR B CA 1
ATOM 2901 C C . THR B 1 197 ? -10.039 -37.406 -16.234 1 58.62 197 THR B C 1
ATOM 2903 O O . THR B 1 197 ? -10.289 -38.594 -16.25 1 58.62 197 THR B O 1
ATOM 2906 N N . LEU B 1 198 ? -10.109 -36.625 -17.203 1 60.56 198 LEU B N 1
ATOM 2907 C CA . LEU B 1 198 ? -10.555 -37.156 -18.484 1 60.56 198 LEU B CA 1
ATOM 2908 C C . LEU B 1 198 ? -9.484 -38.062 -19.078 1 60.56 198 LEU B C 1
ATOM 2910 O O . LEU B 1 198 ? -9.805 -39.094 -19.688 1 60.56 198 LEU B O 1
ATOM 2914 N N . SER B 1 199 ? -8.289 -37.625 -18.891 1 60.53 199 SER B N 1
ATOM 2915 C CA . SER B 1 199 ? -7.195 -38.438 -19.391 1 60.53 199 SER B CA 1
ATOM 2916 C C . SER B 1 199 ? -7.09 -39.75 -18.625 1 60.53 199 SER B C 1
ATOM 2918 O O . SER B 1 199 ? -6.859 -40.812 -19.219 1 60.53 199 SER B O 1
ATOM 2920 N N . ILE B 1 200 ? -7.285 -39.75 -17.406 1 58.94 200 ILE B N 1
ATOM 2921 C CA . ILE B 1 200 ? -7.289 -40.969 -16.594 1 58.94 200 ILE B CA 1
ATOM 2922 C C . ILE B 1 200 ? -8.523 -41.812 -16.922 1 58.94 200 ILE B C 1
ATOM 2924 O O . ILE B 1 200 ? -8.445 -43.031 -16.984 1 58.94 200 ILE B O 1
ATOM 2928 N N . GLY B 1 201 ? -9.594 -41.062 -17.094 1 59.34 201 GLY B N 1
ATOM 2929 C CA . GLY B 1 201 ? -10.797 -41.781 -17.484 1 59.34 201 GLY B CA 1
ATOM 2930 C C . GLY B 1 201 ? -10.648 -42.531 -18.812 1 59.34 201 GLY B C 1
ATOM 2931 O O . GLY B 1 201 ? -11.18 -43.625 -18.969 1 59.34 201 GLY B O 1
ATOM 2932 N N . GLN B 1 202 ? -9.906 -41.969 -19.625 1 58.56 202 GLN B N 1
ATOM 2933 C CA . GLN B 1 202 ? -9.711 -42.594 -20.922 1 58.56 202 GLN B CA 1
ATOM 2934 C C . GLN B 1 202 ? -8.719 -43.75 -20.828 1 58.56 202 GLN B C 1
ATOM 2936 O O . GLN B 1 202 ? -8.805 -44.719 -21.594 1 58.56 202 GLN B O 1
ATOM 2941 N N . THR B 1 203 ? -7.816 -43.594 -19.891 1 56.06 203 THR B N 1
ATOM 2942 C CA . THR B 1 203 ? -6.863 -44.688 -19.75 1 56.06 203 THR B CA 1
ATOM 2943 C C . THR B 1 203 ? -7.52 -45.875 -19.094 1 56.06 203 THR B C 1
ATOM 2945 O O . THR B 1 203 ? -7.043 -47.031 -19.234 1 56.06 203 THR B O 1
ATOM 2948 N N . MET B 1 204 ? -8.57 -45.562 -18.344 1 54.16 204 MET B N 1
ATOM 2949 C CA . MET B 1 204 ? -9.211 -46.688 -17.656 1 54.16 204 MET B CA 1
ATOM 2950 C C . MET B 1 204 ? -10.258 -47.344 -18.562 1 54.16 204 MET B C 1
ATOM 2952 O O . MET B 1 204 ? -10.836 -48.375 -18.188 1 54.16 204 MET B O 1
ATOM 2956 N N . THR B 1 205 ? -10.531 -46.688 -19.688 1 45.81 205 THR B N 1
ATOM 2957 C CA . THR B 1 205 ? -11.375 -47.469 -20.609 1 45.81 205 THR B CA 1
ATOM 2958 C C . THR B 1 205 ? -10.531 -48.125 -21.688 1 45.81 205 THR B C 1
ATOM 2960 O O . THR B 1 205 ? -9.555 -47.562 -22.172 1 45.81 205 THR B O 1
#

Solvent-accessible surface area (backbone atoms only — not comparable to full-atom values): 21117 Å² total; per-residue (Å²): 135,87,82,80,83,72,79,78,80,71,72,78,72,76,73,81,72,74,80,78,72,80,78,75,77,80,75,79,74,76,80,65,81,73,71,80,70,92,63,70,52,71,64,32,50,54,49,45,53,52,48,51,52,50,47,51,50,53,49,50,53,48,48,56,53,36,66,73,46,22,79,60,40,52,63,69,56,28,27,52,49,6,26,50,54,7,21,41,46,9,24,44,49,0,22,51,30,3,48,70,61,71,32,57,63,64,9,23,53,51,8,20,53,51,5,27,52,48,0,32,62,49,2,53,55,50,33,61,67,12,11,50,45,0,22,52,29,0,34,51,18,0,40,51,11,4,52,50,13,46,71,29,56,88,67,53,52,46,58,50,52,51,50,46,49,49,52,37,50,53,52,49,52,54,48,53,54,50,50,53,52,42,48,53,50,43,53,48,52,54,46,51,51,47,47,48,52,49,51,52,51,50,69,72,96,136,87,82,82,84,73,80,79,80,73,70,80,73,74,73,88,70,82,82,81,74,79,79,76,82,67,90,76,84,76,86,70,82,79,77,82,71,93,61,70,51,72,64,32,50,53,46,46,52,52,45,52,52,52,47,52,50,53,51,51,53,48,48,56,52,36,67,74,46,23,81,62,39,52,63,71,55,27,27,52,49,5,26,48,54,8,21,40,46,9,23,45,50,0,22,50,31,2,49,71,60,68,34,59,67,64,10,22,51,52,8,21,52,52,4,28,52,49,0,32,65,50,2,54,57,50,32,66,68,13,11,51,45,0,22,52,29,0,35,50,18,0,42,52,12,4,52,51,14,47,71,27,55,88,64,53,52,45,57,50,51,52,47,45,50,50,52,36,49,52,53,50,53,52,48,52,56,42,50,52,52,42,47,52,49,44,52,48,53,51,48,50,50,47,48,49,50,49,52,51,52,51,68,74,96

=== Feature glossary ===
The record interleaves many kinds of information about one protein. Here is each kind framed as the question it answers.

Q: What are the backbone torsion angles?
A: φ (phi) and ψ (psi) are the two rotatable backbone dihedrals per residue: φ is the C(i-1)–N–Cα–C torsion, ψ is the N–Cα–C–N(i+1) torsion, both in degrees on (−180°, 180°]. α-helical residues cluster near (−60°, −45°); β-strand residues near (−120°, +130°). A Ramachandran plot is simply a scatter of (φ, ψ) for every residue.

Q: What is the amino-acid chain?
A: This is the polypeptide sequence — one letter per residue, N-terminus first. Length ranges from a few dozen residues for small domains to over a thousand for large multi-domain proteins.

Q: How mobile is each atom in the crystal?
A: For experimental (PDB) structures, the B-factor (temperature factor) quantifies the positional spread of each atom in the crystal — a combination of thermal vibration and static disorder — in units of Å². High B-factors mark flexible loops or poorly resolved regions; low B-factors mark the rigid, well-ordered core.

Q: Are the domains correctly placed relative to each other?
A: Predicted Aligned Error (PAE) is an AlphaFold confidence matrix: entry (i, j) is the expected error in the position of residue j, in ångströms, when the prediction is superimposed on the true structure at residue i. Low PAE within a block of residues means that block is internally rigid and well-predicted; high PAE between two blocks means their relative placement is uncertain even if each block individually is confident.

Q: How confident is the AlphaFold model at each residue?
A: pLDDT is the predicted lDDT-Cα score: AlphaFold's confidence that the local environment of each residue (all inter-atomic distances within 15 Å) is correctly placed. It is a per-residue number between 0 and 100, with higher meaning more reliable.

Q: What family and function is it annotated with?
A: Functional annotations link the protein to curated databases. InterPro entries identify conserved domains and families by matching the sequence against member-database signatures (Pfam, PROSITE, CDD, …). Gene Ontology (GO) terms describe molecular function, biological process, and cellular component in a controlled vocabulary. CATH places the structure in a hierarchical fold classification (Class/Architecture/Topology/Homologous-superfamily). The organism is the source species.

Q: How big and how compact is the whole molecule?
A: Three whole-structure scalars: the radius of gyration (RMS distance of Cα from centroid, in Å), the count of Cα–Cα contacts (pairs closer than 8 Å and separated by more than four residues in sequence — i.e. tertiary, not local, contacts), and the bounding-box dimensions. Together they distinguish compact globular folds from extended fibres or disordered chains.

Q: What known structures does this most resemble?
A: The Foldseek neighbor list gives the closest experimentally determined structures in the PDB, ranked by structural alignment. TM-score near 1 means near-identical fold; near 0.3 means only rough topology match. This is how one finds what a novel AlphaFold prediction most resembles in the solved-structure universe.

Q: Which residues are buried vs exposed?
A: SASA measures how much of the protein is reachable by solvent. It is computed by rolling a water-sized probe over the atomic surface and summing the exposed area (Å²). Per-residue SASA distinguishes core (buried, low SASA) from surface (exposed, high SASA) residues; total SASA is a whole-molecule size measure.

Q: Which residues are in helices, strands, or loops?
A: Eight-state secondary structure (DSSP): H is the canonical α-helix, G the tighter 3₁₀-helix, I the wider π-helix; E/B are β-structure, T and S are turns and bends, and '-' is everything else. DSSP derives these from the pattern of main-chain N–H···O=C hydrogen bonds, not from the sequence.

Q: Where is each backbone atom in 3D?
A: Structure coordinates are given as an mmCIF _atom_site loop: one row per atom with element, residue name, chain id, sequence number, and x/y/z position in Å. Only the four main-chain atoms per residue are included here; side chains are omitted to keep the record compact.

Q: What if only a Cα trace is available?
A: Three-state secondary structure (P-SEA) collapses the eight DSSP classes into helix (a), strand (b), and coil (c). P-SEA assigns these from Cα geometry alone — distances and angles — without requiring backbone oxygens, so it works on any Cα trace.

Q: What do the rendered images show?
A: The six renders are orthographic views along the three Cartesian axes in both directions. Representation (cartoon, sticks, or surface) and color scheme (sequence-rainbow or by-chain) vary across proteins so the training set covers all the common visualization conventions.

Q: What does the local fold look like, residue by residue?
A: Foldseek's 3Di representation compresses backbone geometry into a per-residue letter drawn from a learned twenty-state alphabet. It captures the tertiary interaction pattern around each residue — which residues are packed against it in space, regardless of where they are in sequence.

Q: What do the diagnostic plots show?
A: The contact map is a binary N×N matrix image: pixel (i, j) is dark where Cα_i and Cα_j are within 8 Å and |i−j|>4. Because the |i−j|>4 filter removes local helical contacts, off-diagonal stripes parallel to the main diagonal indicate parallel β-sheets; stripes perpendicular to it indicate antiparallel β-sheets. The Ramachandran plot scatters every residue's (φ, ψ) pair against the sterically allowed regions. The PAE heatmap renders the predicted-aligned-error matrix.